Protein AF-A0A7S1A0N9-F1 (afdb_monomer_lite)

pLDDT: mean 80.11, std 15.95, range [33.66, 97.88]

Sequence (398 aa):
VRATTALQQLLDFYFEPFTFQHNRFLLDLLARKVGPPGEVGPWVSEELMDFSFTMEDLKGLGRIASALAKLRKSPTEFLNEAEVFSRRKHVCQGSDGRLRLRDPPEVRSFVAASGASPDKVAAVARHLAAAQEQRGAAPTGIVSLLSCAVAGPLADQTPHGVQRRARLKRLLIVYRTDIVCLQGLDPAGAGSGLAATLSEEGYGFACAQGGGPAANAIFWDRARWECAGVVEQGSSLAVDLRPFEDSALTVRVACLTPRLPDQNGSGLELLWASQPSGRPLIVSADLTSLGGAEGACILDELAFLPSAMEEVLGEELAAPVPVAGEEGSAEEPAKWASTRLNKVHRPDAVFFEGLAPVVALSGHTEGYMATMVAEEVVQQFPAFRMPIVTAFDWRLTC

Secondary structure (DSSP, 8-state):
-HHHHHHHHHHHHHTSHHHHHT-HHHHHHHHHHT-S-SSSSSBPHHHHTT-EE-TGGGTTSHHHHHHHHT-SS-HHHHHT-THHHHT-SSEEE-TTS-EEESSPPPB--EEEPTT--HHHHHHHHHHHT--GGGPPPPPTTEEEEEEEE-HHHHH--SHHHHHHHHHHHHHHHHS--SEEEEEEE-TTTTTHHHHHHHHHTTEEEEE---SSS-EEEEEEETTTEEEEEEEEETTEEEEEEEETT-TT--EEEEEE-PPPPPTT---THHHHTTSPTT--EEEEEE-TT--HHHHHHHHHHHTTSPBHHHHHHSSPPP--------TT--------SSSGGGG-SS-EEEEEES-EEEEEE----HHHHHHS-HHHHHHHS-SSPPPEEEEEESSS--

Organism: Noctiluca scintillans (NCBI:txid2966)

Structure (mmCIF, N/CA/C/O backbone):
data_AF-A0A7S1A0N9-F1
#
_entry.id   AF-A0A7S1A0N9-F1
#
loop_
_atom_site.group_PDB
_atom_site.id
_atom_site.type_symbol
_atom_site.label_atom_id
_atom_site.label_alt_id
_atom_site.label_comp_id
_atom_site.label_asym_id
_atom_site.label_entity_id
_atom_site.label_seq_id
_atom_site.pdbx_PDB_ins_code
_atom_site.Cartn_x
_atom_site.Cartn_y
_atom_site.Cartn_z
_atom_site.occupancy
_atom_site.B_iso_or_equiv
_atom_site.auth_seq_id
_atom_site.auth_comp_id
_atom_site.auth_asym_id
_atom_site.auth_atom_id
_atom_site.pdbx_PDB_model_num
ATOM 1 N N . VAL A 1 1 ? 23.990 8.681 -30.984 1.00 62.09 1 VAL A N 1
ATOM 2 C CA . VAL A 1 1 ? 24.761 8.506 -29.728 1.00 62.09 1 VAL A CA 1
ATOM 3 C C . VAL A 1 1 ? 24.022 9.062 -28.510 1.00 62.09 1 VAL A C 1
ATOM 5 O O . VAL A 1 1 ? 23.498 8.253 -27.769 1.00 62.09 1 VAL A O 1
ATOM 8 N N . ARG A 1 2 ? 23.853 10.385 -28.308 1.00 79.50 2 ARG A N 1
ATOM 9 C CA . ARG A 1 2 ? 23.193 10.906 -27.080 1.00 79.50 2 ARG A CA 1
ATOM 10 C C . ARG A 1 2 ? 21.751 10.414 -26.850 1.00 79.50 2 ARG A C 1
ATOM 12 O O . ARG A 1 2 ? 21.439 9.973 -25.753 1.00 79.50 2 ARG A O 1
ATOM 19 N N . ALA A 1 3 ? 20.887 10.453 -27.870 1.00 79.38 3 ALA A N 1
ATOM 20 C CA . ALA A 1 3 ? 19.501 9.973 -27.752 1.00 79.38 3 ALA A CA 1
ATOM 21 C C . ALA A 1 3 ? 19.423 8.452 -27.525 1.00 79.38 3 ALA A C 1
ATOM 23 O O . ALA A 1 3 ? 18.617 7.983 -26.731 1.00 79.38 3 ALA A O 1
ATOM 24 N N . THR A 1 4 ? 20.320 7.702 -28.172 1.00 79.56 4 THR A N 1
ATOM 25 C CA . THR A 1 4 ? 20.499 6.260 -27.979 1.00 79.56 4 THR A CA 1
ATOM 26 C C . THR A 1 4 ? 20.844 5.940 -26.528 1.00 79.56 4 THR A C 1
ATOM 28 O O . THR A 1 4 ? 20.119 5.189 -25.891 1.00 79.56 4 THR A O 1
ATOM 31 N N . THR A 1 5 ? 21.887 6.558 -25.969 1.00 83.69 5 THR A N 1
ATOM 32 C CA . THR A 1 5 ? 22.287 6.365 -24.566 1.00 83.69 5 THR A CA 1
ATOM 33 C C . THR A 1 5 ? 21.179 6.769 -23.589 1.00 83.69 5 THR A C 1
ATOM 35 O O . THR A 1 5 ? 20.974 6.095 -22.586 1.00 83.69 5 THR A O 1
ATOM 38 N N . ALA A 1 6 ? 20.420 7.825 -23.891 1.00 86.44 6 ALA A N 1
ATOM 39 C CA . ALA A 1 6 ? 19.285 8.226 -23.064 1.00 86.44 6 ALA A CA 1
ATOM 40 C C . ALA A 1 6 ? 18.157 7.179 -23.073 1.00 86.44 6 ALA A C 1
ATOM 42 O O . ALA A 1 6 ? 17.666 6.811 -22.011 1.00 86.44 6 ALA A O 1
ATOM 43 N N . LEU A 1 7 ? 17.765 6.663 -24.245 1.00 86.94 7 LEU A N 1
ATOM 44 C CA . LEU A 1 7 ? 16.750 5.606 -24.348 1.00 86.94 7 LEU A CA 1
ATOM 45 C C . LEU A 1 7 ? 17.181 4.341 -23.600 1.00 86.94 7 LEU A C 1
ATOM 47 O O . LEU A 1 7 ? 16.399 3.741 -22.876 1.00 86.94 7 LEU A O 1
ATOM 51 N N . GLN A 1 8 ? 18.447 3.979 -23.748 1.00 86.19 8 GLN A N 1
ATOM 52 C CA . GLN A 1 8 ? 19.076 2.864 -23.058 1.00 86.19 8 GLN A CA 1
ATOM 53 C C . GLN A 1 8 ? 18.975 2.985 -21.528 1.00 86.19 8 GLN A C 1
ATOM 55 O O . GLN A 1 8 ? 18.500 2.063 -20.873 1.00 86.19 8 GLN A O 1
ATOM 60 N N . GLN A 1 9 ? 19.349 4.140 -20.972 1.00 87.19 9 GLN A N 1
ATOM 61 C CA . GLN A 1 9 ? 19.215 4.419 -19.538 1.00 87.19 9 GLN A CA 1
ATOM 62 C C . GLN A 1 9 ? 17.756 4.400 -19.072 1.00 87.19 9 GLN A C 1
ATOM 64 O O . GLN A 1 9 ? 17.477 3.965 -17.960 1.00 87.19 9 GLN A O 1
ATOM 69 N N . LEU A 1 10 ? 16.823 4.866 -19.909 1.00 89.94 10 LEU A N 1
ATOM 70 C CA . LEU A 1 10 ? 15.396 4.819 -19.595 1.00 89.94 10 LEU A CA 1
ATOM 71 C C . LEU A 1 10 ? 14.878 3.383 -19.539 1.00 89.94 10 LEU A C 1
ATOM 73 O O . LEU A 1 10 ? 14.120 3.075 -18.632 1.00 89.94 10 LEU A O 1
ATOM 77 N N . LEU A 1 11 ? 15.285 2.513 -20.465 1.00 91.19 11 LEU A N 1
ATOM 78 C CA . LEU A 1 11 ? 14.907 1.100 -20.422 1.00 91.19 11 LEU A CA 1
ATOM 79 C C . LEU A 1 11 ? 15.453 0.422 -19.164 1.00 91.19 11 LEU A C 1
ATOM 81 O O . LEU A 1 11 ? 14.689 -0.217 -18.453 1.00 91.19 11 LEU A O 1
ATOM 85 N N . ASP A 1 12 ? 16.734 0.613 -18.841 1.00 89.06 12 ASP A N 1
ATOM 86 C CA . ASP A 1 12 ? 17.296 0.041 -17.611 1.00 89.06 12 ASP A CA 1
ATOM 87 C C . ASP A 1 12 ? 16.577 0.583 -16.357 1.00 89.06 12 ASP A C 1
ATOM 89 O O . ASP A 1 12 ? 16.327 -0.172 -15.429 1.00 89.06 12 ASP A O 1
ATOM 93 N N . PHE A 1 13 ? 16.177 1.859 -16.347 1.00 87.56 13 PHE A N 1
ATOM 94 C CA . PHE A 1 13 ? 15.414 2.453 -15.245 1.00 87.56 13 PHE A CA 1
ATOM 95 C C . PHE A 1 13 ? 13.985 1.906 -15.128 1.00 87.56 13 PHE A C 1
ATOM 97 O O . PHE A 1 13 ? 13.561 1.550 -14.035 1.00 87.56 13 PHE A O 1
ATOM 104 N N . TYR A 1 14 ? 13.223 1.868 -16.227 1.00 88.81 14 TYR A N 1
ATOM 105 C CA . TYR A 1 14 ? 11.812 1.462 -16.213 1.00 88.81 14 TYR A CA 1
ATOM 106 C C . TYR A 1 14 ? 11.624 -0.032 -15.946 1.00 88.81 14 TYR A C 1
ATOM 108 O O . TYR A 1 14 ? 10.609 -0.412 -15.372 1.00 88.81 14 TYR A O 1
ATOM 116 N N . PHE A 1 15 ? 12.590 -0.853 -16.357 1.00 90.44 15 PHE A N 1
ATOM 117 C CA . PHE A 1 15 ? 12.563 -2.304 -16.181 1.00 90.44 15 PHE A CA 1
ATOM 118 C C . PHE A 1 15 ? 13.419 -2.793 -15.005 1.00 90.44 15 PHE A C 1
ATOM 120 O O . PHE A 1 15 ? 13.525 -3.997 -14.796 1.00 90.44 15 PHE A O 1
ATOM 127 N N . GLU A 1 16 ? 14.001 -1.888 -14.209 1.00 85.94 16 GLU A N 1
ATOM 128 C CA . GLU A 1 16 ? 14.451 -2.232 -12.855 1.00 85.94 16 GLU A CA 1
ATOM 129 C C . GLU A 1 16 ? 13.241 -2.789 -12.073 1.00 85.94 16 GLU A C 1
ATOM 131 O O . GLU A 1 16 ? 12.186 -2.146 -12.114 1.00 85.94 16 GLU A O 1
ATOM 136 N N . PRO A 1 17 ? 13.355 -3.924 -11.349 1.00 82.75 17 PRO A N 1
ATOM 137 C CA . PRO A 1 17 ? 12.215 -4.596 -10.710 1.00 82.75 17 PRO A CA 1
ATOM 138 C C . PRO A 1 17 ? 11.314 -3.661 -9.900 1.00 82.75 17 PRO A C 1
ATOM 140 O O . PRO A 1 17 ? 10.102 -3.622 -10.109 1.00 82.75 17 PRO A O 1
ATOM 143 N N . PHE A 1 18 ? 11.918 -2.814 -9.059 1.00 77.25 18 PHE A N 1
ATOM 144 C CA . PHE A 1 18 ? 11.185 -1.832 -8.266 1.00 77.25 18 PHE A CA 1
ATOM 145 C C . PHE A 1 18 ? 10.393 -0.859 -9.148 1.00 77.25 18 PHE A C 1
ATOM 147 O O . PHE A 1 18 ? 9.217 -0.616 -8.898 1.00 77.25 18 PHE A O 1
ATOM 154 N N . THR A 1 19 ? 11.002 -0.290 -10.188 1.00 80.38 19 THR A N 1
ATOM 155 C CA . THR A 1 19 ? 10.297 0.657 -11.063 1.00 80.38 19 THR A CA 1
ATOM 156 C C . THR A 1 19 ? 9.202 -0.040 -11.859 1.00 80.38 19 THR A C 1
ATOM 158 O O . THR A 1 19 ? 8.120 0.523 -11.999 1.00 80.38 19 THR A O 1
ATOM 161 N N . PHE A 1 20 ? 9.457 -1.255 -12.346 1.00 85.69 20 PHE A N 1
ATOM 162 C CA . PHE A 1 20 ? 8.503 -2.035 -13.128 1.00 85.69 20 PHE A CA 1
ATOM 163 C C . PHE A 1 20 ? 7.217 -2.304 -12.334 1.00 85.69 20 PHE A C 1
ATOM 165 O O . PHE A 1 20 ? 6.129 -1.958 -12.792 1.00 85.69 20 PHE A O 1
ATOM 172 N N . GLN A 1 21 ? 7.357 -2.821 -11.109 1.00 80.69 21 GLN A N 1
ATOM 173 C CA . GLN A 1 21 ? 6.245 -3.148 -10.205 1.00 80.69 21 GLN A CA 1
ATOM 174 C C . GLN A 1 21 ? 5.412 -1.931 -9.782 1.00 80.69 21 GLN A C 1
ATOM 176 O O . GLN A 1 21 ? 4.261 -2.072 -9.389 1.00 80.69 21 GLN A O 1
ATOM 181 N N . HIS A 1 22 ? 5.990 -0.733 -9.845 1.00 76.69 22 HIS A N 1
ATOM 182 C CA . HIS A 1 22 ? 5.358 0.505 -9.388 1.00 76.69 22 HIS A CA 1
ATOM 183 C C . HIS A 1 22 ? 4.982 1.437 -10.550 1.00 76.69 22 HIS A C 1
ATOM 185 O O . HIS A 1 22 ? 4.557 2.575 -10.338 1.00 76.69 22 HIS A O 1
ATOM 191 N N . ASN A 1 23 ? 5.138 0.985 -11.798 1.00 83.00 23 ASN A N 1
ATOM 192 C CA . ASN A 1 23 ? 4.790 1.760 -12.978 1.00 83.00 23 ASN A CA 1
ATOM 193 C C . ASN A 1 23 ? 3.476 1.266 -13.578 1.00 83.00 23 ASN A C 1
ATOM 195 O O . ASN A 1 23 ? 3.440 0.266 -14.291 1.00 83.00 23 ASN A O 1
ATOM 199 N N . ARG A 1 24 ? 2.408 2.040 -13.376 1.00 82.19 24 ARG A N 1
ATOM 200 C CA . ARG A 1 24 ? 1.077 1.729 -13.906 1.00 82.19 24 ARG A CA 1
ATOM 201 C C . ARG A 1 24 ? 1.056 1.324 -15.369 1.00 82.19 24 ARG A C 1
ATOM 203 O O . ARG A 1 24 ? 0.393 0.365 -15.725 1.00 82.19 24 ARG A O 1
ATOM 210 N N . PHE A 1 25 ? 1.738 2.081 -16.222 1.00 86.88 25 PHE A N 1
ATOM 211 C CA . PHE A 1 25 ? 1.690 1.821 -17.652 1.00 86.88 25 PHE A CA 1
ATOM 212 C C . PHE A 1 25 ? 2.269 0.441 -17.983 1.00 86.88 25 PHE A C 1
ATOM 214 O O . PHE A 1 25 ? 1.739 -0.255 -18.847 1.00 86.88 25 PHE A O 1
ATOM 221 N N . LEU A 1 26 ? 3.336 0.043 -17.286 1.00 89.88 26 LEU A N 1
ATOM 222 C CA . LEU A 1 26 ? 3.935 -1.280 -17.427 1.00 89.88 26 LEU A CA 1
ATOM 223 C C . LEU A 1 26 ? 3.037 -2.374 -16.846 1.00 89.88 26 LEU A C 1
ATOM 225 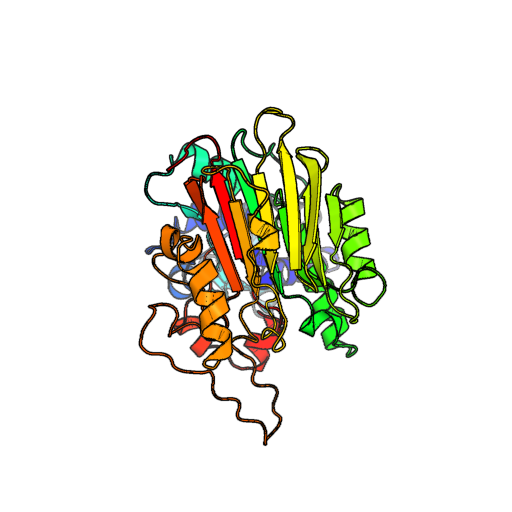O O . LEU A 1 26 ? 2.887 -3.401 -17.498 1.00 89.88 26 LEU A O 1
ATOM 229 N N . LEU A 1 27 ? 2.373 -2.135 -15.712 1.00 87.31 27 LEU A N 1
ATOM 230 C CA . LEU A 1 27 ? 1.382 -3.066 -15.155 1.00 87.31 27 LEU A CA 1
ATOM 231 C C . LEU A 1 27 ? 0.167 -3.243 -16.083 1.00 87.31 27 LEU A C 1
ATOM 233 O O . LEU A 1 27 ? -0.253 -4.363 -16.350 1.00 87.31 27 LEU A O 1
ATOM 237 N N . ASP A 1 28 ? -0.356 -2.158 -16.658 1.00 86.69 28 ASP A N 1
ATOM 238 C CA . ASP A 1 28 ? -1.455 -2.192 -17.633 1.00 86.69 28 ASP A CA 1
ATOM 239 C C . ASP A 1 28 ? -1.017 -2.864 -18.947 1.00 86.69 28 ASP A C 1
ATOM 241 O O . ASP A 1 28 ? -1.809 -3.500 -19.647 1.00 86.69 28 ASP A O 1
ATOM 245 N N . LEU A 1 29 ? 0.249 -2.700 -19.342 1.00 91.88 29 LEU A N 1
ATOM 246 C CA . LEU A 1 29 ? 0.821 -3.418 -20.477 1.00 91.88 29 LEU A CA 1
ATOM 247 C C . LEU A 1 29 ? 0.942 -4.913 -20.170 1.00 91.88 29 LEU A C 1
ATOM 249 O O . LEU A 1 29 ? 0.567 -5.720 -21.018 1.00 91.88 29 LEU A O 1
ATOM 253 N N . LEU A 1 30 ? 1.413 -5.266 -18.975 1.00 92.31 30 LEU A N 1
ATOM 254 C CA . LEU A 1 30 ? 1.527 -6.638 -18.505 1.00 92.31 30 LEU A CA 1
ATOM 255 C C . LEU A 1 30 ? 0.157 -7.322 -18.498 1.00 92.31 30 LEU A C 1
ATOM 257 O O . LEU A 1 30 ? -0.031 -8.306 -19.210 1.00 92.31 30 LEU A O 1
ATOM 261 N N . ALA A 1 31 ? -0.829 -6.731 -17.823 1.00 88.44 31 ALA A N 1
ATOM 262 C CA . ALA A 1 31 ? -2.187 -7.261 -17.737 1.00 88.44 31 ALA A CA 1
ATOM 263 C C . ALA A 1 31 ? -2.852 -7.429 -19.116 1.00 88.44 31 ALA A C 1
ATOM 265 O O . ALA A 1 31 ? -3.590 -8.383 -19.336 1.00 88.44 31 ALA A O 1
ATOM 266 N N . ARG A 1 32 ? -2.575 -6.541 -20.084 1.00 91.25 32 ARG A N 1
ATOM 267 C CA . ARG A 1 32 ? -3.100 -6.674 -21.458 1.00 91.25 32 ARG A CA 1
ATOM 268 C C . ARG A 1 32 ? -2.419 -7.764 -22.283 1.00 91.25 32 ARG A C 1
ATOM 270 O O . ARG A 1 32 ? -3.026 -8.238 -23.240 1.00 91.25 32 ARG A O 1
ATOM 277 N N . LYS A 1 33 ? -1.152 -8.079 -22.006 1.00 93.25 33 LYS A N 1
ATOM 278 C CA . LYS A 1 33 ? -0.357 -9.031 -22.803 1.00 93.25 33 LYS A CA 1
ATOM 279 C C . LYS A 1 33 ? -0.385 -10.438 -22.216 1.00 93.25 33 LYS A C 1
ATOM 281 O O . LYS A 1 33 ? -0.445 -11.385 -22.989 1.00 93.25 33 LYS A O 1
ATOM 286 N N . VAL A 1 34 ? -0.324 -10.548 -20.893 1.00 92.75 34 VAL A N 1
ATOM 287 C CA . VAL A 1 34 ? -0.274 -11.817 -20.152 1.00 92.75 34 VAL A CA 1
ATOM 288 C C . VAL A 1 34 ? -1.655 -12.189 -19.612 1.00 92.75 34 VAL A C 1
ATOM 290 O O . VAL A 1 34 ? -2.037 -13.351 -19.666 1.00 92.75 34 VAL A O 1
ATOM 293 N N . GLY A 1 35 ? -2.443 -11.199 -19.183 1.00 88.81 35 GLY A N 1
ATOM 294 C CA . GLY A 1 35 ? -3.693 -11.418 -18.453 1.00 88.81 35 GLY A CA 1
ATOM 295 C C . GLY A 1 35 ? -3.521 -11.212 -16.943 1.00 88.81 35 GLY A C 1
ATOM 296 O O . GLY A 1 35 ? -2.456 -10.767 -16.503 1.00 88.81 35 GLY A O 1
ATOM 297 N N . PRO A 1 36 ? -4.568 -11.471 -16.139 1.00 84.50 36 PRO A N 1
ATOM 298 C CA . PRO A 1 36 ? -4.431 -11.552 -14.685 1.00 84.50 36 PRO A CA 1
ATOM 299 C C . PRO A 1 36 ? -3.523 -12.733 -14.283 1.00 84.50 36 PRO A C 1
ATOM 301 O O . PRO A 1 36 ? -3.325 -13.627 -15.109 1.00 84.50 36 PRO A O 1
ATOM 304 N N . PRO A 1 37 ? -2.985 -12.751 -13.049 1.00 85.50 37 PRO A N 1
ATOM 305 C CA . PRO A 1 37 ? -2.253 -13.908 -12.527 1.00 85.50 37 PRO A CA 1
ATOM 306 C C . PRO A 1 37 ? -3.110 -15.182 -12.583 1.00 85.50 37 PRO A C 1
ATOM 308 O O . PRO A 1 37 ? -4.343 -15.101 -12.501 1.00 85.50 37 PRO A O 1
ATOM 311 N N . GLY A 1 38 ? -2.475 -16.348 -12.737 1.00 82.38 38 GLY A N 1
ATOM 312 C CA . GLY A 1 38 ? -3.180 -17.631 -12.824 1.00 82.38 38 GLY A CA 1
ATOM 313 C C . GLY A 1 38 ? -3.872 -18.038 -11.520 1.00 82.38 38 GLY A C 1
ATOM 314 O O . GLY A 1 38 ? -4.931 -18.667 -11.553 1.00 82.38 38 GLY A O 1
ATOM 315 N N . GLU A 1 39 ? -3.302 -17.633 -10.385 1.00 85.31 39 GLU A N 1
ATOM 316 C CA . GLU A 1 39 ? -3.819 -17.866 -9.035 1.00 85.31 39 GLU A CA 1
ATOM 317 C C . GLU A 1 39 ? -3.982 -16.544 -8.267 1.00 85.31 39 GLU A C 1
ATOM 319 O O . GLU A 1 39 ? -3.546 -15.479 -8.705 1.00 85.31 39 GLU A O 1
ATOM 324 N N . VAL A 1 40 ? -4.646 -16.591 -7.109 1.00 83.81 40 VAL A N 1
ATOM 325 C CA . VAL A 1 40 ? -4.760 -15.425 -6.225 1.00 83.81 40 VAL A CA 1
ATOM 326 C C . VAL A 1 40 ? -3.369 -15.059 -5.707 1.00 83.81 40 VAL A C 1
ATOM 328 O O . VAL A 1 40 ? -2.786 -15.811 -4.936 1.00 83.81 40 VAL A O 1
ATOM 331 N N . GLY A 1 41 ? -2.837 -13.904 -6.120 1.00 85.06 41 GLY A N 1
ATOM 332 C CA . GLY A 1 41 ? -1.504 -13.478 -5.699 1.00 85.06 41 GLY A CA 1
ATOM 333 C C . GLY A 1 41 ? -0.766 -12.612 -6.726 1.00 85.06 41 GLY A C 1
ATOM 334 O O . GLY A 1 41 ? -1.400 -11.961 -7.565 1.00 85.06 41 GLY A O 1
ATOM 335 N N . PRO A 1 42 ? 0.573 -12.529 -6.635 1.00 85.88 42 PRO A N 1
ATOM 336 C CA . PRO A 1 42 ? 1.386 -11.828 -7.624 1.00 85.88 42 PRO A CA 1
ATOM 337 C C . PRO A 1 42 ? 1.419 -12.585 -8.963 1.00 85.88 42 PRO A C 1
ATOM 339 O O . PRO A 1 42 ? 1.166 -13.784 -9.011 1.00 85.88 42 PRO A O 1
ATOM 342 N N . TRP A 1 43 ? 1.804 -11.899 -10.043 1.00 89.62 43 TRP A N 1
ATOM 343 C CA . TRP A 1 43 ? 2.319 -12.594 -11.225 1.00 89.62 43 TRP A CA 1
ATOM 344 C C . TRP A 1 43 ? 3.663 -13.219 -10.866 1.00 89.62 43 TRP A C 1
ATOM 346 O O . TRP A 1 43 ? 4.592 -12.491 -10.489 1.00 89.62 43 TRP A O 1
ATOM 356 N N . VAL A 1 44 ? 3.765 -14.539 -10.991 1.00 88.81 44 VAL A N 1
ATOM 357 C CA . VAL A 1 44 ? 5.013 -15.258 -10.708 1.00 88.81 44 VAL A CA 1
ATOM 358 C C . VAL A 1 44 ? 5.983 -15.155 -11.882 1.00 88.81 44 VAL A C 1
ATOM 360 O O . VAL A 1 44 ? 5.579 -14.963 -13.031 1.00 88.81 44 VAL A O 1
ATOM 363 N N . SER A 1 45 ? 7.282 -15.267 -11.608 1.00 85.75 45 SER A N 1
ATOM 364 C CA . SER A 1 45 ? 8.338 -15.084 -12.613 1.00 85.75 45 SER A CA 1
ATOM 365 C C . SER A 1 45 ? 8.143 -15.976 -13.846 1.00 85.75 45 SER A C 1
ATOM 367 O O . SER A 1 45 ? 8.384 -15.534 -14.969 1.00 85.75 45 SER A O 1
ATOM 369 N N . GLU A 1 46 ? 7.657 -17.204 -13.656 1.00 88.75 46 GLU A N 1
ATOM 370 C CA . GLU A 1 46 ? 7.362 -18.178 -14.710 1.00 88.75 46 GLU A CA 1
ATOM 371 C C . GLU A 1 46 ? 6.280 -17.682 -15.678 1.00 88.75 46 GLU A C 1
ATOM 373 O O . GLU A 1 46 ? 6.438 -17.825 -16.890 1.00 88.75 46 GLU A O 1
ATOM 378 N N . GLU A 1 47 ? 5.224 -17.038 -15.173 1.00 88.56 47 GLU A N 1
ATOM 379 C CA . GLU A 1 47 ? 4.155 -16.447 -15.996 1.00 88.56 47 GLU A CA 1
ATOM 380 C C . GLU A 1 47 ? 4.675 -15.283 -16.850 1.00 88.56 47 GLU A C 1
ATOM 382 O O . GLU A 1 47 ? 4.123 -14.962 -17.906 1.00 88.56 47 GLU A O 1
ATOM 387 N N . LEU A 1 48 ? 5.757 -14.646 -16.399 1.00 91.44 48 LEU A N 1
ATOM 388 C CA . LEU A 1 48 ? 6.360 -13.492 -17.052 1.00 91.44 48 LEU A CA 1
ATOM 389 C C . LEU A 1 48 ? 7.503 -13.853 -18.006 1.00 91.44 48 LEU A C 1
ATOM 391 O O . LEU A 1 48 ? 7.980 -12.972 -18.725 1.00 91.44 48 LEU A O 1
ATOM 395 N N . MET A 1 49 ? 7.922 -15.120 -18.076 1.00 89.88 49 MET A N 1
ATOM 396 C CA . MET A 1 49 ? 8.987 -15.570 -18.987 1.00 89.88 49 MET A CA 1
ATOM 397 C C . MET A 1 49 ? 8.648 -15.304 -20.458 1.00 89.88 49 MET A C 1
ATOM 399 O O . MET A 1 49 ? 9.511 -14.913 -21.249 1.00 89.88 49 MET A O 1
ATOM 403 N N . ASP A 1 50 ? 7.372 -15.447 -20.814 1.00 88.75 50 ASP A N 1
ATOM 404 C CA . ASP A 1 50 ? 6.879 -15.214 -22.173 1.00 88.75 50 ASP A CA 1
ATOM 405 C C . ASP A 1 50 ? 6.404 -13.769 -22.407 1.00 88.75 50 ASP A C 1
ATOM 407 O O . ASP A 1 50 ? 6.015 -13.403 -23.527 1.00 88.75 50 ASP A O 1
ATOM 411 N N . PHE A 1 51 ? 6.476 -12.905 -21.384 1.00 94.06 51 PHE A N 1
ATOM 412 C CA . PHE A 1 51 ? 6.111 -11.501 -21.520 1.00 94.06 51 PHE A CA 1
ATOM 413 C C . PHE A 1 51 ? 7.038 -10.804 -22.522 1.00 94.06 51 PHE A C 1
ATOM 415 O O . PHE A 1 51 ? 8.239 -10.616 -22.306 1.00 94.06 51 PHE A O 1
ATOM 422 N N . SER A 1 52 ? 6.449 -10.381 -23.643 1.00 94.81 52 SER A N 1
ATOM 423 C CA . SER A 1 52 ? 7.171 -9.710 -24.718 1.00 94.81 52 SER A CA 1
ATOM 424 C C . SER A 1 52 ? 6.433 -8.482 -25.242 1.00 94.81 52 SER A C 1
ATOM 426 O O . SER A 1 52 ? 5.212 -8.474 -25.437 1.00 94.81 52 SER A O 1
ATOM 428 N N . PHE A 1 53 ? 7.189 -7.435 -25.549 1.00 94.94 53 PHE A N 1
ATOM 429 C CA . PHE A 1 53 ? 6.667 -6.137 -25.971 1.00 94.94 53 PHE A CA 1
ATOM 430 C C . PHE A 1 53 ? 7.538 -5.513 -27.063 1.00 94.94 53 PHE A C 1
ATOM 432 O O . PHE A 1 53 ? 8.672 -5.911 -27.315 1.00 94.94 53 PHE A O 1
ATOM 439 N N . THR A 1 54 ? 6.988 -4.532 -27.760 1.00 92.62 54 THR A N 1
ATOM 440 C CA . THR A 1 54 ? 7.674 -3.766 -28.803 1.00 92.62 54 THR A CA 1
ATOM 441 C C . THR A 1 54 ? 8.008 -2.364 -28.302 1.00 92.62 54 THR A C 1
ATOM 443 O O . THR A 1 54 ? 7.465 -1.898 -27.304 1.00 92.62 54 THR A O 1
ATOM 446 N N . MET A 1 55 ? 8.867 -1.638 -29.020 1.00 89.62 55 MET A N 1
ATOM 447 C CA . MET A 1 55 ? 9.099 -0.214 -28.734 1.00 89.62 55 MET A CA 1
ATOM 448 C C . MET A 1 55 ? 7.828 0.635 -28.871 1.00 89.62 55 MET A C 1
ATOM 450 O O . MET A 1 55 ? 7.684 1.644 -28.183 1.00 89.62 55 MET A O 1
ATOM 454 N N . GLU A 1 56 ? 6.906 0.219 -29.740 1.00 90.38 56 GLU A N 1
ATOM 455 C CA . GLU A 1 56 ? 5.612 0.877 -29.920 1.00 90.38 56 GLU A CA 1
ATOM 456 C C . GLU A 1 56 ? 4.743 0.739 -28.670 1.00 90.38 56 GLU A C 1
ATOM 458 O O . GLU A 1 56 ? 4.157 1.720 -28.211 1.00 90.38 56 GLU A O 1
ATOM 463 N N . ASP A 1 57 ? 4.749 -0.453 -28.062 1.00 93.75 57 ASP A N 1
ATOM 464 C CA . ASP A 1 57 ? 4.052 -0.721 -26.805 1.00 93.75 57 ASP A CA 1
ATOM 465 C C . ASP A 1 57 ? 4.565 0.174 -25.659 1.00 93.75 57 ASP A C 1
ATOM 467 O O . ASP A 1 57 ? 3.853 0.345 -24.681 1.00 93.75 57 ASP A O 1
ATOM 471 N N . LEU A 1 58 ? 5.758 0.781 -25.763 1.00 92.31 58 LEU A N 1
ATOM 472 C CA . LEU A 1 58 ? 6.334 1.665 -24.737 1.00 92.31 58 LEU A CA 1
ATOM 473 C C . LEU A 1 58 ? 6.056 3.157 -24.955 1.00 92.31 58 LEU A C 1
ATOM 475 O O . LEU A 1 58 ? 6.499 3.985 -24.157 1.00 92.31 58 LEU A O 1
ATOM 479 N N . LYS A 1 59 ? 5.313 3.541 -25.999 1.00 89.06 59 LYS A N 1
ATOM 480 C CA . LYS A 1 59 ? 5.018 4.959 -26.272 1.00 89.06 59 LYS A CA 1
ATOM 481 C C . LYS A 1 59 ? 4.158 5.641 -25.209 1.00 89.06 59 LYS A C 1
ATOM 483 O O . LYS A 1 59 ? 4.163 6.867 -25.142 1.00 89.06 59 LYS A O 1
ATOM 488 N N . GLY A 1 60 ? 3.460 4.891 -24.356 1.00 86.56 60 GLY A N 1
ATOM 489 C CA . GLY A 1 60 ? 2.775 5.492 -23.208 1.00 86.56 60 GLY A CA 1
ATOM 490 C C . GLY A 1 60 ? 3.726 5.972 -22.109 1.00 86.56 60 GLY A C 1
ATOM 491 O O . GLY A 1 60 ? 3.330 6.768 -21.263 1.00 86.56 60 GLY A O 1
ATOM 492 N N . LEU A 1 61 ? 5.003 5.577 -22.148 1.00 88.19 61 LEU A N 1
ATOM 493 C CA . LEU A 1 61 ? 6.043 6.133 -21.288 1.00 88.19 61 LEU A CA 1
ATOM 494 C C . LEU A 1 61 ? 6.603 7.399 -21.943 1.00 88.19 61 LEU A C 1
ATOM 496 O O . LEU A 1 61 ? 7.496 7.336 -22.789 1.00 88.19 61 LEU A O 1
ATOM 500 N N . GLY A 1 62 ? 6.104 8.571 -21.537 1.00 87.31 62 GLY A N 1
ATOM 501 C CA . GLY A 1 62 ? 6.385 9.852 -22.204 1.00 87.31 62 GLY A CA 1
ATOM 502 C C . GLY A 1 62 ? 7.875 10.168 -22.413 1.00 87.31 62 GLY A C 1
ATOM 503 O O . GLY A 1 62 ? 8.259 10.715 -23.452 1.00 87.31 62 GLY A O 1
ATOM 504 N N . ARG A 1 63 ? 8.752 9.763 -21.480 1.00 88.88 63 ARG A N 1
ATOM 505 C CA . ARG A 1 63 ? 10.214 9.922 -21.619 1.00 88.88 63 ARG A CA 1
ATOM 506 C C . ARG A 1 63 ? 10.799 9.017 -22.703 1.00 88.88 63 ARG A C 1
ATOM 508 O O . ARG A 1 63 ? 11.662 9.468 -23.454 1.00 88.88 63 ARG A O 1
ATOM 515 N N . ILE A 1 64 ? 10.318 7.777 -22.806 1.00 89.00 64 ILE A N 1
ATOM 516 C CA . ILE A 1 64 ? 10.698 6.853 -23.882 1.00 89.00 64 ILE A CA 1
ATOM 517 C C . ILE A 1 64 ? 10.145 7.358 -25.211 1.00 89.00 64 ILE A C 1
ATOM 519 O O . ILE A 1 64 ? 10.917 7.484 -26.156 1.00 89.00 64 ILE A O 1
ATOM 523 N N . ALA A 1 65 ? 8.871 7.754 -25.280 1.00 88.94 65 ALA A N 1
ATOM 524 C CA . ALA A 1 65 ? 8.278 8.325 -26.490 1.00 88.94 65 ALA A CA 1
ATOM 525 C C . ALA A 1 65 ? 9.066 9.544 -26.999 1.00 88.94 65 ALA A C 1
ATOM 527 O O . ALA A 1 65 ? 9.408 9.628 -28.179 1.00 88.94 65 ALA A O 1
ATOM 528 N N . SER A 1 66 ? 9.445 10.446 -26.090 1.00 88.81 66 SER A N 1
ATOM 529 C CA . SER A 1 66 ? 10.274 11.616 -26.401 1.00 88.81 66 SER A CA 1
ATOM 530 C C . SER A 1 66 ? 11.679 11.243 -26.880 1.00 88.81 66 SER A C 1
ATOM 532 O O . SER A 1 66 ? 12.244 11.929 -27.733 1.00 88.81 66 SER A O 1
ATOM 534 N N . ALA A 1 67 ? 12.276 10.184 -26.325 1.00 87.88 67 ALA A N 1
ATOM 535 C CA . ALA A 1 67 ? 13.575 9.686 -26.765 1.00 87.88 67 ALA A CA 1
ATOM 536 C C . ALA A 1 67 ? 13.482 9.031 -28.152 1.00 87.88 67 ALA A C 1
ATOM 538 O O . ALA A 1 67 ? 14.321 9.317 -29.006 1.00 87.88 67 ALA A O 1
ATOM 539 N N . LEU A 1 68 ? 12.436 8.235 -28.397 1.00 86.62 68 LEU A N 1
ATOM 540 C CA . LEU A 1 68 ? 12.147 7.599 -29.683 1.00 86.62 68 LEU A CA 1
ATOM 541 C C . LEU A 1 68 ? 11.914 8.640 -30.784 1.00 86.62 68 LEU A C 1
ATOM 543 O O . LEU A 1 68 ? 12.513 8.528 -31.846 1.00 86.62 68 LEU A O 1
ATOM 547 N N . ALA A 1 69 ? 11.148 9.702 -30.521 1.00 88.06 69 ALA A N 1
ATOM 548 C CA . ALA A 1 69 ? 10.905 10.777 -31.491 1.00 88.06 69 ALA A CA 1
ATOM 549 C C . ALA A 1 69 ? 12.183 11.535 -31.906 1.00 88.06 69 ALA A C 1
ATOM 551 O O . ALA A 1 69 ? 12.252 12.110 -32.990 1.00 88.06 69 ALA A O 1
ATOM 552 N N . LYS A 1 70 ? 13.213 11.545 -31.049 1.00 88.81 70 LYS A N 1
ATOM 553 C CA . LYS A 1 70 ? 14.521 12.160 -31.339 1.00 88.81 70 LYS A CA 1
ATOM 554 C C . LYS A 1 70 ? 15.449 11.236 -32.130 1.00 88.81 70 LYS A C 1
ATOM 556 O O . LYS A 1 70 ? 16.481 11.698 -32.627 1.00 88.81 70 LYS A O 1
ATOM 561 N N . LEU A 1 71 ? 15.128 9.947 -32.235 1.00 83.19 71 LEU A N 1
ATOM 562 C CA . LEU A 1 71 ? 15.857 9.023 -33.092 1.00 83.19 71 LEU A CA 1
ATOM 563 C C . LEU A 1 71 ? 15.412 9.261 -34.540 1.00 83.19 71 LEU A C 1
ATOM 565 O O . LEU A 1 71 ? 14.252 9.100 -34.886 1.00 83.19 71 LEU A O 1
ATOM 569 N N . ARG A 1 72 ? 16.355 9.673 -35.395 1.00 69.06 72 ARG A N 1
ATOM 570 C CA . ARG A 1 72 ? 16.111 9.914 -36.830 1.00 69.06 72 ARG A CA 1
ATOM 571 C C . ARG A 1 72 ? 15.938 8.625 -37.651 1.00 69.06 72 ARG A C 1
ATOM 573 O O . ARG A 1 72 ? 15.561 8.711 -38.812 1.00 69.06 72 ARG A O 1
ATOM 580 N N . LYS A 1 73 ? 16.272 7.466 -37.073 1.00 70.06 73 LYS A N 1
ATOM 581 C CA . LYS A 1 73 ? 16.116 6.134 -37.679 1.00 70.06 73 LYS A CA 1
ATOM 582 C C . LYS A 1 73 ? 14.758 5.549 -37.300 1.00 70.06 73 LYS A C 1
ATOM 584 O O . LYS A 1 73 ? 14.233 5.882 -36.235 1.00 70.06 73 LYS A O 1
ATOM 589 N N . SER A 1 74 ? 14.227 4.641 -38.117 1.00 68.06 74 SER A N 1
ATOM 590 C CA . SER A 1 74 ? 13.037 3.884 -37.718 1.00 68.06 74 SER A CA 1
ATOM 591 C C . SER A 1 74 ? 13.338 3.030 -36.466 1.00 68.06 74 SER A C 1
ATOM 593 O O . SER A 1 74 ? 14.464 2.543 -36.314 1.00 68.06 74 SER A O 1
ATOM 595 N N . PRO A 1 75 ? 12.373 2.824 -35.546 1.00 65.75 75 PRO A N 1
ATOM 596 C CA . PRO A 1 75 ? 12.579 2.008 -34.342 1.00 65.75 75 PRO A CA 1
ATOM 597 C C . PRO A 1 75 ? 13.080 0.586 -34.644 1.00 65.75 75 PRO A C 1
ATOM 599 O O . PRO A 1 75 ? 13.855 0.020 -33.879 1.00 65.75 75 PRO A O 1
ATOM 602 N N . THR A 1 76 ? 12.684 0.030 -35.787 1.00 64.38 76 THR A N 1
ATOM 603 C CA . THR A 1 76 ? 13.118 -1.272 -36.312 1.00 64.38 76 THR A CA 1
ATOM 604 C C . THR A 1 76 ? 14.579 -1.290 -36.766 1.00 64.38 76 THR A C 1
ATOM 606 O O . THR A 1 76 ? 15.285 -2.253 -36.491 1.00 64.38 76 THR A O 1
ATOM 609 N N . GLU A 1 77 ? 15.084 -0.222 -37.390 1.00 65.56 77 GLU A N 1
ATOM 610 C CA . GLU A 1 77 ? 16.510 -0.121 -37.752 1.00 65.56 77 GLU A CA 1
ATOM 611 C C . GLU A 1 77 ? 17.413 -0.005 -36.520 1.00 65.56 77 GLU A C 1
ATOM 613 O O . GLU A 1 77 ? 18.561 -0.436 -36.553 1.00 65.56 77 GLU A O 1
ATOM 618 N N . PHE A 1 78 ? 16.897 0.564 -35.428 1.00 67.12 78 PHE A N 1
ATOM 619 C CA . PHE A 1 78 ? 17.597 0.626 -34.145 1.00 67.12 78 PHE A CA 1
ATOM 620 C C . PHE A 1 78 ? 17.703 -0.747 -33.470 1.00 67.12 78 PHE A C 1
ATOM 622 O O . PHE A 1 78 ? 18.738 -1.084 -32.903 1.00 67.12 78 PHE A O 1
ATOM 629 N N . LEU A 1 79 ? 16.637 -1.543 -33.555 1.00 63.78 79 LEU A N 1
ATOM 630 C CA . LEU A 1 79 ? 16.563 -2.895 -33.006 1.00 63.78 79 LEU A CA 1
ATOM 631 C C . LEU A 1 79 ? 17.487 -3.891 -33.731 1.00 63.78 79 LEU A C 1
ATOM 633 O O . LEU A 1 79 ? 17.852 -4.901 -33.148 1.00 63.78 79 LEU A O 1
ATOM 637 N N . ASN A 1 80 ? 17.907 -3.612 -34.967 1.00 63.75 80 ASN A N 1
ATOM 638 C CA . ASN A 1 80 ? 18.850 -4.470 -35.696 1.00 63.75 80 ASN A CA 1
ATOM 639 C C . ASN A 1 80 ? 20.318 -4.279 -35.267 1.00 63.75 80 ASN A C 1
ATOM 641 O O . ASN A 1 80 ? 21.178 -5.076 -35.642 1.00 63.75 80 ASN A O 1
ATOM 645 N N . GLU A 1 81 ? 20.629 -3.262 -34.457 1.00 65.94 81 GLU A N 1
ATOM 646 C CA . GLU A 1 81 ? 21.939 -3.120 -33.813 1.00 65.94 81 GLU A CA 1
ATOM 647 C C . GLU A 1 81 ? 21.982 -4.032 -32.567 1.00 65.94 81 GLU A C 1
ATOM 649 O O . GLU A 1 81 ? 21.902 -3.565 -31.431 1.00 65.94 81 GLU A O 1
ATOM 654 N N . ALA A 1 82 ? 22.087 -5.352 -32.778 1.00 56.97 82 ALA A N 1
ATOM 655 C CA . ALA A 1 82 ? 22.035 -6.394 -31.738 1.00 56.97 82 ALA A CA 1
ATOM 656 C C . ALA A 1 82 ? 22.975 -6.149 -30.530 1.00 56.97 82 ALA A C 1
ATOM 658 O O . ALA A 1 82 ? 22.694 -6.579 -29.408 1.00 56.97 82 ALA A O 1
ATOM 659 N N . GLU A 1 83 ? 24.066 -5.397 -30.717 1.00 63.91 83 GLU A N 1
ATOM 660 C CA . GLU A 1 83 ? 24.980 -4.985 -29.640 1.00 63.91 83 GLU A CA 1
ATOM 661 C C . GLU A 1 83 ? 24.348 -4.050 -28.592 1.00 63.91 83 GLU A C 1
ATOM 663 O O . GLU A 1 83 ? 24.796 -4.001 -27.444 1.00 63.91 83 GLU A O 1
ATOM 668 N N . VAL A 1 84 ? 23.299 -3.302 -28.948 1.00 67.06 84 VAL A N 1
ATOM 669 C CA . VAL A 1 84 ? 22.669 -2.308 -28.065 1.00 67.06 84 VAL A CA 1
ATOM 670 C C . VAL A 1 84 ? 21.839 -2.962 -26.954 1.00 67.06 84 VAL A C 1
ATOM 672 O O . VAL A 1 84 ? 21.768 -2.416 -25.841 1.00 67.06 84 VAL A O 1
ATOM 675 N N . PHE A 1 85 ? 21.237 -4.121 -27.241 1.00 67.38 85 PHE A N 1
ATOM 676 C CA . PHE A 1 85 ? 20.358 -4.858 -26.325 1.00 67.38 85 PHE A CA 1
ATOM 677 C C . PHE A 1 85 ? 21.037 -6.053 -25.651 1.00 67.38 85 PHE A C 1
ATOM 679 O O . PHE A 1 85 ? 20.625 -6.451 -24.559 1.00 67.38 85 PHE A O 1
ATOM 686 N N . SER A 1 86 ? 22.127 -6.576 -26.219 1.00 64.44 86 SER A N 1
ATOM 687 C CA . SER A 1 86 ? 22.894 -7.671 -25.611 1.00 64.44 86 SER A CA 1
ATOM 688 C C . SER A 1 86 ? 23.582 -7.283 -24.293 1.00 64.44 86 SER A C 1
ATOM 690 O O . SER A 1 86 ? 23.808 -8.160 -23.462 1.00 64.44 86 SER A O 1
ATOM 692 N N . ARG A 1 87 ? 23.825 -5.986 -24.043 1.00 72.31 87 ARG A N 1
ATOM 693 C CA . ARG A 1 87 ? 24.454 -5.456 -22.810 1.00 72.31 87 ARG A CA 1
ATOM 694 C C . ARG A 1 87 ? 23.487 -4.877 -21.765 1.00 72.31 87 ARG A C 1
ATOM 696 O O . ARG A 1 87 ? 23.931 -4.229 -20.819 1.00 72.31 87 ARG A O 1
ATOM 703 N N . ARG A 1 88 ? 22.176 -5.020 -21.955 1.00 79.81 88 ARG A N 1
ATOM 704 C CA . ARG A 1 88 ? 21.164 -4.477 -21.029 1.00 79.81 88 ARG A CA 1
ATOM 705 C C . ARG A 1 88 ? 21.054 -5.323 -19.771 1.00 79.81 88 ARG A C 1
ATOM 707 O O . ARG A 1 88 ? 21.234 -6.534 -19.843 1.00 79.81 88 ARG A O 1
ATOM 714 N N . LYS A 1 89 ? 20.716 -4.683 -18.650 1.00 84.69 89 LYS A N 1
ATOM 715 C CA . LYS A 1 89 ? 20.592 -5.377 -17.362 1.00 84.69 89 LYS A CA 1
ATOM 716 C C . LYS A 1 89 ? 19.292 -6.165 -17.253 1.00 84.69 89 LYS A C 1
ATOM 718 O O . LYS A 1 89 ? 19.329 -7.312 -16.847 1.00 84.69 89 LYS A O 1
ATOM 723 N N . HIS A 1 90 ? 18.172 -5.569 -17.664 1.00 89.75 90 HIS A N 1
ATOM 724 C CA . HIS A 1 90 ? 16.842 -6.118 -17.358 1.00 89.75 90 HIS A CA 1
ATOM 725 C C . HIS A 1 90 ? 16.047 -6.588 -18.580 1.00 89.75 90 HIS A C 1
ATOM 727 O O . HIS A 1 90 ? 15.124 -7.381 -18.447 1.00 89.75 90 HIS A O 1
ATOM 733 N N . VAL A 1 91 ? 16.404 -6.125 -19.781 1.00 91.62 91 VAL A N 1
ATOM 734 C CA . VAL A 1 91 ? 15.668 -6.423 -21.020 1.00 91.62 91 VAL A CA 1
ATOM 735 C C . VAL A 1 91 ? 16.611 -7.058 -22.037 1.00 91.62 91 VAL A C 1
ATOM 737 O O . VAL A 1 91 ? 17.778 -6.681 -22.129 1.00 91.62 91 VAL A O 1
ATOM 740 N N . CYS A 1 92 ? 16.140 -8.011 -22.823 1.00 91.06 92 CYS A N 1
ATOM 741 C CA . CYS A 1 92 ? 16.842 -8.546 -23.985 1.00 91.06 92 CYS A CA 1
ATOM 742 C C . CYS A 1 92 ? 15.934 -8.492 -25.214 1.00 91.06 92 CYS A C 1
ATOM 744 O O . CYS A 1 92 ? 14.738 -8.226 -25.115 1.00 91.06 92 CYS A O 1
ATOM 746 N N . GLN A 1 93 ? 16.520 -8.697 -26.387 1.00 88.94 93 GLN A N 1
ATOM 747 C CA . GLN A 1 93 ? 15.769 -8.807 -27.627 1.00 88.94 93 GLN A CA 1
ATOM 748 C C . GLN A 1 93 ? 15.679 -10.282 -28.019 1.00 88.94 93 GLN A C 1
ATOM 750 O O . GLN A 1 93 ? 16.700 -10.967 -28.081 1.00 88.94 93 GLN A O 1
ATOM 755 N N . GLY A 1 94 ? 14.461 -10.760 -28.259 1.00 88.00 94 GLY A N 1
ATOM 756 C CA . GLY A 1 94 ? 14.194 -12.091 -28.786 1.00 88.00 94 GLY A CA 1
ATOM 757 C C . GLY A 1 94 ? 14.531 -12.200 -30.273 1.00 88.00 94 GLY A C 1
ATOM 758 O O . GLY A 1 94 ? 14.699 -11.201 -30.976 1.00 88.00 94 GLY A O 1
ATOM 759 N N . SER A 1 95 ? 14.590 -13.433 -30.777 1.00 86.88 95 SER A N 1
ATOM 760 C CA . SER A 1 95 ? 14.790 -13.721 -32.207 1.00 86.88 95 SER A CA 1
ATOM 761 C C . SER A 1 95 ? 13.648 -13.209 -33.096 1.00 86.88 95 SER A C 1
ATOM 763 O O . SER A 1 95 ? 13.843 -12.987 -34.286 1.00 86.88 95 SER A O 1
ATOM 765 N N . ASP A 1 96 ? 12.475 -12.979 -32.507 1.00 88.19 96 ASP A N 1
ATOM 766 C CA . ASP A 1 96 ? 11.294 -12.359 -33.115 1.00 88.19 96 ASP A CA 1
ATOM 767 C C . ASP A 1 96 ? 11.380 -10.819 -33.192 1.00 88.19 96 ASP A C 1
ATOM 769 O O . ASP A 1 96 ? 10.437 -10.159 -33.633 1.00 88.19 96 ASP A O 1
ATOM 773 N N . GLY A 1 97 ? 12.492 -10.231 -32.739 1.00 85.88 97 GLY A N 1
ATOM 774 C CA . GLY A 1 97 ? 12.709 -8.789 -32.685 1.00 85.88 97 GLY A CA 1
ATOM 775 C C . GLY A 1 97 ? 11.956 -8.077 -31.557 1.00 85.88 97 GLY A C 1
ATOM 776 O O . GLY A 1 97 ? 12.073 -6.854 -31.439 1.00 85.88 97 GLY A O 1
ATOM 777 N N . ARG A 1 98 ? 11.204 -8.805 -30.721 1.00 91.69 98 ARG A N 1
ATOM 778 C CA . ARG A 1 98 ? 10.487 -8.260 -29.562 1.00 91.69 98 ARG A CA 1
ATOM 779 C C . ARG A 1 98 ? 11.426 -8.155 -28.366 1.00 91.69 98 ARG A C 1
ATOM 781 O O . ARG A 1 98 ? 12.410 -8.879 -28.255 1.00 91.69 98 ARG A O 1
ATOM 788 N N . LEU A 1 99 ? 11.117 -7.242 -27.459 1.00 92.06 99 LEU A N 1
ATOM 789 C CA . LEU A 1 99 ? 11.812 -7.100 -26.189 1.00 92.06 99 LEU A CA 1
ATOM 790 C C . LEU A 1 99 ? 11.187 -8.040 -25.156 1.00 92.06 99 LEU A C 1
ATOM 792 O O . LEU A 1 99 ? 9.966 -8.191 -25.130 1.00 92.06 99 LEU A O 1
ATOM 796 N N . ARG A 1 100 ? 12.024 -8.659 -24.325 1.00 94.06 100 ARG A N 1
ATOM 797 C CA . ARG A 1 100 ? 11.645 -9.568 -23.233 1.00 94.06 100 ARG A CA 1
ATOM 798 C C . ARG A 1 100 ? 12.421 -9.219 -21.973 1.00 94.06 100 ARG A C 1
ATOM 800 O O . ARG A 1 100 ? 13.486 -8.604 -22.060 1.00 94.06 100 ARG A O 1
ATOM 807 N N . LEU A 1 101 ? 11.900 -9.600 -20.814 1.00 92.50 101 LEU A N 1
ATOM 808 C CA . LEU A 1 101 ? 12.649 -9.508 -19.562 1.00 92.50 101 LEU A CA 1
ATOM 809 C C . LEU A 1 101 ? 13.757 -10.569 -19.561 1.00 92.50 101 LEU A C 1
ATOM 811 O O . LEU A 1 101 ? 13.562 -11.661 -20.087 1.00 92.50 101 LEU A O 1
ATOM 815 N N . ARG A 1 102 ? 14.933 -10.232 -19.026 1.00 90.44 102 ARG A N 1
ATOM 816 C CA . ARG A 1 102 ? 16.025 -11.208 -18.855 1.00 90.44 102 ARG A CA 1
ATOM 817 C C . ARG A 1 102 ? 15.741 -12.135 -17.689 1.00 90.44 102 ARG A C 1
ATOM 819 O O . ARG A 1 102 ? 15.731 -13.343 -17.869 1.00 90.44 102 ARG A O 1
ATOM 826 N N . ASP A 1 103 ? 15.455 -11.512 -16.556 1.00 86.94 103 ASP A N 1
ATOM 827 C CA . ASP A 1 103 ? 15.130 -12.156 -15.296 1.00 86.94 103 ASP A CA 1
ATOM 828 C C . ASP A 1 103 ? 13.802 -11.535 -14.844 1.00 86.94 103 ASP A C 1
ATOM 830 O O . ASP A 1 103 ? 13.802 -10.433 -14.279 1.00 86.94 103 ASP A O 1
ATOM 834 N N . PRO A 1 104 ? 12.654 -12.128 -15.225 1.00 87.81 104 PRO A N 1
ATOM 835 C CA . PRO A 1 104 ? 11.359 -11.591 -14.841 1.00 87.81 104 PRO A CA 1
ATOM 836 C C . PRO A 1 104 ? 11.233 -11.558 -13.311 1.00 87.81 104 PRO A C 1
ATOM 838 O O . PRO A 1 104 ? 11.513 -12.569 -12.669 1.00 87.81 104 PRO A O 1
ATOM 841 N N . PRO A 1 105 ? 10.854 -10.418 -12.709 1.00 84.19 105 PRO A N 1
ATOM 842 C CA . PRO A 1 105 ? 10.584 -10.361 -11.279 1.00 84.19 105 PRO A CA 1
ATOM 843 C C . PRO A 1 105 ? 9.183 -10.902 -10.983 1.00 84.19 105 PRO A C 1
ATOM 845 O O . PRO A 1 105 ? 8.314 -10.848 -11.850 1.00 84.19 105 PRO A O 1
ATOM 848 N N . GLU A 1 106 ? 8.906 -11.289 -9.739 1.00 84.94 106 GLU A N 1
ATOM 849 C CA . GLU A 1 106 ? 7.511 -11.360 -9.301 1.00 84.94 106 GLU A CA 1
ATOM 850 C C . GLU A 1 106 ? 6.892 -9.963 -9.306 1.00 84.94 106 GLU A C 1
ATOM 852 O O . GLU A 1 106 ? 7.526 -8.987 -8.893 1.00 84.94 106 GLU A O 1
ATOM 857 N N . VAL A 1 107 ? 5.642 -9.840 -9.746 1.00 86.00 107 VAL A N 1
ATOM 858 C CA . VAL A 1 107 ? 4.956 -8.546 -9.822 1.00 86.00 107 VAL A CA 1
ATOM 859 C C . VAL A 1 107 ? 3.705 -8.586 -8.967 1.00 86.00 107 VAL A C 1
ATOM 861 O O . VAL A 1 107 ? 2.802 -9.381 -9.202 1.00 86.00 107 VAL A O 1
ATOM 864 N N . ARG A 1 108 ? 3.637 -7.698 -7.974 1.00 85.50 108 ARG A N 1
ATOM 865 C CA . ARG A 1 108 ? 2.484 -7.595 -7.075 1.00 85.50 108 ARG A CA 1
ATOM 866 C C . ARG A 1 108 ? 1.228 -7.212 -7.848 1.00 85.50 108 ARG A C 1
ATOM 868 O O . ARG A 1 108 ? 1.282 -6.390 -8.767 1.00 85.50 108 ARG A O 1
ATOM 875 N N . SER A 1 109 ? 0.095 -7.752 -7.424 1.00 86.31 109 SER A N 1
ATOM 876 C CA . SER A 1 109 ? -1.207 -7.441 -8.001 1.00 86.31 109 SER A CA 1
ATOM 877 C C . SER A 1 109 ? -2.199 -7.051 -6.903 1.00 86.31 109 SER A C 1
ATOM 879 O O . SER A 1 109 ? -2.045 -7.418 -5.737 1.00 86.31 109 SER A O 1
ATOM 881 N N . PHE A 1 110 ? -3.210 -6.258 -7.258 1.00 90.00 110 PHE A N 1
ATOM 882 C CA . PHE A 1 110 ? -4.343 -6.042 -6.364 1.00 90.00 110 PHE A CA 1
ATOM 883 C C . PHE A 1 110 ? -5.293 -7.229 -6.487 1.00 90.00 110 PHE A C 1
ATOM 885 O O . PHE A 1 110 ? -5.882 -7.445 -7.547 1.00 90.00 110 PHE A O 1
ATOM 892 N N . VAL A 1 111 ? -5.457 -7.959 -5.390 1.00 91.25 111 VAL A N 1
ATOM 893 C CA . VAL A 1 111 ? -6.393 -9.074 -5.269 1.00 91.25 111 VAL A CA 1
ATOM 894 C C . VAL A 1 111 ? -7.738 -8.539 -4.797 1.00 91.25 111 VAL A C 1
ATOM 896 O O . VAL A 1 111 ? -7.799 -7.699 -3.900 1.00 91.25 111 VAL A O 1
ATOM 899 N N . ALA A 1 112 ? -8.814 -9.006 -5.426 1.00 93.62 112 ALA A N 1
ATOM 900 C CA . ALA A 1 112 ? -10.181 -8.648 -5.076 1.00 93.62 112 ALA A CA 1
ATOM 901 C C . ALA A 1 112 ? -10.681 -9.456 -3.876 1.00 93.62 112 ALA A C 1
ATOM 903 O O . ALA A 1 112 ? -10.525 -10.674 -3.846 1.00 93.62 112 ALA A O 1
ATOM 904 N N . ALA A 1 113 ? -11.350 -8.790 -2.938 1.00 94.44 113 ALA A N 1
ATOM 905 C CA . ALA A 1 113 ? -12.062 -9.463 -1.861 1.00 94.44 113 ALA A CA 1
ATOM 906 C C . ALA A 1 113 ? -13.241 -10.284 -2.404 1.00 94.44 113 ALA A C 1
ATOM 908 O O . ALA A 1 113 ? -13.899 -9.893 -3.379 1.00 94.44 113 ALA A O 1
ATOM 909 N N . SER A 1 114 ? -13.555 -11.395 -1.735 1.00 91.94 114 SER A N 1
ATOM 910 C CA . SER A 1 114 ? -14.737 -12.191 -2.066 1.00 91.94 114 SER A CA 1
ATOM 911 C C . SER A 1 114 ? -16.006 -11.342 -1.923 1.00 91.94 114 SER A C 1
ATOM 913 O O . SER A 1 114 ? -16.248 -10.727 -0.890 1.00 91.94 114 SER A O 1
ATOM 915 N N . GLY A 1 115 ? -16.812 -11.265 -2.984 1.00 90.00 115 GLY A N 1
ATOM 916 C CA . GLY A 1 115 ? -18.045 -10.467 -3.006 1.00 90.00 115 GLY A CA 1
ATOM 917 C C . GLY A 1 115 ? -17.880 -8.995 -3.407 1.00 90.00 115 GLY A C 1
ATOM 918 O O . GLY A 1 115 ? -18.886 -8.315 -3.627 1.00 90.00 115 GLY A O 1
ATOM 919 N N . ALA A 1 116 ? -16.654 -8.493 -3.591 1.00 93.56 116 ALA A N 1
ATOM 920 C CA . ALA A 1 116 ? -16.441 -7.152 -4.129 1.00 93.56 116 ALA A CA 1
ATOM 921 C C . ALA A 1 116 ? -16.851 -7.080 -5.612 1.00 93.56 116 ALA A C 1
ATOM 923 O O . ALA A 1 116 ? -16.455 -7.904 -6.437 1.00 93.56 116 ALA A O 1
ATOM 924 N N . SER A 1 117 ? -17.637 -6.065 -5.988 1.00 93.81 117 SER A N 1
ATOM 925 C CA . SER A 1 117 ? -18.065 -5.909 -7.385 1.00 93.81 117 SER A CA 1
ATOM 926 C C . SER A 1 117 ? -16.866 -5.599 -8.302 1.00 93.81 117 SER A C 1
ATOM 928 O O . SER A 1 117 ? -16.077 -4.713 -7.943 1.00 93.81 117 SER A O 1
ATOM 930 N N . PRO A 1 118 ? -16.773 -6.193 -9.509 1.00 91.69 118 PRO A N 1
ATOM 931 C CA . PRO A 1 118 ? -15.658 -5.966 -10.435 1.00 91.69 118 PRO A CA 1
ATOM 932 C C . PRO A 1 118 ? -15.405 -4.490 -10.768 1.00 91.69 118 PRO A C 1
ATOM 934 O O . PRO A 1 118 ? -14.257 -4.057 -10.835 1.00 91.69 118 PRO A O 1
ATOM 937 N N . ASP A 1 119 ? -16.466 -3.689 -10.906 1.00 90.69 119 ASP A N 1
ATOM 938 C CA . ASP A 1 119 ? -16.349 -2.259 -11.212 1.00 90.69 119 ASP A CA 1
ATOM 939 C C . ASP A 1 119 ? -15.688 -1.469 -10.076 1.00 90.69 119 ASP A C 1
ATOM 941 O O . ASP A 1 119 ? -14.842 -0.607 -10.330 1.00 90.69 119 ASP A O 1
ATOM 945 N N . LYS A 1 120 ? -16.030 -1.785 -8.817 1.00 91.50 120 LYS A N 1
ATOM 946 C CA . LYS A 1 120 ? -15.379 -1.188 -7.640 1.00 91.50 120 LYS A CA 1
ATOM 947 C C . LYS A 1 120 ? -13.920 -1.609 -7.560 1.00 91.50 120 LYS A C 1
ATOM 949 O O . LYS A 1 120 ? -13.068 -0.739 -7.434 1.00 91.50 120 LYS A O 1
ATOM 954 N N . VAL A 1 121 ? -13.624 -2.901 -7.706 1.00 91.38 121 VAL A N 1
ATOM 955 C CA . VAL A 1 121 ? -12.245 -3.421 -7.720 1.00 91.38 121 VAL A CA 1
ATOM 956 C C . VAL A 1 121 ? -11.416 -2.691 -8.776 1.00 91.38 121 VAL A C 1
ATOM 958 O O . VAL A 1 121 ? -10.365 -2.135 -8.465 1.00 91.38 121 VAL A O 1
ATOM 961 N N . ALA A 1 122 ? -11.923 -2.590 -10.006 1.00 87.56 122 ALA A N 1
ATOM 962 C CA . ALA A 1 122 ? -11.246 -1.886 -11.088 1.00 87.56 122 ALA A CA 1
ATOM 963 C C . ALA A 1 122 ? -11.106 -0.380 -10.814 1.00 87.56 122 ALA A C 1
ATOM 965 O O . ALA A 1 122 ? -10.105 0.227 -11.188 1.00 87.56 122 ALA A O 1
ATOM 966 N N . ALA A 1 123 ? -12.089 0.272 -10.190 1.00 88.38 123 ALA A N 1
ATOM 967 C CA . ALA A 1 123 ? -11.982 1.680 -9.809 1.00 88.38 123 ALA A CA 1
ATOM 968 C C . ALA A 1 123 ? -10.917 1.901 -8.722 1.00 88.38 123 ALA A C 1
ATOM 970 O O . ALA A 1 123 ? -10.105 2.816 -8.852 1.00 88.38 123 ALA A O 1
ATOM 971 N N . VAL A 1 124 ? -10.875 1.040 -7.703 1.00 90.31 124 VAL A N 1
ATOM 972 C CA . VAL A 1 124 ? -9.918 1.122 -6.594 1.00 90.31 124 VAL A CA 1
ATOM 973 C C . VAL A 1 124 ? -8.505 0.781 -7.050 1.00 90.31 124 VAL A C 1
ATOM 975 O O . VAL A 1 124 ? -7.596 1.570 -6.815 1.00 90.31 124 VAL A O 1
ATOM 978 N N . ALA A 1 125 ? -8.309 -0.317 -7.780 1.00 87.12 125 ALA A N 1
ATOM 979 C CA . ALA A 1 125 ? -7.001 -0.674 -8.328 1.00 87.12 125 ALA A CA 1
ATOM 980 C C . ALA A 1 125 ? -6.463 0.441 -9.238 1.00 87.12 125 ALA A C 1
ATOM 982 O O . ALA A 1 125 ? -5.303 0.834 -9.135 1.00 87.12 125 ALA A O 1
ATOM 983 N N . ARG A 1 126 ? -7.327 1.044 -10.071 1.00 81.19 126 ARG A N 1
ATOM 984 C CA . ARG A 1 126 ? -6.952 2.221 -10.868 1.00 81.19 126 ARG A CA 1
ATOM 985 C C . ARG A 1 126 ? -6.648 3.443 -10.010 1.00 81.19 126 ARG A C 1
ATOM 987 O O . ARG A 1 126 ? -5.851 4.260 -10.450 1.00 81.19 126 ARG A O 1
ATOM 994 N N . HIS A 1 127 ? -7.278 3.627 -8.860 1.00 85.25 127 HIS A N 1
ATOM 995 C CA . HIS A 1 127 ? -6.958 4.738 -7.971 1.00 85.25 127 HIS A CA 1
ATOM 996 C C . HIS A 1 127 ? -5.587 4.535 -7.309 1.00 85.25 127 HIS A C 1
ATOM 998 O O . HIS A 1 127 ? -4.724 5.404 -7.414 1.00 85.25 127 HIS A O 1
ATOM 1004 N N . LEU A 1 128 ? -5.359 3.353 -6.733 1.00 85.94 128 LEU A N 1
ATOM 1005 C CA . LEU A 1 128 ? -4.157 3.018 -5.967 1.00 85.94 128 LEU A CA 1
ATOM 1006 C C . LEU A 1 128 ? -2.906 2.835 -6.828 1.00 85.94 128 LEU A C 1
ATOM 1008 O O . LEU A 1 128 ? -1.810 3.172 -6.389 1.00 85.94 128 LEU A O 1
ATOM 1012 N N . ALA A 1 129 ? -3.058 2.333 -8.055 1.00 75.12 129 ALA A N 1
ATOM 1013 C CA . ALA A 1 129 ? -1.946 2.141 -8.981 1.00 75.12 129 ALA A CA 1
ATOM 1014 C C . ALA A 1 129 ? -1.617 3.399 -9.808 1.00 75.12 129 ALA A C 1
ATOM 1016 O O . ALA A 1 129 ? -0.694 3.368 -10.616 1.00 75.12 129 ALA A O 1
ATOM 1017 N N . ALA A 1 130 ? -2.374 4.501 -9.704 1.00 59.88 130 ALA A N 1
ATOM 1018 C CA . ALA A 1 130 ? -2.167 5.678 -10.553 1.00 59.88 130 ALA A CA 1
ATOM 1019 C C . ALA A 1 130 ? -0.896 6.466 -10.205 1.00 59.88 130 ALA A C 1
ATOM 1021 O O . ALA A 1 130 ? -0.822 7.119 -9.167 1.00 59.88 130 ALA A O 1
ATOM 1022 N N . ALA A 1 131 ? 0.034 6.558 -11.161 1.00 56.97 131 ALA A N 1
ATOM 1023 C CA . ALA A 1 131 ? 1.017 7.636 -11.164 1.00 56.97 131 ALA A CA 1
ATOM 1024 C C . ALA A 1 131 ? 0.308 9.007 -11.208 1.00 56.97 131 ALA A C 1
ATOM 1026 O O . ALA A 1 131 ? -0.771 9.147 -11.791 1.00 56.97 131 ALA A O 1
ATOM 1027 N N . GLN A 1 132 ? 0.943 10.026 -10.623 1.00 54.69 132 GLN A N 1
ATOM 1028 C CA . GLN A 1 132 ? 0.398 11.373 -10.391 1.00 54.69 132 GLN A CA 1
ATOM 1029 C C . GLN A 1 132 ? -0.301 12.020 -11.605 1.00 54.69 132 GLN A C 1
ATOM 1031 O O . GLN A 1 132 ? -1.253 12.776 -11.427 1.00 54.69 132 GLN A O 1
ATOM 1036 N N . GLU A 1 133 ? 0.113 11.688 -12.829 1.00 46.88 133 GLU A N 1
ATOM 1037 C CA . GLU A 1 133 ? -0.387 12.273 -14.082 1.00 46.88 133 GLU A CA 1
ATOM 1038 C C . GLU A 1 133 ? -1.687 11.639 -14.624 1.00 46.88 133 GLU A C 1
ATOM 1040 O O . GLU A 1 133 ? -2.357 12.246 -15.454 1.00 46.88 133 GLU A O 1
ATOM 1045 N N . GLN A 1 134 ? -2.080 10.444 -14.162 1.00 55.78 134 GLN A N 1
ATOM 1046 C CA . GLN A 1 134 ? -3.292 9.727 -14.616 1.00 55.78 134 GLN A CA 1
ATOM 1047 C C . GLN A 1 134 ? -4.335 9.573 -13.499 1.00 55.78 134 GLN A C 1
ATOM 1049 O O . GLN A 1 134 ? -5.147 8.644 -13.502 1.00 55.78 134 GLN A O 1
ATOM 1054 N N . ARG A 1 135 ? -4.284 10.469 -12.509 1.00 61.91 135 ARG A N 1
ATOM 1055 C CA . ARG A 1 135 ? -5.117 10.415 -11.307 1.00 61.91 135 ARG A CA 1
ATOM 1056 C C . ARG A 1 135 ? -6.607 10.478 -11.666 1.00 61.91 135 ARG A C 1
ATOM 1058 O O . ARG A 1 135 ? -7.096 11.485 -12.170 1.00 61.91 135 ARG A O 1
ATOM 1065 N N . GLY A 1 136 ? -7.327 9.404 -11.347 1.00 62.78 136 GLY A N 1
ATOM 1066 C CA . GLY A 1 136 ? -8.775 9.442 -11.145 1.00 62.78 136 GLY A CA 1
ATOM 1067 C C . GLY A 1 136 ? -9.104 9.877 -9.714 1.00 62.78 136 GLY A C 1
ATOM 1068 O O . GLY A 1 136 ? -8.266 9.746 -8.817 1.00 62.78 136 GLY A O 1
ATOM 1069 N N . ALA A 1 137 ? -10.319 10.383 -9.495 1.00 73.50 137 ALA A N 1
ATOM 1070 C CA . ALA A 1 137 ? -10.832 10.601 -8.145 1.00 73.50 137 ALA A CA 1
ATOM 1071 C C . ALA A 1 137 ? -10.894 9.267 -7.385 1.00 73.50 137 ALA A C 1
ATOM 1073 O O . ALA A 1 137 ? -11.174 8.224 -7.984 1.00 73.50 137 ALA A O 1
ATOM 1074 N N . ALA A 1 138 ? -10.624 9.303 -6.081 1.00 82.12 138 ALA A N 1
ATOM 1075 C CA . ALA A 1 138 ? -10.828 8.139 -5.236 1.00 82.12 138 ALA A CA 1
ATOM 1076 C C . ALA A 1 138 ? -12.310 7.724 -5.281 1.00 82.12 138 ALA A C 1
ATOM 1078 O O . ALA A 1 138 ? -13.176 8.608 -5.268 1.00 82.12 138 ALA A O 1
ATOM 1079 N N . PRO A 1 139 ? -12.632 6.422 -5.375 1.00 90.50 139 PRO A N 1
ATOM 1080 C CA . PRO A 1 139 ? -14.019 5.995 -5.459 1.00 90.50 139 PRO A CA 1
ATOM 1081 C C . PRO A 1 139 ? -14.801 6.397 -4.205 1.00 90.50 139 PRO A C 1
ATOM 1083 O O . PRO A 1 139 ? -14.343 6.227 -3.076 1.00 90.50 139 PRO A O 1
ATOM 1086 N N . THR A 1 140 ? -15.999 6.933 -4.415 1.00 91.62 140 THR A N 1
ATOM 1087 C CA . THR A 1 140 ? -16.907 7.339 -3.342 1.00 91.62 140 THR A CA 1
ATOM 1088 C C . THR A 1 140 ? -17.315 6.122 -2.506 1.00 91.62 140 THR A C 1
ATOM 1090 O O . THR A 1 140 ? -17.655 5.078 -3.066 1.00 91.62 140 THR A O 1
ATOM 1093 N N . GLY A 1 141 ? -17.319 6.246 -1.181 1.00 94.25 141 GLY A N 1
ATOM 1094 C CA . GLY A 1 141 ? -17.583 5.147 -0.251 1.00 94.25 141 GLY A CA 1
ATOM 1095 C C . GLY A 1 141 ? -16.379 4.257 0.059 1.00 94.25 141 GLY A C 1
ATOM 1096 O O . GLY A 1 141 ? -16.534 3.307 0.820 1.00 94.25 141 GLY A O 1
ATOM 1097 N N . ILE A 1 142 ? -15.210 4.528 -0.536 1.00 95.69 142 ILE A N 1
ATOM 1098 C CA . ILE A 1 142 ? -13.998 3.725 -0.345 1.00 95.69 142 ILE A CA 1
ATOM 1099 C C . ILE A 1 142 ? -12.946 4.478 0.463 1.00 95.69 142 ILE A C 1
ATOM 1101 O O . ILE A 1 142 ? -12.590 5.614 0.116 1.00 95.69 142 ILE A O 1
ATOM 1105 N N . VAL A 1 143 ? -12.415 3.805 1.489 1.00 96.31 143 VAL A N 1
ATOM 1106 C CA . VAL A 1 143 ? -11.223 4.203 2.250 1.00 96.31 143 VAL A CA 1
ATOM 1107 C C . VAL A 1 143 ? -10.088 3.255 1.911 1.00 96.31 143 VAL A C 1
ATOM 1109 O O . VAL A 1 143 ? -10.249 2.039 1.936 1.00 96.31 143 VAL A O 1
ATOM 1112 N N . SER A 1 144 ? -8.931 3.809 1.591 1.00 96.12 144 SER A N 1
ATOM 1113 C CA . SER A 1 144 ? -7.712 3.053 1.340 1.00 96.12 144 SER A CA 1
ATOM 1114 C C . SER A 1 144 ? -6.645 3.353 2.380 1.00 96.12 144 SER A C 1
ATOM 1116 O O . SER A 1 144 ? -6.492 4.492 2.820 1.00 96.12 144 SER A O 1
ATOM 1118 N N . LEU A 1 145 ? -5.892 2.332 2.767 1.00 96.31 145 LEU A N 1
ATOM 1119 C CA . LEU A 1 145 ? -4.882 2.426 3.808 1.00 96.31 145 LEU A CA 1
ATOM 1120 C C . LEU A 1 145 ? -3.557 1.838 3.333 1.00 96.31 145 LEU A C 1
ATOM 1122 O O . LEU A 1 145 ? -3.524 0.783 2.702 1.00 96.31 145 LEU A O 1
ATOM 1126 N N . LEU A 1 146 ? -2.470 2.529 3.670 1.00 94.50 146 LEU A N 1
ATOM 1127 C CA . LEU A 1 146 ? -1.111 2.010 3.617 1.00 94.50 146 LEU A CA 1
ATOM 1128 C C . LEU A 1 146 ? -0.587 1.851 5.047 1.00 94.50 146 LEU A C 1
ATOM 1130 O O . LEU A 1 146 ? -0.594 2.817 5.805 1.00 94.50 146 LEU A O 1
ATOM 1134 N N . SER A 1 147 ? -0.105 0.665 5.406 1.00 93.00 147 SER A N 1
ATOM 1135 C CA . SER A 1 147 ? 0.621 0.398 6.655 1.00 93.00 147 SER A CA 1
ATOM 1136 C C . SER A 1 147 ? 2.086 0.104 6.356 1.00 93.00 147 SER A C 1
ATOM 1138 O O . SER A 1 147 ? 2.370 -0.654 5.427 1.00 93.00 147 SER A O 1
ATOM 1140 N N . CYS A 1 148 ? 3.014 0.706 7.104 1.00 89.81 148 CYS A N 1
ATOM 1141 C CA . CYS A 1 148 ? 4.440 0.443 6.942 1.00 89.81 148 CYS A CA 1
ATOM 1142 C C . CYS A 1 148 ? 5.239 0.778 8.209 1.00 89.81 148 CYS A C 1
ATOM 1144 O O . CYS A 1 148 ? 5.305 1.940 8.625 1.00 89.81 148 CYS A O 1
ATOM 1146 N N . ALA A 1 149 ? 5.980 -0.200 8.731 1.00 87.06 149 ALA A N 1
ATOM 1147 C CA . ALA A 1 149 ? 6.993 0.050 9.751 1.00 87.06 149 ALA A CA 1
ATOM 1148 C C . ALA A 1 149 ? 8.229 0.741 9.148 1.00 87.06 149 ALA A C 1
ATOM 1150 O O . ALA A 1 149 ? 8.838 0.254 8.189 1.00 87.06 149 ALA A O 1
ATOM 1151 N N . VAL A 1 150 ? 8.623 1.888 9.712 1.00 87.75 150 VAL A N 1
ATOM 1152 C CA . VAL A 1 150 ? 9.679 2.756 9.148 1.00 87.75 150 VAL A CA 1
ATOM 1153 C C . VAL A 1 150 ? 10.884 2.965 10.066 1.00 87.75 150 VAL A C 1
ATOM 1155 O O . VAL A 1 150 ? 11.895 3.501 9.610 1.00 87.75 150 VAL A O 1
ATOM 1158 N N . ALA A 1 151 ? 10.830 2.507 11.320 1.00 84.50 151 ALA A N 1
ATOM 1159 C CA . ALA A 1 151 ? 11.876 2.753 12.319 1.00 84.50 151 ALA A CA 1
ATOM 1160 C C . ALA A 1 151 ? 13.283 2.328 11.862 1.00 84.50 151 ALA A C 1
ATOM 1162 O O . ALA A 1 151 ? 14.203 3.147 11.817 1.00 84.50 151 ALA A O 1
ATOM 1163 N N . GLY A 1 152 ? 13.456 1.056 11.484 1.00 79.12 152 GLY A N 1
ATOM 1164 C CA . GLY A 1 152 ? 14.766 0.504 11.109 1.00 79.12 152 GLY A CA 1
ATOM 1165 C C . GLY A 1 152 ? 15.441 1.274 9.965 1.00 79.12 152 GLY A C 1
ATOM 1166 O O . GLY A 1 152 ? 16.579 1.724 10.101 1.00 79.12 152 GLY A O 1
ATOM 1167 N N . PRO A 1 153 ? 14.747 1.497 8.843 1.00 76.56 153 PRO A N 1
ATOM 1168 C CA . PRO A 1 153 ? 15.314 2.256 7.740 1.00 76.56 153 PRO A CA 1
ATOM 1169 C C . PRO A 1 153 ? 15.588 3.740 8.007 1.00 76.56 153 PRO A C 1
ATOM 1171 O O . PRO A 1 153 ? 16.482 4.320 7.385 1.00 76.56 153 PRO A O 1
ATOM 1174 N N . LEU A 1 154 ? 14.817 4.379 8.891 1.00 84.19 154 LEU A N 1
ATOM 1175 C CA . LEU A 1 154 ? 15.077 5.760 9.299 1.00 84.19 154 LEU A CA 1
ATOM 1176 C C . LEU A 1 154 ? 16.307 5.852 10.212 1.00 84.19 154 LEU A C 1
ATOM 1178 O O . LEU A 1 154 ? 17.040 6.839 10.129 1.00 84.19 154 LEU A O 1
ATOM 1182 N N . ALA A 1 155 ? 16.572 4.816 11.011 1.00 83.94 155 ALA A N 1
ATOM 1183 C CA . ALA A 1 155 ? 17.732 4.740 11.895 1.00 83.94 155 ALA A CA 1
ATOM 1184 C C . ALA A 1 155 ? 19.068 4.514 11.153 1.00 83.94 155 ALA A C 1
ATOM 1186 O O . ALA A 1 155 ? 20.118 4.914 11.653 1.00 83.94 155 ALA A O 1
ATOM 1187 N N . ASP A 1 156 ? 19.057 3.919 9.955 1.00 80.88 156 ASP A N 1
ATOM 1188 C CA . ASP A 1 156 ? 20.284 3.611 9.211 1.00 80.88 156 ASP A CA 1
ATOM 1189 C C . ASP A 1 156 ? 20.939 4.854 8.579 1.00 80.88 156 ASP A C 1
ATOM 1191 O O . ASP A 1 156 ? 20.474 5.383 7.570 1.00 80.88 156 ASP A O 1
ATOM 1195 N N . GLN A 1 157 ? 22.072 5.301 9.120 1.00 84.31 157 GLN A N 1
ATOM 1196 C CA . GLN A 1 157 ? 22.814 6.464 8.610 1.00 84.31 157 GLN A CA 1
ATOM 1197 C C . GLN A 1 157 ? 23.849 6.138 7.519 1.00 84.31 157 GLN A C 1
ATOM 1199 O O . GLN A 1 157 ? 24.533 7.040 7.033 1.00 84.31 157 GLN A O 1
ATOM 1204 N N . THR A 1 158 ? 23.979 4.878 7.102 1.00 85.06 158 THR A N 1
ATOM 1205 C CA . THR A 1 158 ? 24.922 4.487 6.044 1.00 85.06 158 THR A CA 1
ATOM 1206 C C . THR A 1 158 ? 24.497 5.034 4.667 1.00 85.06 158 THR A C 1
ATOM 1208 O O . THR A 1 158 ? 23.341 5.427 4.470 1.00 85.06 158 THR A O 1
ATOM 1211 N N . PRO A 1 159 ? 25.386 5.034 3.652 1.00 81.06 159 PRO A N 1
ATOM 1212 C CA . PRO A 1 159 ? 25.003 5.363 2.275 1.00 81.06 159 PRO A CA 1
ATOM 1213 C C . PRO A 1 159 ? 23.858 4.490 1.742 1.00 81.06 159 PRO A C 1
ATOM 1215 O O . PRO A 1 159 ? 22.994 4.978 1.009 1.00 81.06 159 PRO A O 1
ATOM 1218 N N . HIS A 1 160 ? 23.815 3.219 2.154 1.00 75.00 160 HIS A N 1
ATOM 1219 C CA . HIS A 1 160 ? 22.688 2.333 1.875 1.00 75.00 160 HIS A CA 1
ATOM 1220 C C . HIS A 1 160 ? 21.409 2.862 2.531 1.00 75.00 160 HIS A C 1
ATOM 1222 O O . HIS A 1 160 ? 20.388 2.970 1.858 1.00 75.00 160 HIS A O 1
ATOM 1228 N N . GLY A 1 161 ? 21.470 3.304 3.786 1.00 77.31 161 GLY A N 1
ATOM 1229 C CA . GLY A 1 161 ? 20.376 3.962 4.508 1.00 77.31 161 GLY A CA 1
ATOM 1230 C C . GLY A 1 161 ? 19.802 5.192 3.812 1.00 77.31 161 GLY A C 1
ATOM 1231 O O . GLY A 1 161 ? 18.585 5.363 3.736 1.00 77.31 161 GLY A O 1
ATOM 1232 N N . VAL A 1 162 ? 20.653 6.017 3.201 1.00 80.69 162 VAL A N 1
ATOM 1233 C CA . VAL A 1 162 ? 20.205 7.170 2.399 1.00 80.69 162 VAL A CA 1
ATOM 1234 C C . VAL A 1 162 ? 19.394 6.718 1.180 1.00 80.69 162 VAL A C 1
ATOM 1236 O O . VAL A 1 162 ? 18.305 7.241 0.927 1.00 80.69 162 VAL A O 1
ATOM 1239 N N . GLN A 1 163 ? 19.894 5.730 0.430 1.00 77.50 163 GLN A N 1
ATOM 1240 C CA . GLN A 1 163 ? 19.177 5.167 -0.722 1.00 77.50 163 GLN A CA 1
ATOM 1241 C C . GLN A 1 163 ? 17.862 4.519 -0.293 1.00 77.50 163 GLN A C 1
ATOM 1243 O O . GLN A 1 163 ? 16.833 4.701 -0.947 1.00 77.50 163 GLN A O 1
ATOM 1248 N N . ARG A 1 164 ? 17.894 3.816 0.841 1.00 76.62 164 ARG A N 1
ATOM 1249 C CA . ARG A 1 164 ? 16.736 3.219 1.483 1.00 76.62 164 ARG A CA 1
ATOM 1250 C C . ARG A 1 164 ? 15.668 4.281 1.743 1.00 76.62 164 ARG A C 1
ATOM 1252 O O . ARG A 1 164 ? 14.570 4.173 1.201 1.00 76.62 164 ARG A O 1
ATOM 1259 N N . ARG A 1 165 ? 15.976 5.342 2.494 1.00 81.44 165 ARG A N 1
ATOM 1260 C CA . ARG A 1 165 ? 15.015 6.424 2.789 1.00 81.44 165 ARG A CA 1
ATOM 1261 C C . ARG A 1 165 ? 14.441 7.065 1.527 1.00 81.44 165 ARG A C 1
ATOM 1263 O O . ARG A 1 165 ? 13.246 7.350 1.470 1.00 81.44 165 ARG A O 1
ATOM 1270 N N . ALA A 1 166 ? 15.266 7.259 0.497 1.00 81.00 166 ALA A N 1
ATOM 1271 C CA . ALA A 1 166 ? 14.798 7.785 -0.782 1.00 81.00 166 ALA A CA 1
ATOM 1272 C C . ALA A 1 166 ? 13.794 6.841 -1.470 1.00 81.00 166 ALA A C 1
ATOM 1274 O O . ALA A 1 166 ? 12.819 7.314 -2.053 1.00 81.00 166 ALA A O 1
ATOM 1275 N N . ARG A 1 167 ? 14.005 5.520 -1.390 1.00 78.19 167 ARG A N 1
ATOM 1276 C CA . ARG A 1 167 ? 13.065 4.511 -1.901 1.00 78.19 167 ARG A CA 1
ATOM 1277 C C . ARG A 1 167 ? 11.777 4.455 -1.082 1.00 78.19 167 ARG A C 1
ATOM 1279 O O . ARG A 1 167 ? 10.718 4.452 -1.694 1.00 78.19 167 ARG A O 1
ATOM 1286 N N . LEU A 1 168 ? 11.844 4.521 0.250 1.00 81.75 168 LEU A N 1
ATOM 1287 C CA . LEU A 1 168 ? 10.652 4.615 1.106 1.00 81.75 168 LEU A CA 1
ATOM 1288 C C . LEU A 1 168 ? 9.805 5.832 0.758 1.00 81.75 168 LEU A C 1
ATOM 1290 O O . LEU A 1 168 ? 8.607 5.710 0.532 1.00 81.75 168 LEU A O 1
ATOM 1294 N N . LYS A 1 169 ? 10.444 7.002 0.650 1.00 84.81 169 LYS A N 1
ATOM 1295 C CA . LYS A 1 169 ? 9.766 8.233 0.242 1.00 84.81 169 LYS A CA 1
ATOM 1296 C C . LYS A 1 169 ? 9.055 8.044 -1.097 1.00 84.81 169 LYS A C 1
ATOM 1298 O O . LYS A 1 169 ? 7.906 8.442 -1.215 1.00 84.81 169 LYS A O 1
ATOM 1303 N N . ARG A 1 170 ? 9.707 7.412 -2.083 1.00 80.38 170 ARG A N 1
ATOM 1304 C CA . ARG A 1 170 ? 9.084 7.086 -3.379 1.00 80.38 170 ARG A CA 1
ATOM 1305 C C . ARG A 1 170 ? 7.919 6.112 -3.233 1.00 80.38 170 ARG A C 1
ATOM 1307 O O . ARG A 1 170 ? 6.893 6.315 -3.856 1.00 80.38 170 ARG A O 1
ATOM 1314 N N . LEU A 1 171 ? 8.063 5.077 -2.420 1.00 79.50 171 LEU A N 1
ATOM 1315 C CA . LEU A 1 171 ? 7.028 4.071 -2.217 1.00 79.50 171 LEU A CA 1
ATOM 1316 C C . LEU A 1 171 ? 5.758 4.675 -1.594 1.00 79.50 171 LEU A C 1
ATOM 1318 O O . LEU A 1 171 ? 4.659 4.397 -2.064 1.00 79.50 171 LEU A O 1
ATOM 1322 N N . LEU A 1 172 ? 5.917 5.577 -0.624 1.00 84.12 172 LEU A N 1
ATOM 1323 C CA . LEU A 1 172 ? 4.804 6.265 0.036 1.00 84.12 172 LEU A CA 1
ATOM 1324 C C . LEU A 1 172 ? 4.090 7.288 -0.858 1.00 84.12 172 LEU A C 1
ATOM 1326 O O . LEU A 1 172 ? 2.930 7.592 -0.618 1.00 84.12 172 LEU A O 1
ATOM 1330 N N . ILE A 1 173 ? 4.758 7.814 -1.890 1.00 82.81 173 ILE A N 1
ATOM 1331 C CA . ILE A 1 173 ? 4.120 8.693 -2.890 1.00 82.81 173 ILE A CA 1
ATOM 1332 C C . ILE A 1 173 ? 3.592 7.923 -4.106 1.00 82.81 173 ILE A C 1
ATOM 1334 O O . ILE A 1 173 ? 2.802 8.470 -4.875 1.00 82.81 173 ILE A O 1
ATOM 1338 N N . VAL A 1 174 ? 4.053 6.685 -4.316 1.00 81.31 174 VAL A N 1
ATOM 1339 C CA . VAL A 1 174 ? 3.592 5.827 -5.414 1.00 81.31 174 VAL A CA 1
ATOM 1340 C C . VAL A 1 174 ? 2.171 5.364 -5.140 1.00 81.31 174 VAL A C 1
ATOM 1342 O O . VAL A 1 174 ? 1.304 5.544 -5.992 1.00 81.31 174 VAL A O 1
ATOM 1345 N N . TYR A 1 175 ? 1.933 4.795 -3.958 1.00 81.38 175 TYR A N 1
ATOM 1346 C CA . TYR A 1 175 ? 0.592 4.417 -3.538 1.00 81.38 175 TYR A CA 1
ATOM 1347 C C . TYR A 1 175 ? -0.071 5.631 -2.909 1.00 81.38 175 TYR A C 1
ATOM 1349 O O . TYR A 1 175 ? 0.288 6.051 -1.812 1.00 81.38 175 TYR A O 1
ATOM 1357 N N . ARG A 1 176 ? -1.041 6.214 -3.610 1.00 83.69 176 ARG A N 1
ATOM 1358 C CA . ARG A 1 176 ? -1.842 7.298 -3.050 1.00 83.69 176 ARG A CA 1
ATOM 1359 C C . ARG A 1 176 ? -3.046 6.711 -2.326 1.00 83.69 176 ARG A C 1
ATOM 1361 O O . ARG A 1 176 ? -4.101 6.551 -2.930 1.00 83.69 176 ARG A O 1
ATOM 1368 N N . THR A 1 177 ? -2.852 6.353 -1.066 1.00 92.44 177 THR A N 1
ATOM 1369 C CA . THR A 1 177 ? -3.933 5.909 -0.186 1.00 92.44 177 THR A CA 1
ATOM 1370 C C . THR A 1 177 ? -4.591 7.092 0.509 1.00 92.44 177 THR A C 1
ATOM 1372 O O . THR A 1 177 ? -4.028 8.175 0.614 1.00 92.44 177 THR A O 1
ATOM 1375 N N . ASP A 1 178 ? -5.797 6.894 1.017 1.00 95.19 178 ASP A N 1
ATOM 1376 C CA . ASP A 1 178 ? -6.465 7.906 1.831 1.00 95.19 178 ASP A CA 1
ATOM 1377 C C . ASP A 1 178 ? -5.766 8.116 3.158 1.00 95.19 178 ASP A C 1
ATOM 1379 O O . ASP A 1 178 ? -5.752 9.225 3.688 1.00 95.19 178 ASP A O 1
ATOM 1383 N N . ILE A 1 179 ? -5.222 7.026 3.690 1.00 97.31 179 ILE A N 1
ATOM 1384 C CA . ILE A 1 179 ? -4.648 6.951 5.017 1.00 97.31 179 ILE A CA 1
ATOM 1385 C C . ILE A 1 179 ? -3.290 6.270 4.918 1.00 97.31 179 ILE A C 1
ATOM 1387 O O . ILE A 1 179 ? -3.128 5.268 4.217 1.00 97.31 179 ILE A O 1
ATOM 1391 N N . VAL A 1 180 ? -2.302 6.816 5.619 1.00 96.50 180 VAL A N 1
ATOM 1392 C CA . VAL A 1 180 ? -0.967 6.228 5.73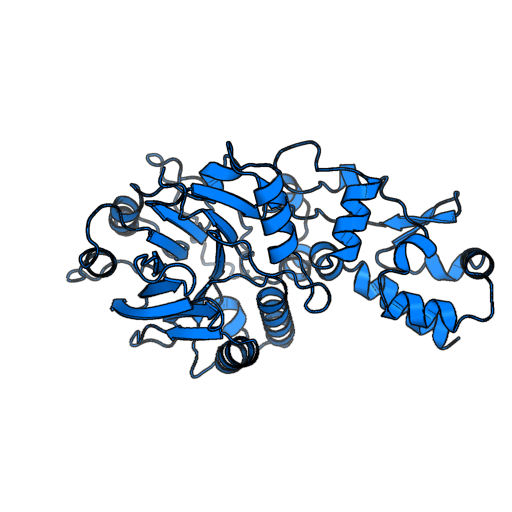8 1.00 96.50 180 VAL A CA 1
ATOM 1393 C C . VAL A 1 180 ? -0.628 6.098 7.217 1.00 96.50 180 VAL A C 1
ATOM 1395 O O . VAL A 1 180 ? -0.492 7.092 7.926 1.00 96.50 180 VAL A O 1
ATOM 1398 N N . CYS A 1 181 ? -0.476 4.865 7.677 1.00 96.44 181 CYS A N 1
ATOM 1399 C CA . CYS A 1 181 ? -0.055 4.510 9.022 1.00 96.44 181 CYS A CA 1
ATOM 1400 C C . CYS A 1 181 ? 1.430 4.151 8.999 1.00 96.44 181 CYS A C 1
ATOM 1402 O O . CYS A 1 181 ? 1.823 3.185 8.346 1.00 96.44 181 CYS A O 1
ATOM 1404 N N . LEU A 1 182 ? 2.247 4.935 9.704 1.00 94.25 182 LEU A N 1
ATOM 1405 C CA . LEU A 1 182 ? 3.688 4.715 9.811 1.00 94.25 182 LEU A CA 1
ATOM 1406 C C . LEU A 1 182 ? 4.057 4.359 11.250 1.00 94.25 182 LEU A C 1
ATOM 1408 O O . LEU A 1 182 ? 3.923 5.194 12.150 1.00 94.25 182 LEU A O 1
ATOM 1412 N N . GLN A 1 183 ? 4.550 3.139 11.457 1.00 91.94 183 GLN A N 1
ATOM 1413 C CA . GLN A 1 183 ? 5.008 2.665 12.760 1.00 91.94 183 GLN A CA 1
ATOM 1414 C C . GLN A 1 183 ? 6.477 3.040 12.996 1.00 91.94 183 GLN A C 1
ATOM 1416 O O . GLN A 1 183 ? 7.362 2.737 12.185 1.00 91.94 183 GLN A O 1
ATOM 1421 N N . GLY A 1 184 ? 6.738 3.712 14.120 1.00 89.06 184 GLY A N 1
ATOM 1422 C CA . GLY A 1 184 ? 8.081 4.136 14.528 1.00 89.06 184 GLY A CA 1
ATOM 1423 C C . GLY A 1 184 ? 8.671 5.300 13.717 1.00 89.06 184 GLY A C 1
ATOM 1424 O O . GLY A 1 184 ? 9.873 5.329 13.448 1.00 89.06 184 GLY A O 1
ATOM 1425 N N . LEU A 1 185 ? 7.832 6.256 13.322 1.00 89.88 185 LEU A N 1
ATOM 1426 C CA . LEU A 1 185 ? 8.236 7.537 12.753 1.00 89.88 185 LEU A CA 1
ATOM 1427 C C . LEU A 1 185 ? 8.658 8.526 13.855 1.00 89.88 185 LEU A C 1
ATOM 1429 O O . LEU A 1 185 ? 7.969 8.702 14.855 1.00 89.88 185 LEU A O 1
ATOM 1433 N N . ASP A 1 186 ? 9.758 9.238 13.620 1.00 87.62 186 ASP A N 1
ATOM 1434 C CA . ASP A 1 186 ? 10.139 10.432 14.380 1.00 87.62 186 ASP A CA 1
ATOM 1435 C C . ASP A 1 186 ? 9.924 11.685 13.514 1.00 87.62 186 ASP A C 1
ATOM 1437 O O . ASP A 1 186 ? 10.794 12.013 12.698 1.00 87.62 186 ASP A O 1
ATOM 1441 N N . PRO A 1 187 ? 8.787 12.392 13.621 1.00 80.88 187 PRO A N 1
ATOM 1442 C CA . PRO A 1 187 ? 8.513 13.542 12.763 1.00 80.88 187 PRO A CA 1
ATOM 1443 C C . PRO A 1 187 ? 9.420 14.747 13.061 1.00 80.88 187 PRO A C 1
ATOM 1445 O O . PRO A 1 187 ? 9.544 15.623 12.207 1.00 80.88 187 PRO A O 1
ATOM 1448 N N . ALA A 1 188 ? 10.059 14.805 14.235 1.00 83.44 188 ALA A N 1
ATOM 1449 C CA . ALA A 1 188 ? 10.957 15.895 14.615 1.00 83.44 188 ALA A CA 1
ATOM 1450 C C . ALA A 1 188 ? 12.429 15.596 14.278 1.00 83.44 188 ALA A C 1
ATOM 1452 O O . ALA A 1 188 ? 13.207 16.524 14.055 1.00 83.44 188 ALA A O 1
ATOM 1453 N N . GLY A 1 189 ? 12.811 14.320 14.204 1.00 85.81 189 GLY A N 1
ATOM 1454 C CA . GLY A 1 189 ? 14.157 13.875 13.851 1.00 85.81 189 GLY A CA 1
ATOM 1455 C C . GLY A 1 189 ? 14.223 13.196 12.485 1.00 85.81 189 GLY A C 1
ATOM 1456 O O . GLY A 1 189 ? 14.046 13.832 11.439 1.00 85.81 189 GLY A O 1
ATOM 1457 N N . ALA A 1 190 ? 14.539 11.897 12.482 1.00 82.31 190 ALA A N 1
ATOM 1458 C CA . ALA A 1 190 ? 14.893 11.146 11.271 1.00 82.31 190 ALA A CA 1
ATOM 1459 C C . ALA A 1 190 ? 13.757 11.056 10.231 1.00 82.31 190 ALA A C 1
ATOM 1461 O O . ALA A 1 190 ? 14.019 10.886 9.038 1.00 82.31 190 ALA A O 1
ATOM 1462 N N . GLY A 1 191 ? 12.503 11.194 10.665 1.00 84.44 191 GLY A N 1
ATOM 1463 C CA . GLY A 1 191 ? 11.299 11.167 9.836 1.00 84.44 191 GLY A CA 1
ATOM 1464 C C . GLY A 1 191 ? 10.801 12.536 9.363 1.00 84.44 191 GLY A C 1
ATOM 1465 O O . GLY A 1 191 ? 9.856 12.581 8.575 1.00 84.44 191 GLY A O 1
ATOM 1466 N N . SER A 1 192 ? 11.428 13.645 9.769 1.00 87.94 192 SER A N 1
ATOM 1467 C CA . SER A 1 192 ? 10.993 15.013 9.421 1.00 87.94 192 SER A CA 1
ATOM 1468 C C . SER A 1 192 ? 10.837 15.237 7.914 1.00 87.94 192 SER A C 1
ATOM 1470 O O . SER A 1 192 ? 9.809 15.731 7.450 1.00 87.94 192 SER A O 1
ATOM 1472 N N . GLY A 1 193 ? 11.813 14.788 7.121 1.00 90.06 193 GLY A N 1
ATOM 1473 C CA . GLY A 1 193 ? 11.752 14.883 5.662 1.00 90.06 193 GLY A CA 1
ATOM 1474 C C . GLY A 1 193 ? 10.600 14.079 5.052 1.00 90.06 193 GLY A C 1
ATOM 1475 O O . GLY A 1 193 ? 10.060 14.472 4.017 1.00 90.06 193 GLY A O 1
ATOM 1476 N N . LEU A 1 194 ? 10.195 12.974 5.685 1.00 90.62 194 LEU A N 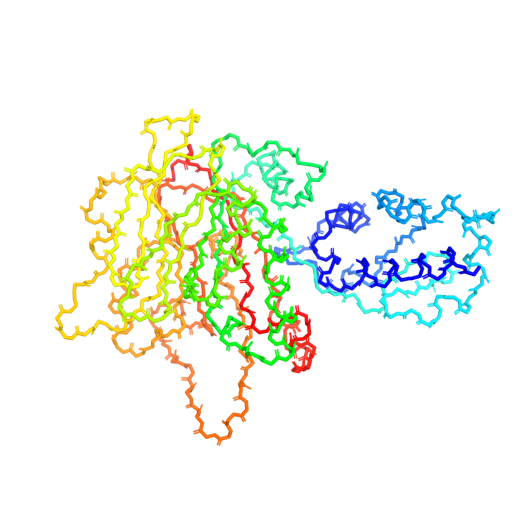1
ATOM 1477 C CA . LEU A 1 194 ? 9.079 12.158 5.216 1.00 90.62 194 LEU A CA 1
ATOM 1478 C C . LEU A 1 194 ? 7.731 12.801 5.558 1.00 90.62 194 LEU A C 1
ATOM 1480 O O . LEU A 1 194 ? 6.885 12.924 4.674 1.00 90.62 194 LEU A O 1
ATOM 1484 N N . ALA A 1 195 ? 7.569 13.283 6.793 1.00 92.62 195 ALA A N 1
ATOM 1485 C CA . ALA A 1 195 ? 6.366 13.997 7.217 1.00 92.62 195 ALA A CA 1
ATOM 1486 C C . ALA A 1 195 ? 6.135 15.272 6.386 1.00 92.62 195 ALA A C 1
ATOM 1488 O O . ALA A 1 195 ? 5.014 15.525 5.938 1.00 92.62 195 ALA A O 1
ATOM 1489 N N . ALA A 1 196 ? 7.203 16.028 6.105 1.00 93.56 196 ALA A N 1
ATOM 1490 C CA . ALA A 1 196 ? 7.154 17.192 5.223 1.00 93.56 196 ALA A CA 1
ATOM 1491 C C . ALA A 1 196 ? 6.707 16.812 3.804 1.00 93.56 196 ALA A C 1
ATOM 1493 O O . ALA A 1 196 ? 5.799 17.434 3.264 1.00 93.56 196 ALA A O 1
ATOM 1494 N N . THR A 1 197 ? 7.268 15.736 3.241 1.00 92.56 197 THR A N 1
ATOM 1495 C CA . THR A 1 197 ? 6.891 15.250 1.901 1.00 92.56 197 THR A CA 1
ATOM 1496 C C . THR A 1 197 ? 5.406 14.908 1.816 1.00 92.56 197 THR A C 1
ATOM 1498 O O . THR A 1 197 ? 4.729 15.336 0.889 1.00 92.56 197 THR A O 1
ATOM 1501 N N . LEU A 1 198 ? 4.884 14.130 2.768 1.00 93.44 198 LEU A N 1
ATOM 1502 C CA . LEU A 1 198 ? 3.468 13.753 2.759 1.00 93.44 198 LEU A CA 1
ATOM 1503 C C . LEU A 1 198 ? 2.570 14.982 2.960 1.00 93.44 198 LEU A C 1
ATOM 1505 O O . LEU A 1 198 ? 1.540 15.112 2.305 1.00 93.44 198 LEU A O 1
ATOM 1509 N N . SER A 1 199 ? 2.992 15.933 3.793 1.00 95.12 199 SER A N 1
ATOM 1510 C CA . SER A 1 199 ? 2.263 17.192 3.986 1.00 95.12 199 SER A CA 1
ATOM 1511 C C . SER A 1 199 ? 2.196 18.036 2.705 1.00 95.12 199 SER A C 1
ATOM 1513 O O . SER A 1 199 ? 1.135 18.583 2.384 1.00 95.12 199 SER A O 1
ATOM 1515 N N . GLU A 1 200 ? 3.305 18.115 1.961 1.00 93.88 200 GLU A N 1
ATOM 1516 C CA . GLU A 1 200 ? 3.397 18.761 0.641 1.00 93.88 200 GLU A CA 1
ATOM 1517 C C . GLU A 1 200 ? 2.496 18.074 -0.395 1.00 93.88 200 GLU A C 1
ATOM 1519 O O . GLU A 1 200 ? 1.860 18.753 -1.200 1.00 93.88 200 GLU A O 1
ATOM 1524 N N . GLU A 1 201 ? 2.358 16.747 -0.324 1.00 91.00 201 GLU A N 1
ATOM 1525 C CA . GLU A 1 201 ? 1.431 15.963 -1.156 1.00 91.00 201 GLU A CA 1
ATOM 1526 C C . GLU A 1 201 ? -0.046 16.092 -0.734 1.00 91.00 201 GLU A C 1
ATOM 1528 O O . GLU A 1 201 ? -0.923 15.472 -1.337 1.00 91.00 201 GLU A O 1
ATOM 1533 N N . GLY A 1 202 ? -0.347 16.928 0.264 1.00 94.38 202 GLY A N 1
ATOM 1534 C 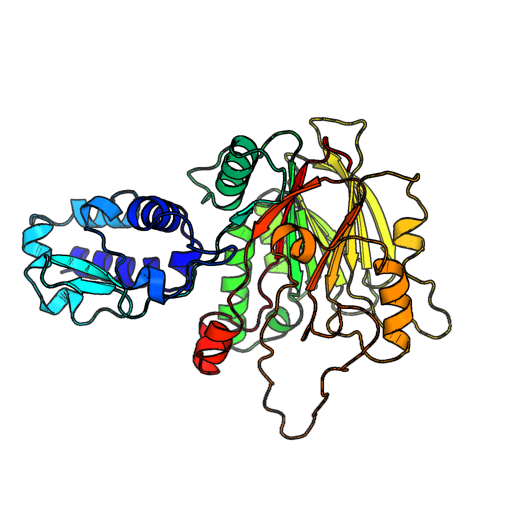CA . GLY A 1 202 ? -1.712 17.261 0.669 1.00 94.38 202 GLY A CA 1
ATOM 1535 C C . GLY A 1 202 ? -2.205 16.532 1.916 1.00 94.38 202 GLY A C 1
ATOM 1536 O O . GLY A 1 202 ? -3.319 16.810 2.362 1.00 94.38 202 GLY A O 1
ATOM 1537 N N . TYR A 1 203 ? -1.390 15.684 2.543 1.00 96.50 203 TYR A N 1
ATOM 1538 C CA . TYR A 1 203 ? -1.805 14.970 3.746 1.00 96.50 203 TYR A CA 1
ATOM 1539 C C . TYR A 1 203 ? -1.793 15.875 4.987 1.00 96.50 203 TYR A C 1
ATOM 1541 O O . TYR A 1 203 ? -0.979 16.789 5.124 1.00 96.50 203 TYR A O 1
ATOM 1549 N N . GLY A 1 204 ? -2.738 15.635 5.887 1.00 97.25 204 GLY A N 1
ATOM 1550 C CA . GLY A 1 204 ? -2.691 16.058 7.283 1.00 97.25 204 GLY A CA 1
ATOM 1551 C C . GLY A 1 204 ? -2.135 14.903 8.098 1.00 97.25 204 GLY A C 1
ATOM 1552 O O . GLY A 1 204 ? -2.130 13.775 7.607 1.00 97.25 204 GLY A O 1
ATOM 1553 N N . PHE A 1 205 ? -1.635 15.156 9.304 1.00 97.19 205 PHE A N 1
ATOM 1554 C CA . PHE A 1 205 ? -1.144 14.066 10.139 1.00 97.19 205 PHE A CA 1
ATOM 1555 C C . PHE A 1 205 ? -1.245 14.355 11.631 1.00 97.19 205 PHE A C 1
ATOM 1557 O O . PHE A 1 205 ? -1.287 15.509 12.061 1.00 97.19 205 PHE A O 1
ATOM 1564 N N . ALA A 1 206 ? -1.250 13.272 12.399 1.00 96.19 206 ALA A N 1
ATOM 1565 C CA . ALA A 1 206 ? -1.052 13.244 13.837 1.00 96.19 206 ALA A CA 1
ATOM 1566 C C . ALA A 1 206 ? 0.050 12.226 14.153 1.00 96.19 206 ALA A C 1
ATOM 1568 O O . ALA A 1 206 ? 0.273 11.278 13.395 1.00 96.19 206 ALA A O 1
ATOM 1569 N N . CYS A 1 207 ? 0.756 12.433 15.259 1.00 94.25 207 CYS A N 1
ATOM 1570 C CA . CYS A 1 207 ? 1.804 11.537 15.730 1.00 94.25 207 CYS A CA 1
ATOM 1571 C C . CYS A 1 207 ? 1.670 11.391 17.239 1.00 94.25 207 CYS A C 1
ATOM 1573 O O . CYS A 1 207 ? 1.522 12.402 17.920 1.00 94.25 207 CYS A O 1
ATOM 1575 N N . ALA A 1 208 ? 1.757 10.161 17.743 1.00 90.56 208 ALA A N 1
ATOM 1576 C CA . ALA A 1 208 ? 1.771 9.927 19.178 1.00 90.56 208 ALA A CA 1
ATOM 1577 C C . ALA A 1 208 ? 2.992 10.603 19.817 1.00 90.56 208 ALA A C 1
ATOM 1579 O O . ALA A 1 208 ? 4.109 10.521 19.300 1.00 90.56 208 ALA A O 1
ATOM 1580 N N . GLN A 1 209 ? 2.798 11.244 20.963 1.00 74.69 209 GLN A N 1
ATOM 1581 C CA . GLN A 1 209 ? 3.875 11.797 21.776 1.00 74.69 209 GLN A CA 1
ATOM 1582 C C . GLN A 1 209 ? 4.354 10.738 22.774 1.00 74.69 209 GLN A C 1
ATOM 1584 O O . GLN A 1 209 ? 4.213 10.868 23.988 1.00 74.69 209 GLN A O 1
ATOM 1589 N N . GLY A 1 210 ? 4.920 9.643 22.265 1.00 63.75 210 GLY A N 1
ATOM 1590 C CA . GLY A 1 210 ? 5.612 8.689 23.124 1.00 63.75 210 GLY A CA 1
ATOM 1591 C C . GLY A 1 210 ? 6.879 9.340 23.681 1.00 63.75 210 GLY A C 1
ATOM 1592 O O . GLY A 1 210 ? 7.625 9.951 22.925 1.00 63.75 210 GLY A O 1
ATOM 1593 N N . GLY A 1 211 ? 7.179 9.193 24.975 1.00 60.56 211 GLY A N 1
ATOM 1594 C CA . GLY A 1 211 ? 8.398 9.735 25.611 1.00 60.56 211 GLY A CA 1
ATOM 1595 C C . GLY A 1 211 ? 9.737 9.172 25.089 1.00 60.56 211 GLY A C 1
ATOM 1596 O O . GLY A 1 211 ? 10.759 9.316 25.754 1.00 60.56 211 GLY A O 1
ATOM 1597 N N . GLY A 1 212 ? 9.742 8.505 23.932 1.00 66.69 212 GLY A N 1
ATOM 1598 C CA . GLY A 1 212 ? 10.915 7.971 23.251 1.00 66.69 212 GLY A CA 1
ATOM 1599 C C . GLY A 1 212 ? 11.030 8.477 21.804 1.00 66.69 212 GLY A C 1
ATOM 1600 O O . GLY A 1 212 ? 10.114 9.105 21.287 1.00 66.69 212 GLY A O 1
ATOM 1601 N N . PRO A 1 213 ? 12.148 8.178 21.123 1.00 62.75 213 PRO A N 1
ATOM 1602 C CA . PRO A 1 213 ? 12.482 8.753 19.818 1.00 62.75 213 PRO A CA 1
ATOM 1603 C C . PRO A 1 213 ? 11.698 8.170 18.632 1.00 62.75 213 PRO A C 1
ATOM 1605 O O . PRO A 1 213 ? 11.917 8.607 17.516 1.00 62.75 213 PRO A O 1
ATOM 1608 N N . ALA A 1 214 ? 10.826 7.177 18.823 1.00 70.31 214 ALA A N 1
ATOM 1609 C CA . ALA A 1 214 ? 10.049 6.568 17.743 1.00 70.31 214 ALA A CA 1
ATOM 1610 C C . ALA A 1 214 ? 8.592 6.407 18.180 1.00 70.31 214 ALA A C 1
ATOM 1612 O O . ALA A 1 214 ? 8.315 5.744 19.186 1.00 70.31 214 ALA A O 1
ATOM 1613 N N . ALA A 1 215 ? 7.678 7.001 17.417 1.00 83.88 215 ALA A N 1
ATOM 1614 C CA . ALA A 1 215 ? 6.248 6.984 17.682 1.00 83.88 215 ALA A CA 1
ATOM 1615 C C . ALA A 1 215 ? 5.456 6.611 16.427 1.00 83.88 215 ALA A C 1
ATOM 1617 O O . ALA A 1 215 ? 5.992 6.556 15.323 1.00 83.88 215 ALA A O 1
ATOM 1618 N N . ASN A 1 216 ? 4.172 6.319 16.586 1.00 92.62 216 ASN A N 1
ATOM 1619 C CA . ASN A 1 216 ? 3.317 6.034 15.446 1.00 92.62 216 ASN A CA 1
ATOM 1620 C C . ASN A 1 216 ? 2.704 7.314 14.903 1.00 92.62 216 ASN A C 1
ATOM 1622 O O . ASN A 1 216 ? 2.271 8.181 15.664 1.00 92.62 216 ASN A O 1
ATOM 1626 N N . ALA A 1 217 ? 2.633 7.400 13.581 1.00 95.25 217 ALA A N 1
ATOM 1627 C CA . ALA A 1 217 ? 2.000 8.505 12.887 1.00 95.25 217 ALA A CA 1
ATOM 1628 C C . ALA A 1 217 ? 0.893 8.002 11.964 1.00 95.25 217 ALA A C 1
ATOM 1630 O O . ALA A 1 217 ? 1.011 6.942 11.344 1.00 95.25 217 ALA A O 1
ATOM 1631 N N . ILE A 1 218 ? -0.176 8.788 11.873 1.00 97.50 218 ILE A N 1
ATOM 1632 C CA . ILE A 1 218 ? -1.271 8.574 10.930 1.00 97.50 218 ILE A CA 1
ATOM 1633 C C . ILE A 1 218 ? -1.401 9.831 10.085 1.00 97.50 218 ILE A C 1
ATOM 1635 O O . ILE A 1 218 ? -1.604 10.924 10.616 1.00 97.50 218 ILE A O 1
ATOM 1639 N N . PHE A 1 219 ? -1.287 9.660 8.774 1.00 97.75 219 PHE A N 1
ATOM 1640 C CA . PHE A 1 219 ? -1.517 10.688 7.771 1.00 97.75 219 PHE A CA 1
ATOM 1641 C C . PHE A 1 219 ? -2.849 10.420 7.070 1.00 97.75 219 PHE A C 1
ATOM 1643 O O . PHE A 1 219 ? -3.201 9.262 6.861 1.00 97.75 219 PHE A O 1
ATOM 1650 N N . TRP A 1 220 ? -3.561 11.470 6.665 1.00 97.88 220 TRP A N 1
ATOM 1651 C CA . TRP A 1 220 ? -4.814 11.373 5.907 1.00 97.88 220 TRP A CA 1
ATOM 1652 C C . TRP A 1 220 ? -4.886 12.412 4.782 1.00 97.88 220 TRP A C 1
ATOM 1654 O O . TRP A 1 220 ? -4.384 13.528 4.939 1.00 97.88 220 TRP A O 1
ATOM 1664 N N . ASP A 1 221 ? -5.516 12.083 3.651 1.00 95.69 221 ASP A N 1
ATOM 1665 C CA . ASP A 1 221 ? -5.712 13.030 2.542 1.00 95.69 221 ASP A CA 1
ATOM 1666 C C . ASP A 1 221 ? -6.710 14.136 2.951 1.00 95.69 221 ASP A C 1
ATOM 1668 O O . ASP A 1 221 ? -7.918 13.901 3.077 1.00 95.69 221 ASP A O 1
ATOM 1672 N N . ARG A 1 222 ? -6.215 15.373 3.127 1.00 96.75 222 ARG A N 1
ATOM 1673 C CA . ARG A 1 222 ? -7.029 16.538 3.542 1.00 96.75 222 ARG A CA 1
ATOM 1674 C C . ARG A 1 222 ? -8.058 16.966 2.511 1.00 96.75 222 ARG A C 1
ATOM 1676 O O . ARG A 1 222 ? -8.903 17.790 2.836 1.00 96.75 222 ARG A O 1
ATOM 1683 N N . ALA A 1 223 ? -7.980 16.479 1.275 1.00 94.62 223 ALA A N 1
ATOM 1684 C CA . ALA A 1 223 ? -8.998 16.750 0.268 1.00 94.62 223 ALA A CA 1
ATOM 1685 C C . ALA A 1 223 ? -10.236 15.858 0.436 1.00 94.62 223 ALA A C 1
ATOM 1687 O O . ALA A 1 223 ? -11.277 16.158 -0.146 1.00 94.62 223 ALA A O 1
ATOM 1688 N N . ARG A 1 224 ? -10.134 14.768 1.209 1.00 94.94 224 ARG A N 1
ATOM 1689 C CA . ARG A 1 224 ? -11.225 13.804 1.412 1.00 94.94 224 ARG A CA 1
ATOM 1690 C C . ARG A 1 224 ? -11.685 13.697 2.858 1.00 94.94 224 ARG A C 1
ATOM 1692 O O . ARG A 1 224 ? -12.857 13.393 3.071 1.00 94.94 224 ARG A O 1
ATOM 1699 N N . TRP A 1 225 ? -10.793 13.949 3.813 1.00 97.12 225 TRP A N 1
ATOM 1700 C CA . TRP A 1 225 ? -11.029 13.650 5.220 1.00 97.12 225 TRP A CA 1
ATOM 1701 C C . TRP A 1 225 ? -10.796 14.850 6.128 1.00 97.12 225 TRP A C 1
ATOM 1703 O O . TRP A 1 225 ? -9.794 15.563 6.026 1.00 97.12 225 TRP A O 1
ATOM 1713 N N . GLU A 1 226 ? -11.708 15.005 7.080 1.00 97.69 226 GLU A N 1
ATOM 1714 C CA . GLU A 1 226 ? -11.577 15.867 8.245 1.00 97.69 226 GLU A CA 1
ATOM 1715 C C . GLU A 1 226 ? -11.166 15.027 9.460 1.00 97.69 226 GLU A C 1
ATOM 1717 O O . GLU A 1 226 ? -11.744 13.971 9.717 1.00 97.69 226 GLU A O 1
ATOM 1722 N N . CYS A 1 227 ? -10.192 15.506 10.236 1.00 97.69 227 CYS A N 1
ATOM 1723 C CA . CYS A 1 227 ? -9.851 14.895 11.518 1.00 97.69 227 CYS A CA 1
ATOM 1724 C C . CYS A 1 227 ? -10.775 15.439 12.611 1.00 97.69 227 CYS A C 1
ATOM 1726 O O . CYS A 1 227 ? -10.768 16.633 12.911 1.00 97.69 227 CYS A O 1
ATOM 1728 N N . ALA A 1 228 ? -11.575 14.551 13.190 1.00 96.12 228 ALA A N 1
ATOM 1729 C CA . ALA A 1 228 ? -12.561 14.854 14.218 1.00 96.12 228 ALA A CA 1
ATOM 1730 C C . ALA A 1 228 ? -12.032 14.678 15.645 1.00 96.12 228 ALA A C 1
ATOM 1732 O O . ALA A 1 228 ? -12.595 15.250 16.579 1.00 96.12 228 ALA A O 1
ATOM 1733 N N . GLY A 1 229 ? -10.989 13.871 15.821 1.00 95.00 229 GLY A N 1
ATOM 1734 C CA . GLY A 1 229 ? -10.449 13.540 17.130 1.00 95.00 229 GLY A CA 1
ATOM 1735 C C . GLY A 1 229 ? -9.142 12.773 17.024 1.00 95.00 229 GLY A C 1
ATOM 1736 O O . GLY A 1 229 ? -8.885 12.086 16.036 1.00 95.00 229 GLY A O 1
ATOM 1737 N N . VAL A 1 230 ? -8.322 12.907 18.060 1.00 95.19 230 VAL A N 1
ATOM 1738 C CA . VAL A 1 230 ? -7.049 12.203 18.207 1.00 95.19 230 VAL A CA 1
ATOM 1739 C C . VAL A 1 230 ? -6.989 11.645 19.622 1.00 95.19 230 VAL A C 1
ATOM 1741 O O . VAL A 1 230 ? -7.281 12.359 20.582 1.00 95.19 230 VAL A O 1
ATOM 1744 N N . VAL A 1 231 ? -6.632 10.371 19.742 1.00 93.00 231 VAL A N 1
ATOM 1745 C CA . VAL A 1 231 ? -6.432 9.670 21.011 1.00 93.00 231 VAL A CA 1
ATOM 1746 C C . VAL A 1 231 ? -5.037 9.065 20.993 1.00 93.00 231 VAL A C 1
ATOM 1748 O O . VAL A 1 231 ? -4.675 8.346 20.065 1.00 93.00 231 VAL A O 1
ATOM 1751 N N . GLU A 1 232 ? -4.249 9.358 22.018 1.00 90.94 232 GLU A N 1
ATOM 1752 C CA . GLU A 1 232 ? -2.877 8.873 22.146 1.00 90.94 232 GLU A CA 1
ATOM 1753 C C . GLU A 1 232 ? -2.759 7.947 23.354 1.00 90.94 232 GLU A C 1
ATOM 1755 O O . GLU A 1 232 ? -3.305 8.231 24.422 1.00 90.94 232 GLU A O 1
ATOM 1760 N N . GLN A 1 233 ? -2.016 6.852 23.194 1.00 86.62 233 GLN A N 1
ATOM 1761 C CA . GLN A 1 233 ? -1.682 5.943 24.285 1.00 86.62 233 GLN A CA 1
ATOM 1762 C C . GLN A 1 233 ? -0.252 5.423 24.110 1.00 86.62 233 GLN A C 1
ATOM 1764 O O . GLN A 1 233 ? 0.014 4.481 23.361 1.00 86.62 233 GLN A O 1
ATOM 1769 N N . GLY A 1 234 ? 0.697 6.052 24.805 1.00 85.44 234 GLY A N 1
ATOM 1770 C CA . GLY A 1 234 ? 2.114 5.719 24.671 1.00 85.44 234 GLY A CA 1
ATOM 1771 C C . GLY A 1 234 ? 2.628 6.008 23.259 1.00 85.44 234 GLY A C 1
ATOM 1772 O O . GLY A 1 234 ? 2.567 7.141 22.798 1.00 85.44 234 GLY A O 1
ATOM 1773 N N . SER A 1 235 ? 3.157 4.990 22.574 1.00 87.12 235 SER A N 1
ATOM 1774 C CA . SER A 1 235 ? 3.549 5.092 21.159 1.00 87.12 235 SER A CA 1
ATOM 1775 C C . SER A 1 235 ? 2.396 4.853 20.183 1.00 87.12 235 SER A C 1
ATOM 1777 O O . SER A 1 235 ? 2.588 5.075 18.990 1.00 87.12 235 SER A O 1
ATOM 1779 N N . SER A 1 236 ? 1.236 4.398 20.663 1.00 89.75 236 SER A N 1
ATOM 1780 C CA . SER A 1 236 ? 0.056 4.118 19.847 1.00 89.75 236 SER A CA 1
ATOM 1781 C C . SER A 1 236 ? -0.800 5.366 19.655 1.00 89.75 236 SER A C 1
ATOM 1783 O O . SER A 1 236 ? -0.885 6.234 20.528 1.00 89.75 236 SER A O 1
ATOM 1785 N N . LEU A 1 237 ? -1.456 5.435 18.501 1.00 93.19 237 LEU A N 1
ATOM 1786 C CA . LEU A 1 237 ? -2.262 6.570 18.070 1.00 93.19 237 LEU A CA 1
ATOM 1787 C C . LEU A 1 237 ? -3.570 6.062 17.475 1.00 93.19 237 LEU A C 1
ATOM 1789 O O . LEU A 1 237 ? -3.542 5.132 16.673 1.00 93.19 237 LEU A O 1
ATOM 1793 N N . ALA A 1 238 ? -4.686 6.707 17.792 1.00 95.50 238 ALA A N 1
ATOM 1794 C CA . ALA A 1 238 ? -5.930 6.578 17.050 1.00 95.50 238 ALA A CA 1
ATOM 1795 C C . ALA A 1 238 ? -6.420 7.953 16.590 1.00 95.50 238 ALA A C 1
ATOM 1797 O O . ALA A 1 238 ? -6.339 8.937 17.326 1.00 95.50 238 ALA A O 1
ATOM 1798 N N . VAL A 1 239 ? -6.937 8.021 15.369 1.00 96.81 239 VAL A N 1
ATOM 1799 C CA . VAL A 1 239 ? -7.570 9.216 14.805 1.00 96.81 239 VAL A CA 1
ATOM 1800 C C . VAL A 1 239 ? -8.982 8.882 14.354 1.00 96.81 239 VAL A C 1
ATOM 1802 O O . VAL A 1 239 ? -9.228 7.828 13.771 1.00 96.81 239 VAL A O 1
ATOM 1805 N N . ASP A 1 240 ? -9.908 9.792 14.618 1.00 96.94 240 ASP A N 1
ATOM 1806 C CA . ASP A 1 240 ? -11.273 9.729 14.110 1.00 96.94 240 ASP A CA 1
ATOM 1807 C C . ASP A 1 240 ? -11.357 10.589 12.848 1.00 96.94 240 ASP A C 1
ATOM 1809 O O . ASP A 1 240 ? -11.166 11.806 12.907 1.00 96.94 240 ASP A O 1
ATOM 1813 N N . LEU A 1 241 ? -11.639 9.969 11.704 1.00 97.56 241 LEU A N 1
ATOM 1814 C CA . LEU A 1 241 ? -11.702 10.634 10.405 1.00 97.56 241 LEU A CA 1
ATOM 1815 C C . LEU A 1 241 ? -13.138 10.658 9.882 1.00 97.56 241 LEU A C 1
ATOM 1817 O O . LEU A 1 241 ? -13.834 9.641 9.884 1.00 97.56 241 LEU A O 1
ATOM 1821 N N . ARG A 1 242 ? -13.578 11.822 9.400 1.00 97.06 242 ARG A N 1
ATOM 1822 C CA . ARG A 1 242 ? -14.881 12.003 8.748 1.00 97.06 242 ARG A CA 1
ATOM 1823 C C . ARG A 1 242 ? -14.684 12.313 7.271 1.00 97.06 242 ARG A C 1
ATOM 1825 O O . ARG A 1 242 ? -13.964 13.265 6.958 1.00 97.06 242 ARG A O 1
ATOM 1832 N N . PRO A 1 243 ? -15.288 11.547 6.354 1.00 96.25 243 PRO A N 1
ATOM 1833 C CA . PRO A 1 243 ? -15.192 11.863 4.943 1.00 96.25 243 PRO A CA 1
ATOM 1834 C C . PRO A 1 243 ? -16.084 13.068 4.616 1.00 96.25 243 PRO A C 1
ATOM 1836 O O . PRO A 1 243 ? -17.215 13.162 5.088 1.00 96.25 243 PRO A O 1
ATOM 1839 N N . PHE A 1 244 ? -15.632 13.976 3.750 1.00 95.88 244 PHE A N 1
ATOM 1840 C CA . PHE A 1 244 ? -16.462 15.123 3.341 1.00 95.88 244 PHE A CA 1
ATOM 1841 C C . PHE A 1 244 ? -17.720 14.720 2.562 1.00 95.88 244 PHE A C 1
ATOM 1843 O O . PHE A 1 244 ? -18.684 15.478 2.508 1.00 95.88 244 PHE A O 1
ATOM 1850 N N . GLU A 1 245 ? -17.709 13.537 1.949 1.00 94.31 245 GLU A N 1
ATOM 1851 C CA . GLU A 1 245 ? -18.869 12.978 1.251 1.00 94.31 245 GLU A CA 1
ATOM 1852 C C . GLU A 1 245 ? -19.968 12.465 2.197 1.00 94.31 245 GLU A C 1
ATOM 1854 O O . GLU A 1 245 ? -21.106 12.325 1.753 1.00 94.31 245 GLU A O 1
ATOM 1859 N N . ASP A 1 246 ? -19.653 12.209 3.472 1.00 94.19 246 ASP A N 1
ATOM 1860 C CA . ASP A 1 246 ? -20.615 11.784 4.493 1.00 94.19 246 ASP A CA 1
ATOM 1861 C C . ASP A 1 246 ? -20.150 12.221 5.893 1.00 94.19 246 ASP A C 1
ATOM 1863 O O . ASP A 1 246 ? -19.415 11.515 6.585 1.00 94.19 246 ASP A O 1
ATOM 1867 N N . SER A 1 247 ? -20.595 13.403 6.324 1.00 92.12 247 SER A N 1
ATOM 1868 C CA . SER A 1 247 ? -20.200 13.989 7.611 1.00 92.12 247 SER A CA 1
ATOM 1869 C C . SER A 1 247 ? -20.815 13.299 8.833 1.00 92.12 247 SER A C 1
ATOM 1871 O O . SER A 1 247 ? -20.391 13.576 9.959 1.00 92.12 247 SER A O 1
ATOM 1873 N N . ALA A 1 248 ? -21.805 12.419 8.640 1.00 92.19 248 ALA A N 1
ATOM 1874 C CA . ALA A 1 248 ? -22.386 11.625 9.718 1.00 92.19 248 ALA A CA 1
ATOM 1875 C C . ALA A 1 248 ? -21.529 10.392 10.043 1.00 92.19 248 ALA A C 1
ATOM 1877 O O . ALA A 1 248 ? -21.577 9.885 11.168 1.00 92.19 248 ALA A O 1
ATOM 1878 N N . LEU A 1 249 ? -20.724 9.931 9.083 1.00 94.00 249 LEU A N 1
ATOM 1879 C CA . LEU A 1 249 ? -19.803 8.824 9.268 1.00 94.00 249 LEU A CA 1
ATOM 1880 C C . LEU A 1 249 ? -18.543 9.267 10.017 1.00 94.00 249 LEU A C 1
ATOM 1882 O O . LEU A 1 249 ? -18.003 10.353 9.813 1.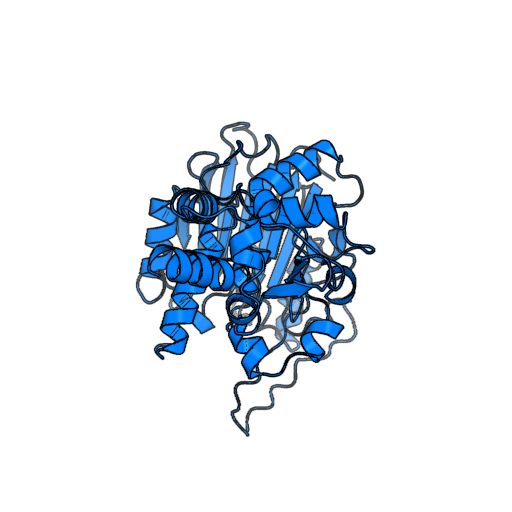00 94.00 249 LEU A O 1
ATOM 1886 N N . THR A 1 250 ? -18.029 8.396 10.879 1.00 95.19 250 THR A N 1
ATOM 1887 C CA . THR A 1 250 ? -16.690 8.534 11.458 1.00 95.19 250 THR A CA 1
ATOM 1888 C C . THR A 1 250 ? -16.004 7.180 11.405 1.00 95.19 250 THR A C 1
ATOM 1890 O O . THR A 1 250 ? -16.517 6.216 11.972 1.00 95.19 250 THR A O 1
ATOM 1893 N N . VAL A 1 251 ? -14.860 7.124 10.730 1.00 95.94 251 VAL A N 1
ATOM 1894 C CA . VAL A 1 251 ? -13.985 5.951 10.674 1.00 95.94 251 VAL A CA 1
ATOM 1895 C C . VAL A 1 251 ? -12.848 6.182 11.6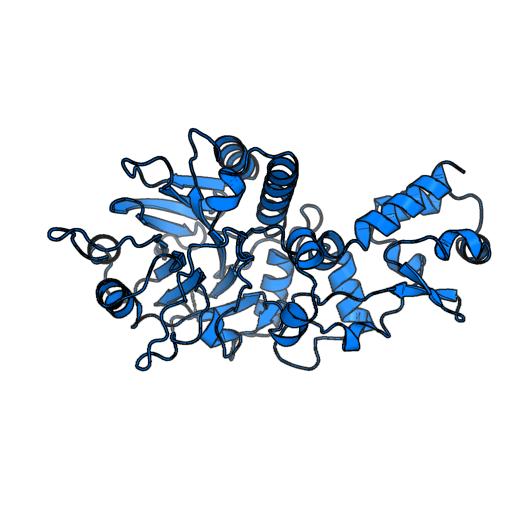55 1.00 95.94 251 VAL A C 1
ATOM 1897 O O . VAL A 1 251 ? -12.141 7.186 11.550 1.00 95.94 251 VAL A O 1
ATOM 1900 N N . ARG A 1 252 ? -12.660 5.272 12.610 1.00 96.38 252 ARG A N 1
ATOM 1901 C CA . ARG A 1 252 ? -11.478 5.307 13.472 1.00 96.38 252 ARG A CA 1
ATOM 1902 C C . ARG A 1 252 ? -10.353 4.538 12.820 1.00 96.38 252 ARG A C 1
ATOM 1904 O O . ARG A 1 252 ? -10.544 3.412 12.376 1.00 96.38 252 ARG A O 1
ATOM 1911 N N . VAL A 1 253 ? -9.171 5.134 12.805 1.00 97.38 253 VAL A N 1
ATOM 1912 C CA . VAL A 1 253 ? -7.949 4.442 12.411 1.00 97.38 253 VAL A CA 1
ATOM 1913 C C . VAL A 1 253 ? -6.969 4.458 13.559 1.00 97.38 253 VAL A C 1
ATOM 1915 O O . VAL A 1 253 ? -6.637 5.524 14.068 1.00 97.38 253 VAL A O 1
ATOM 1918 N N . ALA A 1 254 ? -6.496 3.280 13.944 1.00 96.00 254 ALA A N 1
ATOM 1919 C CA . ALA A 1 254 ? -5.457 3.098 14.940 1.00 96.00 254 ALA A CA 1
ATOM 1920 C C . ALA A 1 254 ? -4.149 2.646 14.283 1.00 96.00 254 ALA A C 1
ATOM 1922 O O . ALA A 1 254 ? -4.147 1.832 13.363 1.00 96.00 254 ALA A O 1
ATOM 1923 N N . CYS A 1 255 ? -3.030 3.174 14.768 1.00 94.88 255 CYS A N 1
ATOM 1924 C CA . CYS A 1 255 ? -1.679 2.807 14.371 1.00 94.88 255 CYS A CA 1
ATOM 1925 C C . CYS A 1 255 ? -0.915 2.377 15.623 1.00 94.88 255 CYS A C 1
ATOM 1927 O O . CYS A 1 255 ? -0.663 3.185 16.527 1.00 94.88 255 CYS A O 1
ATOM 1929 N N . LEU A 1 256 ? -0.583 1.091 15.690 1.00 90.50 256 LEU A N 1
ATOM 1930 C CA . LEU A 1 256 ? -0.093 0.413 16.881 1.00 90.50 256 LEU A CA 1
ATOM 1931 C C . LEU A 1 256 ? 1.326 -0.109 16.666 1.00 90.50 256 LEU A C 1
ATOM 1933 O O . LEU A 1 256 ? 1.654 -0.675 15.630 1.00 90.50 256 LEU A O 1
ATOM 1937 N N . THR A 1 257 ? 2.146 0.069 17.694 1.00 84.56 257 THR A N 1
ATOM 1938 C CA . THR A 1 257 ? 3.431 -0.616 17.866 1.00 84.56 257 THR A CA 1
ATOM 1939 C C . THR A 1 257 ? 3.407 -1.083 19.307 1.00 84.56 257 THR A C 1
ATOM 1941 O O . THR A 1 257 ? 3.949 -0.398 20.184 1.00 84.56 257 THR A O 1
ATOM 1944 N N . PRO A 1 258 ? 2.605 -2.122 19.592 1.00 73.62 258 PRO A N 1
ATOM 1945 C CA . PRO A 1 258 ? 2.382 -2.559 20.949 1.00 73.62 258 PRO A CA 1
ATOM 1946 C C . PRO A 1 258 ? 3.713 -2.939 21.594 1.00 73.62 258 PRO A C 1
ATOM 1948 O O . PRO A 1 258 ? 4.509 -3.712 21.058 1.00 73.62 258 PRO A O 1
ATOM 1951 N N . ARG A 1 259 ? 3.956 -2.347 22.759 1.00 73.31 259 ARG A N 1
ATOM 1952 C CA . ARG A 1 259 ? 5.034 -2.747 23.658 1.00 73.31 259 ARG A CA 1
ATOM 1953 C C . ARG A 1 259 ? 4.439 -3.657 24.716 1.00 73.31 259 ARG A C 1
ATOM 1955 O O . ARG A 1 259 ? 3.257 -3.523 25.026 1.00 73.31 259 ARG A O 1
ATOM 1962 N N . LEU A 1 260 ? 5.258 -4.548 25.271 1.00 64.81 260 LEU A N 1
ATOM 1963 C CA . LEU A 1 260 ? 4.842 -5.329 26.430 1.00 64.81 260 LEU A CA 1
ATOM 1964 C C . LEU A 1 260 ? 4.353 -4.357 27.515 1.00 64.81 260 LEU A C 1
ATOM 1966 O O . LEU A 1 260 ? 5.072 -3.395 27.807 1.00 64.81 260 LEU A O 1
ATOM 1970 N N . PRO A 1 261 ? 3.136 -4.539 28.054 1.00 61.72 261 PRO A N 1
ATOM 1971 C CA . PRO A 1 261 ? 2.636 -3.653 29.082 1.00 61.72 261 PRO A CA 1
ATOM 1972 C C . PRO A 1 261 ? 3.561 -3.752 30.294 1.00 61.72 261 PRO A C 1
ATOM 1974 O O . PRO A 1 261 ? 3.821 -4.841 30.806 1.00 61.72 261 PRO A O 1
ATOM 1977 N N . ASP A 1 262 ? 4.055 -2.609 30.772 1.00 60.94 262 ASP A N 1
ATOM 1978 C CA . ASP A 1 262 ? 4.638 -2.544 32.110 1.00 60.94 262 ASP A CA 1
ATOM 1979 C C . ASP A 1 262 ? 3.569 -3.009 33.118 1.00 60.94 262 ASP A C 1
ATOM 1981 O O . ASP A 1 262 ? 2.377 -2.905 32.836 1.00 60.94 262 ASP A O 1
ATOM 1985 N N . GLN A 1 263 ? 3.949 -3.484 34.312 1.00 55.25 263 GLN A N 1
ATOM 1986 C CA . GLN A 1 263 ? 3.019 -4.087 35.297 1.00 55.25 263 GLN A CA 1
ATOM 1987 C C . GLN A 1 263 ? 1.785 -3.226 35.676 1.00 55.25 263 GLN A C 1
ATOM 1989 O O . GLN A 1 263 ? 0.870 -3.730 36.320 1.00 55.25 263 GLN A O 1
ATOM 1994 N N . ASN A 1 264 ? 1.748 -1.950 35.271 1.00 58.22 264 ASN A N 1
ATOM 1995 C CA . ASN A 1 264 ? 0.662 -0.992 35.495 1.00 58.22 264 ASN A CA 1
ATOM 1996 C C . ASN A 1 264 ? 0.020 -0.445 34.197 1.00 58.22 264 ASN A C 1
ATOM 1998 O O . ASN A 1 264 ? -0.732 0.530 34.256 1.00 58.22 264 ASN A O 1
ATOM 2002 N N . GLY A 1 265 ? 0.352 -0.987 33.023 1.00 60.69 265 GLY A N 1
ATOM 2003 C CA . GLY A 1 265 ? -0.163 -0.514 31.739 1.00 60.69 265 GLY A CA 1
ATOM 2004 C C . GLY A 1 265 ? -1.645 -0.845 31.565 1.00 60.69 265 GLY A C 1
ATOM 2005 O O . GLY A 1 265 ? -2.049 -1.992 31.731 1.00 60.69 265 GLY A O 1
ATOM 2006 N N . SER A 1 266 ? -2.457 0.154 31.208 1.00 64.81 266 SER A N 1
ATOM 2007 C CA . SER A 1 266 ? -3.772 -0.101 30.610 1.00 64.81 266 SER A CA 1
ATOM 2008 C C . SER A 1 266 ? -3.564 -0.742 29.235 1.00 64.81 266 SER A C 1
ATOM 2010 O O . SER A 1 266 ? -2.677 -0.304 28.498 1.00 64.81 266 SER A O 1
ATOM 2012 N N . GLY A 1 267 ? -4.353 -1.773 28.908 1.00 72.31 267 GLY A N 1
ATOM 2013 C CA . GLY A 1 267 ? -4.377 -2.403 27.580 1.00 72.31 267 GLY A CA 1
ATOM 2014 C C . GLY A 1 267 ? -4.782 -1.425 26.470 1.00 72.31 267 GLY A C 1
ATOM 2015 O O . GLY A 1 267 ? -4.923 -0.224 26.711 1.00 72.31 267 GLY A O 1
ATOM 2016 N N . LEU A 1 268 ? -5.006 -1.906 25.248 1.00 79.62 268 LEU A N 1
ATOM 2017 C CA . LEU A 1 268 ? -5.406 -1.051 24.115 1.00 79.62 268 LEU A CA 1
ATOM 2018 C C . LEU A 1 268 ? -6.824 -0.470 24.268 1.00 79.62 268 LEU A C 1
ATOM 2020 O O . LEU A 1 268 ? -7.226 0.378 23.472 1.00 79.62 268 LEU A O 1
ATOM 2024 N N . GLU A 1 269 ? -7.553 -0.863 25.315 1.00 79.06 269 GLU A N 1
ATOM 2025 C CA . GLU A 1 269 ? -8.891 -0.387 25.668 1.00 79.06 269 GLU A CA 1
ATOM 2026 C C . GLU A 1 269 ? -9.090 1.123 25.504 1.00 79.06 269 GLU A C 1
ATOM 2028 O O . GLU A 1 269 ? -10.127 1.525 24.995 1.00 79.06 269 GLU A O 1
ATOM 2033 N N . LEU A 1 270 ? -8.134 1.987 25.868 1.00 81.50 270 LEU A N 1
ATOM 2034 C CA . LEU A 1 270 ? -8.314 3.444 25.734 1.00 81.50 270 LEU A CA 1
ATOM 2035 C C . LEU A 1 270 ? -8.447 3.906 24.273 1.00 81.50 270 LEU A C 1
ATOM 2037 O O . LEU A 1 270 ? -9.139 4.893 24.002 1.00 81.50 270 LEU A O 1
ATOM 2041 N N . LEU A 1 271 ? -7.838 3.185 23.329 1.00 82.19 271 LEU A N 1
ATOM 2042 C CA . LEU A 1 271 ? -7.968 3.452 21.894 1.00 82.19 271 LEU A CA 1
ATOM 2043 C C . LEU A 1 271 ? -9.363 3.072 21.375 1.00 82.19 271 LEU A C 1
ATOM 2045 O O . LEU A 1 271 ? -9.836 3.656 20.394 1.00 82.19 271 LEU A O 1
ATOM 2049 N N . TRP A 1 272 ? -10.056 2.162 22.065 1.00 81.12 272 TRP A N 1
ATOM 2050 C CA . TRP A 1 272 ? -11.376 1.645 21.689 1.00 81.12 272 TRP A CA 1
ATOM 2051 C C . TRP A 1 272 ? -12.525 2.260 22.501 1.00 81.12 272 TRP A C 1
ATOM 2053 O O . TRP A 1 272 ? -13.598 2.505 21.959 1.00 81.12 272 TRP A O 1
ATOM 2063 N N . ALA A 1 273 ? -12.305 2.583 23.779 1.00 70.69 273 ALA A N 1
ATOM 2064 C CA . ALA A 1 273 ? -13.328 2.849 24.799 1.00 70.69 273 ALA A CA 1
ATOM 2065 C C . ALA A 1 273 ? -14.244 4.045 24.503 1.00 70.69 273 ALA A C 1
ATOM 2067 O O . ALA A 1 273 ? -15.320 4.176 25.082 1.00 70.69 273 ALA A O 1
ATOM 2068 N N . SER A 1 274 ? -13.826 4.935 23.605 1.00 66.75 274 SER A N 1
ATOM 2069 C CA . SER A 1 274 ? -14.620 6.086 23.168 1.00 66.75 274 SER A CA 1
ATOM 2070 C C . SER A 1 274 ? -15.490 5.817 21.931 1.00 66.75 274 SER A C 1
ATOM 2072 O O . SER A 1 274 ? -16.173 6.735 21.471 1.00 66.75 274 SER A O 1
ATOM 2074 N N . GLN A 1 275 ? -15.494 4.598 21.380 1.00 69.06 275 GLN A N 1
ATOM 2075 C CA . GLN A 1 275 ? -16.332 4.243 20.236 1.00 69.06 275 GLN A CA 1
ATOM 2076 C C . GLN A 1 275 ? -17.675 3.632 20.664 1.00 69.06 275 GLN A C 1
ATOM 2078 O O . GLN A 1 275 ? -17.710 2.635 21.381 1.00 69.06 275 GLN A O 1
ATOM 2083 N N . PRO A 1 276 ? -18.805 4.182 20.185 1.00 71.25 276 PRO A N 1
ATOM 2084 C CA . PRO A 1 276 ? -20.065 3.454 20.141 1.00 71.25 276 PRO A CA 1
ATOM 2085 C C . PRO A 1 276 ? -19.897 2.151 19.358 1.00 71.25 276 PRO A C 1
ATOM 2087 O O . PRO A 1 276 ? -19.249 2.144 18.312 1.00 71.25 276 PRO A O 1
ATOM 2090 N N . SER A 1 277 ? -20.528 1.080 19.835 1.00 74.62 277 SER A N 1
ATOM 2091 C CA . SER A 1 277 ? -20.546 -0.223 19.166 1.00 74.62 277 SER A CA 1
ATOM 2092 C C . SER A 1 277 ? -20.967 -0.104 17.695 1.00 74.62 277 SER A C 1
ATOM 2094 O O . SER A 1 277 ? -21.961 0.568 17.401 1.00 74.62 277 SER A O 1
ATOM 2096 N N . GLY A 1 278 ? -20.250 -0.785 16.795 1.00 80.19 278 GLY A N 1
ATOM 2097 C CA . GLY A 1 278 ? -20.579 -0.868 15.367 1.00 80.19 278 GLY A CA 1
ATOM 2098 C C . GLY A 1 278 ? -20.071 0.291 14.505 1.00 80.19 278 GLY A C 1
ATOM 2099 O O . GLY A 1 278 ? -20.532 0.454 13.376 1.00 80.19 278 GLY A O 1
ATOM 2100 N N . ARG A 1 279 ? -19.154 1.123 15.011 1.00 87.81 279 ARG A N 1
ATOM 2101 C CA . ARG A 1 279 ? -18.476 2.120 14.175 1.00 87.81 279 ARG A CA 1
ATOM 2102 C C . ARG A 1 279 ? -17.337 1.487 13.369 1.00 87.81 279 ARG A C 1
ATOM 2104 O O . ARG A 1 279 ? -16.660 0.607 13.888 1.00 87.81 279 ARG A O 1
ATOM 2111 N N . PRO A 1 280 ? -17.090 1.966 12.137 1.00 94.69 280 PRO A N 1
ATOM 2112 C CA . PRO A 1 280 ? -15.957 1.512 11.350 1.00 94.69 280 PRO A CA 1
ATOM 2113 C C . PRO A 1 280 ? -14.620 1.744 12.053 1.00 94.69 280 PRO A C 1
ATOM 2115 O O . PRO A 1 280 ? -14.308 2.873 12.458 1.00 94.69 280 PRO A O 1
ATOM 2118 N N . LEU A 1 281 ? -13.814 0.691 12.118 1.00 94.94 281 LEU A N 1
ATOM 2119 C CA . LEU A 1 281 ? -12.484 0.690 12.704 1.00 94.94 281 LEU A CA 1
ATOM 2120 C C . LEU A 1 281 ? -11.488 0.065 11.725 1.00 94.94 281 LEU A C 1
ATOM 2122 O O . LEU A 1 281 ? -11.771 -0.961 11.114 1.00 94.94 281 LEU A O 1
ATOM 2126 N N . ILE A 1 282 ? -10.307 0.667 11.604 1.00 96.19 282 ILE A N 1
ATOM 2127 C CA . ILE A 1 282 ? -9.145 0.064 10.946 1.00 96.19 282 ILE A CA 1
ATOM 2128 C C . ILE A 1 282 ? -7.973 0.105 11.920 1.00 96.19 282 ILE A C 1
ATOM 2130 O O . ILE A 1 282 ? -7.654 1.161 12.468 1.00 96.19 282 ILE A O 1
ATOM 2134 N N . VAL A 1 283 ? -7.307 -1.025 12.128 1.00 94.69 283 VAL A N 1
ATOM 2135 C CA . VAL A 1 283 ? -6.153 -1.136 13.022 1.00 94.69 283 VAL A CA 1
ATOM 2136 C C . VAL A 1 283 ? -4.944 -1.568 12.222 1.00 94.69 283 VAL A C 1
ATOM 2138 O O . VAL A 1 283 ? -4.892 -2.667 11.692 1.00 94.69 283 VAL A O 1
ATOM 2141 N N . SER A 1 284 ? -3.954 -0.693 12.160 1.00 94.31 284 SER A N 1
ATOM 2142 C CA . SER A 1 284 ? -2.670 -0.937 11.529 1.00 94.31 284 SER A CA 1
ATOM 2143 C C . SER A 1 284 ? -1.627 -1.203 12.609 1.00 94.31 284 SER A C 1
ATOM 2145 O O . SER A 1 284 ? -1.349 -0.318 13.418 1.00 94.31 284 SER A O 1
ATOM 2147 N N . ALA A 1 285 ? -1.051 -2.400 12.661 1.00 89.56 285 ALA A N 1
ATOM 2148 C CA . ALA A 1 285 ? -0.175 -2.801 13.758 1.00 89.56 285 ALA A CA 1
ATOM 2149 C C . ALA A 1 285 ? 1.165 -3.357 13.267 1.00 89.56 285 ALA A C 1
ATOM 2151 O O . ALA A 1 285 ? 1.185 -4.205 12.384 1.00 89.56 285 ALA A O 1
ATOM 2152 N N . ASP A 1 286 ? 2.262 -2.904 13.879 1.00 85.69 286 ASP A N 1
ATOM 2153 C CA . ASP A 1 286 ? 3.564 -3.579 13.847 1.00 85.69 286 ASP A CA 1
ATOM 2154 C C . ASP A 1 286 ? 3.656 -4.516 15.057 1.00 85.69 286 ASP A C 1
ATOM 2156 O O . ASP A 1 286 ? 3.910 -4.068 16.177 1.00 85.69 286 ASP A O 1
ATOM 2160 N N . LEU A 1 287 ? 3.467 -5.818 14.842 1.00 80.00 287 LEU A N 1
ATOM 2161 C CA . LEU A 1 287 ? 3.500 -6.824 15.908 1.00 80.00 287 LEU A CA 1
ATOM 2162 C C . LEU A 1 287 ? 4.875 -7.496 16.050 1.00 80.00 287 LEU A C 1
ATOM 2164 O O . LEU A 1 287 ? 5.003 -8.521 16.712 1.00 80.00 287 LEU A O 1
ATOM 2168 N N . THR A 1 288 ? 5.926 -6.942 15.443 1.00 75.31 288 THR A N 1
ATOM 2169 C CA . THR A 1 288 ? 7.255 -7.577 15.404 1.00 75.31 288 THR A CA 1
ATOM 2170 C C . THR A 1 288 ? 7.886 -7.771 16.767 1.00 75.31 288 THR A C 1
ATOM 2172 O O . THR A 1 288 ? 8.603 -8.746 16.973 1.00 75.31 288 THR A O 1
ATOM 2175 N N . SER A 1 289 ? 7.667 -6.830 17.682 1.00 71.25 289 SER A N 1
ATOM 2176 C CA . SER A 1 289 ? 8.198 -6.915 19.042 1.00 71.25 289 SER A CA 1
ATOM 2177 C C . SER A 1 289 ? 7.372 -7.819 19.954 1.00 71.25 289 SER A C 1
ATOM 2179 O O . SER A 1 289 ? 7.733 -7.972 21.119 1.00 71.25 289 SER A O 1
ATOM 2181 N N . LEU A 1 290 ? 6.260 -8.384 19.472 1.00 68.94 290 LEU A N 1
ATOM 2182 C CA . LEU A 1 290 ? 5.421 -9.256 20.279 1.00 68.94 290 LEU A CA 1
ATOM 2183 C C . LEU A 1 290 ? 5.898 -10.704 20.196 1.00 68.94 290 LEU A C 1
ATOM 2185 O O . LEU A 1 290 ? 5.981 -11.310 19.131 1.00 68.94 290 LEU A O 1
ATOM 2189 N N . GLY A 1 291 ? 6.162 -11.264 21.368 1.00 63.91 291 GLY A N 1
ATOM 2190 C CA . GLY A 1 291 ? 6.447 -12.670 21.599 1.00 63.91 291 GLY A CA 1
ATOM 2191 C C . GLY A 1 291 ? 6.286 -12.971 23.087 1.00 63.91 291 GLY A C 1
ATOM 2192 O O . GLY A 1 291 ? 6.202 -12.054 23.904 1.00 63.91 291 GLY A O 1
ATOM 2193 N N . GLY A 1 292 ? 6.228 -14.251 23.448 1.00 59.41 292 GLY A N 1
ATOM 2194 C CA . GLY A 1 292 ? 6.064 -14.640 24.851 1.00 59.41 292 GLY A CA 1
ATOM 2195 C C . GLY A 1 292 ? 4.634 -14.462 25.382 1.00 59.41 292 GLY A C 1
ATOM 2196 O O . GLY A 1 292 ? 3.712 -14.102 24.649 1.00 59.41 292 GLY A O 1
ATOM 2197 N N . ALA A 1 293 ? 4.440 -14.772 26.665 1.00 56.38 293 ALA A N 1
ATOM 2198 C CA . ALA A 1 293 ? 3.127 -14.749 27.315 1.00 56.38 293 ALA A CA 1
ATOM 2199 C C . ALA A 1 293 ? 2.550 -13.334 27.433 1.00 56.38 293 ALA A C 1
ATOM 2201 O O . ALA A 1 293 ? 1.337 -13.149 27.406 1.00 56.38 293 ALA A O 1
ATOM 2202 N N . GLU A 1 294 ? 3.415 -12.331 27.502 1.00 55.44 294 GLU A N 1
ATOM 2203 C CA . GLU A 1 294 ? 3.058 -10.924 27.608 1.00 55.44 294 GLU A CA 1
ATOM 2204 C C . GLU A 1 294 ? 2.521 -10.368 26.279 1.00 55.44 294 GLU A C 1
ATOM 2206 O O . GLU A 1 294 ? 1.655 -9.497 26.285 1.00 55.44 294 GLU A O 1
ATOM 2211 N N . GLY A 1 295 ? 2.950 -10.911 25.134 1.00 62.25 295 GLY A N 1
ATOM 2212 C CA . GLY A 1 295 ? 2.357 -10.588 23.833 1.00 62.25 295 GLY A CA 1
ATOM 2213 C C . GLY A 1 295 ? 0.931 -11.127 23.669 1.00 62.25 295 GLY A C 1
ATOM 2214 O O . GLY A 1 295 ? 0.140 -10.532 22.940 1.00 62.25 295 GLY A O 1
ATOM 2215 N N . ALA A 1 296 ? 0.575 -12.207 24.376 1.00 65.44 296 ALA A N 1
ATOM 2216 C CA . ALA A 1 296 ? -0.726 -12.862 24.242 1.00 65.44 296 ALA A CA 1
ATOM 2217 C C . ALA A 1 296 ? -1.895 -11.954 24.654 1.00 65.44 296 ALA A C 1
ATOM 2219 O O . ALA A 1 296 ? -2.909 -11.947 23.972 1.00 65.44 296 ALA A O 1
ATOM 2220 N N . CYS A 1 297 ? -1.738 -11.127 25.694 1.00 68.06 297 CYS A N 1
ATOM 2221 C CA . CYS A 1 297 ? -2.816 -10.234 26.137 1.00 68.06 297 CYS A CA 1
ATOM 2222 C C . CYS A 1 297 ? -3.187 -9.173 25.087 1.00 68.06 297 CYS A C 1
ATOM 2224 O O . CYS A 1 297 ? -4.362 -8.897 24.871 1.00 68.06 297 CYS A O 1
ATOM 2226 N N . ILE A 1 298 ? -2.194 -8.633 24.375 1.00 71.50 298 ILE A N 1
ATOM 2227 C CA . ILE A 1 298 ? -2.415 -7.680 23.280 1.00 71.50 298 ILE A CA 1
ATOM 2228 C C . ILE A 1 298 ? -3.046 -8.388 22.081 1.00 71.50 298 ILE A C 1
ATOM 2230 O O . ILE A 1 298 ? -3.912 -7.829 21.410 1.00 71.50 298 ILE A O 1
ATOM 2234 N N . LEU A 1 299 ? -2.610 -9.619 21.803 1.00 72.25 299 LEU A N 1
ATOM 2235 C CA . LEU A 1 299 ? -3.200 -10.427 20.742 1.00 72.25 299 LEU A CA 1
ATOM 2236 C C . LEU A 1 299 ? -4.654 -10.775 21.048 1.00 72.25 299 LEU A C 1
ATOM 2238 O O . LEU A 1 299 ? -5.451 -10.745 20.123 1.00 72.25 299 LEU A O 1
ATOM 2242 N N . ASP A 1 300 ? -5.016 -11.033 22.305 1.00 75.44 300 ASP A N 1
ATOM 2243 C CA . ASP A 1 300 ? -6.403 -11.288 22.699 1.00 75.44 300 ASP A CA 1
ATOM 2244 C C . ASP A 1 300 ? -7.296 -10.072 22.410 1.00 75.44 300 ASP A C 1
ATOM 2246 O O . ASP A 1 300 ? -8.391 -10.238 21.882 1.00 75.44 300 ASP A O 1
ATOM 2250 N N . GLU A 1 301 ? -6.822 -8.847 22.665 1.00 78.56 301 GLU A N 1
ATOM 2251 C CA . GLU A 1 301 ? -7.566 -7.622 22.329 1.00 78.56 301 GLU A CA 1
ATOM 2252 C C . GLU A 1 301 ? -7.771 -7.441 20.813 1.00 78.56 301 GLU A C 1
ATOM 2254 O O . GLU A 1 301 ? -8.781 -6.881 20.389 1.00 78.56 301 GLU A O 1
ATOM 2259 N N . LEU A 1 302 ? -6.835 -7.925 19.989 1.00 83.81 302 LEU A N 1
ATOM 2260 C CA . LEU A 1 302 ? -6.916 -7.863 18.524 1.00 83.81 302 LEU A CA 1
ATOM 2261 C C . LEU A 1 302 ? -7.597 -9.092 17.902 1.00 83.81 302 LEU A C 1
ATOM 2263 O O . LEU A 1 302 ? -8.046 -9.017 16.762 1.00 83.81 302 LEU A O 1
ATOM 2267 N N . ALA A 1 303 ? -7.699 -10.208 18.627 1.00 81.31 303 ALA A N 1
ATOM 2268 C CA . ALA A 1 303 ? -8.115 -11.512 18.102 1.00 81.31 303 ALA A CA 1
ATOM 2269 C C . ALA A 1 303 ? -9.553 -11.537 17.573 1.00 81.31 303 ALA A C 1
ATOM 2271 O O . ALA A 1 303 ? -9.914 -12.428 16.805 1.00 81.31 303 ALA A O 1
ATOM 2272 N N . PHE A 1 304 ? -10.380 -10.584 17.996 1.00 83.44 304 PHE A N 1
ATOM 2273 C CA . PHE A 1 304 ? -11.763 -10.456 17.545 1.00 83.44 304 PHE A CA 1
ATOM 2274 C C . PHE A 1 304 ? -11.891 -9.701 16.219 1.00 83.44 304 PHE A C 1
ATOM 2276 O O . PHE A 1 304 ? -12.961 -9.730 15.611 1.00 83.44 304 PHE A O 1
ATOM 2283 N N . LEU A 1 305 ? -10.830 -9.020 15.778 1.00 89.38 305 LEU A N 1
ATOM 2284 C CA . LEU A 1 305 ? -10.842 -8.244 14.549 1.00 89.38 305 LEU A CA 1
ATOM 2285 C C . LEU A 1 305 ? -10.384 -9.116 13.368 1.00 89.38 305 LEU A C 1
ATOM 2287 O O . LEU A 1 305 ? -9.304 -9.708 13.434 1.00 89.38 305 LEU A O 1
ATOM 2291 N N . PRO A 1 306 ? -11.151 -9.187 12.265 1.00 91.31 306 PRO A N 1
ATOM 2292 C CA . PRO A 1 306 ? -10.700 -9.849 11.046 1.00 91.31 306 PRO A CA 1
ATOM 2293 C C . PRO A 1 306 ? -9.470 -9.156 10.449 1.00 91.31 306 PRO A C 1
ATOM 2295 O O . PRO A 1 306 ? -9.352 -7.926 10.461 1.00 91.31 306 PRO A O 1
ATOM 2298 N N . SER A 1 307 ? -8.567 -9.956 9.881 1.00 91.38 307 SER A N 1
ATOM 2299 C CA . SER A 1 307 ? -7.422 -9.466 9.114 1.00 91.38 307 SER A CA 1
ATOM 2300 C C . SER A 1 307 ? -7.803 -9.215 7.662 1.00 91.38 307 SER A C 1
ATOM 2302 O O . SER A 1 307 ? -8.338 -10.086 6.980 1.00 91.38 307 SER A O 1
ATOM 2304 N N . ALA A 1 308 ? -7.468 -8.033 7.148 1.00 91.62 308 ALA A N 1
ATOM 2305 C CA . ALA A 1 308 ? -7.697 -7.691 5.751 1.00 91.62 308 ALA A CA 1
ATOM 2306 C C . ALA A 1 308 ? -6.884 -8.566 4.786 1.00 91.62 308 ALA A C 1
ATOM 2308 O O . ALA A 1 308 ? -7.318 -8.781 3.656 1.00 91.62 308 ALA A O 1
ATOM 2309 N N . MET A 1 309 ? -5.715 -9.058 5.206 1.00 89.25 309 MET A N 1
ATOM 2310 C CA . MET A 1 309 ? -4.889 -9.917 4.358 1.00 89.25 309 MET A CA 1
ATOM 2311 C C . MET A 1 309 ? -5.449 -11.335 4.320 1.00 89.25 309 MET A C 1
ATOM 2313 O O . MET A 1 309 ? -5.662 -11.851 3.227 1.00 89.25 309 MET A O 1
ATOM 2317 N N . GLU A 1 310 ? -5.794 -11.914 5.475 1.00 88.31 310 GLU A N 1
ATOM 2318 C CA . GLU A 1 310 ? -6.409 -13.247 5.533 1.00 88.31 310 GLU A CA 1
ATOM 2319 C C . GLU A 1 310 ? -7.752 -13.284 4.782 1.00 88.31 310 GLU A C 1
ATOM 2321 O O . GLU A 1 310 ? -7.983 -14.193 3.989 1.00 88.31 310 GLU A O 1
ATOM 2326 N N . GLU A 1 311 ? -8.600 -12.263 4.937 1.00 90.62 311 GLU A N 1
ATOM 2327 C CA . GLU A 1 311 ? -9.908 -12.186 4.262 1.00 90.62 311 GLU A CA 1
ATOM 2328 C C . GLU A 1 311 ? -9.808 -12.054 2.732 1.00 90.62 311 GLU A C 1
ATOM 2330 O O . GLU A 1 311 ? -10.670 -12.549 2.002 1.00 90.62 311 GLU A O 1
ATOM 2335 N N . VAL A 1 312 ? -8.777 -11.372 2.218 1.00 90.00 312 VAL A N 1
ATOM 2336 C CA . VAL A 1 312 ? -8.659 -11.082 0.776 1.00 90.00 312 VAL A CA 1
ATOM 2337 C C . VAL A 1 312 ? -7.723 -12.046 0.055 1.00 90.00 312 VAL A C 1
ATOM 2339 O O . VAL A 1 312 ? -8.016 -12.451 -1.068 1.00 90.00 312 VAL A O 1
ATOM 2342 N N . LEU A 1 313 ? -6.595 -12.399 0.668 1.00 87.75 313 LEU A N 1
ATOM 2343 C CA . LEU A 1 313 ? -5.592 -13.289 0.081 1.00 87.75 313 LEU A CA 1
ATOM 2344 C C . LEU A 1 313 ? -5.769 -14.749 0.510 1.00 87.75 313 LEU A C 1
ATOM 2346 O O . LEU A 1 313 ? -5.217 -15.633 -0.135 1.00 87.75 313 LEU A O 1
ATOM 2350 N N . GLY A 1 314 ? -6.522 -15.013 1.583 1.00 86.38 314 GLY A N 1
ATOM 2351 C CA . GLY A 1 314 ? -6.613 -16.335 2.209 1.00 86.38 314 GLY A CA 1
ATOM 2352 C C . GLY A 1 314 ? -5.467 -16.641 3.179 1.00 86.38 314 GLY A C 1
ATOM 2353 O O . GLY A 1 314 ? -5.470 -17.699 3.809 1.00 86.38 314 GLY A O 1
ATOM 2354 N N . GLU A 1 315 ? -4.496 -15.735 3.311 1.00 82.25 315 GLU A N 1
ATOM 2355 C CA . GLU A 1 315 ? -3.348 -15.863 4.203 1.00 82.25 315 GLU A CA 1
ATOM 2356 C C . GLU A 1 315 ? -2.772 -14.499 4.607 1.00 82.25 315 GLU A C 1
ATOM 2358 O O . GLU A 1 315 ? -3.004 -13.476 3.960 1.00 82.25 315 GLU A O 1
ATOM 2363 N N . GLU A 1 316 ? -1.999 -14.493 5.693 1.00 79.19 316 GLU A N 1
ATOM 2364 C CA . GLU A 1 316 ? -1.239 -13.323 6.128 1.00 79.19 316 GLU A CA 1
ATOM 2365 C C . GLU A 1 316 ? 0.007 -13.098 5.271 1.00 79.19 316 GLU A C 1
ATOM 2367 O O . GLU A 1 316 ? 0.618 -14.040 4.764 1.00 79.19 316 GLU A O 1
ATOM 2372 N N . LEU A 1 317 ? 0.447 -11.842 5.169 1.00 67.88 317 LEU A N 1
ATOM 2373 C CA . LEU A 1 317 ? 1.691 -11.527 4.472 1.00 67.88 317 LEU A CA 1
ATOM 2374 C C . LEU A 1 317 ? 2.903 -12.056 5.245 1.00 67.88 317 LEU A C 1
ATOM 2376 O O . LEU A 1 317 ? 3.189 -11.625 6.362 1.00 67.88 317 LEU A O 1
ATOM 2380 N N . ALA A 1 318 ? 3.681 -12.925 4.603 1.00 58.75 318 ALA A N 1
ATOM 2381 C CA . ALA A 1 318 ? 5.020 -13.265 5.056 1.00 58.75 318 ALA A CA 1
ATOM 2382 C C . ALA A 1 318 ? 6.033 -12.241 4.511 1.00 58.75 318 ALA A C 1
ATOM 2384 O O . ALA A 1 318 ? 6.100 -11.998 3.306 1.00 58.75 318 ALA A O 1
ATOM 2385 N N . ALA A 1 319 ? 6.853 -11.652 5.384 1.00 52.12 319 ALA A N 1
ATOM 2386 C CA . ALA A 1 319 ? 8.006 -10.846 4.983 1.00 52.12 319 ALA A CA 1
ATOM 2387 C C . ALA A 1 319 ? 9.303 -11.533 5.445 1.00 52.12 319 ALA A C 1
ATOM 2389 O O . ALA A 1 319 ? 9.374 -11.966 6.599 1.00 52.12 319 ALA A O 1
ATOM 2390 N N . PRO A 1 320 ? 10.348 -11.632 4.600 1.00 47.12 320 PRO A N 1
ATOM 2391 C CA . PRO A 1 320 ? 11.629 -12.171 5.040 1.00 47.12 320 PRO A CA 1
ATOM 2392 C C . PRO A 1 320 ? 12.274 -11.256 6.087 1.00 47.12 320 PRO A C 1
ATOM 2394 O O . PRO A 1 320 ? 12.212 -10.025 6.007 1.00 47.12 320 PRO A O 1
ATOM 2397 N N . VAL A 1 321 ? 12.981 -11.861 7.038 1.00 52.00 321 VAL A N 1
ATOM 2398 C CA . VAL A 1 321 ? 13.871 -11.136 7.944 1.00 52.00 321 VAL A CA 1
ATOM 2399 C C . VAL A 1 321 ? 15.280 -11.211 7.368 1.00 52.00 321 VAL A C 1
ATOM 2401 O O . VAL A 1 321 ? 15.846 -12.303 7.320 1.00 52.00 321 VAL A O 1
ATOM 2404 N N . PRO A 1 322 ? 15.906 -10.091 6.969 1.00 46.28 322 PRO A N 1
ATOM 2405 C CA . PRO A 1 322 ? 17.350 -10.083 6.880 1.00 46.28 322 PRO A CA 1
ATOM 2406 C C . PRO A 1 322 ? 17.862 -10.235 8.312 1.00 46.28 322 PRO A C 1
ATOM 2408 O O . PRO A 1 322 ? 17.735 -9.315 9.123 1.00 46.28 322 PRO A O 1
ATOM 2411 N N . VAL A 1 323 ? 18.380 -11.420 8.640 1.00 46.59 323 VAL A N 1
ATOM 2412 C CA . VAL A 1 323 ? 19.152 -11.628 9.865 1.00 46.59 323 VAL A CA 1
ATOM 2413 C C . VAL A 1 323 ? 20.344 -10.691 9.741 1.00 46.59 323 VAL A C 1
ATOM 2415 O O . VAL A 1 323 ? 21.245 -10.919 8.934 1.00 46.59 323 VAL A O 1
ATOM 2418 N N . ALA A 1 324 ? 20.310 -9.569 10.461 1.00 45.31 324 ALA A N 1
ATOM 2419 C CA . ALA A 1 324 ? 21.505 -8.764 10.623 1.00 45.31 324 ALA A CA 1
ATOM 2420 C C . ALA A 1 324 ? 22.532 -9.695 11.270 1.00 45.31 324 ALA A C 1
ATOM 2422 O O . ALA A 1 324 ? 22.254 -10.257 12.324 1.00 45.31 324 ALA A O 1
ATOM 2423 N N . GLY A 1 325 ? 23.645 -9.934 10.575 1.00 41.72 325 GLY A N 1
ATOM 2424 C CA . GLY A 1 325 ? 24.687 -10.881 10.957 1.00 41.72 325 GLY A CA 1
ATOM 2425 C C . GLY A 1 325 ? 25.442 -10.479 12.221 1.00 41.72 325 GLY A C 1
ATOM 2426 O O . GLY A 1 325 ? 26.648 -10.262 12.173 1.00 41.72 325 GLY A O 1
ATOM 2427 N N . GLU A 1 326 ? 24.750 -10.388 13.350 1.00 40.59 326 GLU A N 1
ATOM 2428 C CA . GLU A 1 326 ? 25.362 -10.567 14.654 1.00 40.59 326 GLU A CA 1
ATOM 2429 C C . GLU A 1 326 ? 25.362 -12.068 14.939 1.00 40.59 326 GLU A C 1
ATOM 2431 O O . GLU A 1 326 ? 24.357 -12.657 15.338 1.00 40.59 326 GLU A O 1
ATOM 2436 N N . GLU A 1 327 ? 26.506 -12.706 14.691 1.00 39.78 327 GLU A N 1
ATOM 2437 C CA . GLU A 1 327 ? 26.825 -14.013 15.262 1.00 39.78 327 GLU A CA 1
ATOM 2438 C C . GLU A 1 327 ? 26.714 -13.906 16.797 1.00 39.78 327 GLU A C 1
ATOM 2440 O O . GLU A 1 327 ? 27.674 -13.550 17.475 1.00 39.78 327 GLU A O 1
ATOM 2445 N N . GLY A 1 328 ? 25.525 -14.140 17.362 1.00 38.34 328 GLY A N 1
ATOM 2446 C CA . GLY A 1 328 ? 25.345 -14.146 18.817 1.00 38.34 328 GLY A CA 1
ATOM 2447 C C . GLY A 1 328 ? 23.944 -13.881 19.367 1.00 38.34 328 GLY A C 1
ATOM 2448 O O . GLY A 1 328 ? 23.691 -14.288 20.498 1.00 38.34 328 GLY A O 1
ATOM 2449 N N . SER A 1 329 ? 23.019 -13.268 18.623 1.00 38.44 329 SER A N 1
ATOM 2450 C CA . SER A 1 329 ? 21.649 -13.009 19.106 1.00 38.44 329 SER A CA 1
ATOM 2451 C C . SER A 1 329 ? 20.615 -13.809 18.309 1.00 38.44 329 SER A C 1
ATOM 2453 O O . SER A 1 329 ? 19.867 -13.300 17.480 1.00 38.44 329 SER A O 1
ATOM 2455 N N . ALA A 1 330 ? 20.571 -15.115 18.575 1.00 34.94 330 ALA A N 1
ATOM 2456 C CA . ALA A 1 330 ? 19.475 -15.970 18.134 1.00 34.94 330 ALA A CA 1
ATOM 2457 C C . ALA A 1 330 ? 18.217 -15.677 18.970 1.00 34.94 330 ALA A C 1
ATOM 2459 O O . ALA A 1 330 ? 17.855 -16.450 19.855 1.00 34.94 330 ALA A O 1
ATOM 2460 N N . GLU A 1 331 ? 17.544 -14.558 18.710 1.00 38.22 331 GLU A N 1
ATOM 2461 C CA . GLU A 1 331 ? 16.118 -14.475 19.025 1.00 38.22 331 GLU A CA 1
ATOM 2462 C C . GLU A 1 331 ? 15.375 -15.287 17.961 1.00 38.22 331 GLU A C 1
ATOM 2464 O O . GLU A 1 331 ? 15.000 -14.787 16.899 1.00 38.22 331 GLU A O 1
ATOM 2469 N N . GLU A 1 332 ? 15.235 -16.591 18.216 1.00 34.31 332 GLU A N 1
ATOM 2470 C CA . GLU A 1 332 ? 14.318 -17.417 17.439 1.00 34.31 332 GLU A CA 1
ATOM 2471 C C . GLU A 1 332 ? 12.894 -16.853 17.593 1.00 34.31 332 GLU A C 1
ATOM 2473 O O . GLU A 1 332 ? 12.445 -16.603 18.716 1.00 34.31 332 GLU A O 1
ATOM 2478 N N . PRO A 1 333 ? 12.156 -16.656 16.488 1.00 40.12 333 PRO A N 1
ATOM 2479 C CA . PRO A 1 333 ? 10.783 -16.188 16.550 1.00 40.12 333 PRO A CA 1
ATOM 2480 C C . PRO A 1 333 ? 9.929 -17.189 17.328 1.00 40.12 333 PRO A C 1
ATOM 2482 O O . PRO A 1 333 ? 10.009 -18.404 17.127 1.00 40.12 333 PRO A O 1
ATOM 2485 N N . ALA A 1 334 ? 9.110 -16.665 18.237 1.00 35.72 334 ALA A N 1
ATOM 2486 C CA . ALA A 1 334 ? 8.297 -17.480 19.116 1.00 35.72 334 ALA A CA 1
ATOM 2487 C C . ALA A 1 334 ? 7.265 -18.280 18.299 1.00 35.72 334 ALA A C 1
ATOM 2489 O O . ALA A 1 334 ? 6.327 -17.722 17.736 1.00 35.72 334 ALA A O 1
ATOM 2490 N N . LYS A 1 335 ? 7.424 -19.606 18.254 1.00 34.12 335 LYS A N 1
ATOM 2491 C CA . LYS A 1 335 ? 6.436 -20.536 17.688 1.00 34.12 335 LYS A CA 1
ATOM 2492 C C . LYS A 1 335 ? 5.333 -20.767 18.715 1.00 34.12 335 LYS A C 1
ATOM 2494 O O . LYS A 1 335 ? 5.566 -21.429 19.723 1.00 34.12 335 LYS A O 1
ATOM 2499 N N . TRP A 1 336 ? 4.147 -20.225 18.473 1.00 37.25 336 TRP A N 1
ATOM 2500 C CA . TRP A 1 336 ? 2.967 -20.496 19.299 1.00 37.25 336 TRP A CA 1
ATOM 2501 C C . TRP A 1 336 ? 2.094 -21.548 18.598 1.00 37.25 336 TRP A C 1
ATOM 2503 O O . TRP A 1 336 ? 2.332 -21.862 17.435 1.00 37.25 336 TRP A O 1
ATOM 2513 N N . ALA A 1 337 ? 1.161 -22.197 19.301 1.00 33.66 337 ALA A N 1
ATOM 2514 C CA . ALA A 1 337 ? 0.373 -23.319 18.756 1.00 33.66 337 ALA A CA 1
ATOM 2515 C C . ALA A 1 337 ? -1.152 -23.084 18.759 1.00 33.66 337 ALA A C 1
ATOM 2517 O O . ALA A 1 337 ? -1.887 -23.882 18.181 1.00 33.66 337 ALA A O 1
ATOM 2518 N N . SER A 1 338 ? -1.645 -21.988 19.352 1.00 35.84 338 SER A N 1
ATOM 2519 C CA . SER A 1 338 ? -3.074 -21.816 19.666 1.00 35.84 338 SER A CA 1
ATOM 2520 C C . SER A 1 338 ? -3.867 -20.831 18.793 1.00 35.84 338 SER A C 1
ATOM 2522 O O . SER A 1 338 ? -5.076 -21.004 18.685 1.00 35.84 338 SER A O 1
ATOM 2524 N N . THR A 1 339 ? -3.249 -19.859 18.119 1.00 37.19 339 THR A N 1
ATOM 2525 C CA . THR A 1 339 ? -3.940 -18.929 17.201 1.00 37.19 339 THR A CA 1
ATOM 2526 C C . THR A 1 339 ? -3.347 -19.083 15.800 1.00 37.19 339 THR A C 1
ATOM 2528 O O . THR A 1 339 ? -2.138 -19.172 15.658 1.00 37.19 339 THR A O 1
ATOM 2531 N N . ARG A 1 340 ? -4.120 -19.166 14.710 1.00 39.69 340 ARG A N 1
ATOM 2532 C CA . ARG A 1 340 ? -3.541 -19.368 13.352 1.00 39.69 340 ARG A CA 1
ATOM 2533 C C . ARG A 1 340 ? -2.518 -18.289 12.916 1.00 39.69 340 ARG A C 1
ATOM 2535 O O . ARG A 1 340 ? -1.796 -18.508 11.952 1.00 39.69 340 ARG A O 1
ATOM 2542 N N . LEU A 1 341 ? -2.364 -17.227 13.710 1.00 37.31 341 LEU A N 1
ATOM 2543 C CA . LEU A 1 341 ? -1.281 -16.232 13.739 1.00 37.31 341 LEU A CA 1
ATOM 2544 C C . LEU A 1 341 ? 0.138 -16.810 13.966 1.00 37.31 341 LEU A C 1
ATOM 2546 O O . LEU A 1 341 ? 1.136 -16.129 13.750 1.00 37.31 341 LEU A O 1
ATOM 2550 N N . ASN A 1 342 ? 0.256 -18.081 14.358 1.00 33.72 342 ASN A N 1
ATOM 2551 C CA . ASN A 1 342 ? 1.506 -18.779 14.704 1.00 33.72 342 ASN A CA 1
ATOM 2552 C C . ASN A 1 342 ? 2.550 -18.944 13.587 1.00 33.72 342 ASN A C 1
ATOM 2554 O O . ASN A 1 342 ? 3.609 -19.528 13.823 1.00 33.72 342 ASN A O 1
ATOM 2558 N N . LYS A 1 343 ? 2.249 -18.508 12.364 1.00 38.66 343 LYS A N 1
ATOM 2559 C CA . LYS A 1 343 ? 3.168 -18.616 11.224 1.00 38.66 343 LYS A CA 1
ATOM 2560 C C . LYS A 1 343 ? 3.797 -17.293 10.817 1.00 38.66 343 LYS A C 1
ATOM 2562 O O . LYS A 1 343 ? 4.632 -17.292 9.915 1.00 38.66 343 LYS A O 1
ATOM 2567 N N . VAL A 1 344 ? 3.430 -16.177 11.444 1.00 37.62 344 VAL A N 1
ATOM 2568 C CA . VAL A 1 344 ? 3.884 -14.889 10.933 1.00 37.62 344 VAL A CA 1
ATOM 2569 C C . VAL A 1 344 ? 5.241 -14.536 11.526 1.00 37.62 344 VAL A C 1
ATOM 2571 O O . VAL A 1 344 ? 5.372 -14.160 12.688 1.00 37.62 344 VAL A O 1
ATOM 2574 N N . HIS A 1 345 ? 6.271 -14.632 10.689 1.00 43.00 345 HIS A N 1
ATOM 2575 C CA . HIS A 1 345 ? 7.652 -14.230 10.962 1.00 43.00 345 HIS A CA 1
ATOM 2576 C C . HIS A 1 345 ? 7.830 -12.693 11.068 1.00 43.00 345 HIS A C 1
ATOM 2578 O O . HIS A 1 345 ? 8.861 -12.181 10.638 1.00 43.00 345 HIS A O 1
ATOM 2584 N N . ARG A 1 346 ? 6.856 -11.996 11.697 1.00 55.03 346 ARG A N 1
ATOM 2585 C CA . ARG A 1 346 ? 6.616 -10.540 11.882 1.00 55.03 346 ARG A CA 1
ATOM 2586 C C . ARG A 1 346 ? 5.332 -10.062 11.180 1.00 55.03 346 ARG A C 1
ATOM 2588 O O . ARG A 1 346 ? 5.413 -9.643 10.026 1.00 55.03 346 ARG A O 1
ATOM 2595 N N . PRO A 1 347 ? 4.162 -10.098 11.848 1.00 61.28 347 PRO A N 1
ATOM 2596 C CA . PRO A 1 347 ? 2.938 -9.554 11.279 1.00 61.28 347 PRO A CA 1
ATOM 2597 C C . PRO A 1 347 ? 2.947 -8.035 11.431 1.00 61.28 347 PRO A C 1
ATOM 2599 O O . PRO A 1 347 ? 2.587 -7.500 12.479 1.00 61.28 347 PRO A O 1
ATOM 2602 N N . ASP A 1 348 ? 3.336 -7.324 10.375 1.00 75.12 348 ASP A N 1
ATOM 2603 C CA . ASP A 1 348 ? 2.586 -6.103 10.106 1.00 75.12 348 ASP A CA 1
ATOM 2604 C C . ASP A 1 348 ? 1.175 -6.577 9.734 1.00 75.12 348 ASP A C 1
ATOM 2606 O O . ASP A 1 348 ? 1.027 -7.500 8.933 1.00 75.12 348 ASP A O 1
ATOM 2610 N N . ALA A 1 349 ? 0.145 -6.008 10.344 1.00 85.44 349 ALA A N 1
ATOM 2611 C CA . ALA A 1 349 ? -1.227 -6.438 10.110 1.00 85.44 349 ALA A CA 1
ATOM 2612 C C . ALA A 1 349 ? -2.151 -5.235 9.953 1.00 85.44 349 ALA A C 1
ATOM 2614 O O . ALA A 1 349 ? -1.941 -4.177 10.557 1.00 85.44 349 ALA A O 1
ATOM 2615 N N . VAL A 1 350 ? -3.175 -5.408 9.119 1.00 91.56 350 VAL A N 1
ATOM 2616 C CA . VAL A 1 350 ? -4.279 -4.460 8.988 1.00 91.56 350 VAL A CA 1
ATOM 2617 C C . VAL A 1 350 ? -5.560 -5.197 9.343 1.00 91.56 350 VAL A C 1
ATOM 2619 O O . VAL A 1 350 ? -6.053 -5.997 8.553 1.00 91.56 350 VAL A O 1
ATOM 2622 N N . PHE A 1 351 ? -6.088 -4.913 10.526 1.00 93.44 351 PHE A N 1
ATOM 2623 C CA . PHE A 1 351 ? -7.372 -5.419 10.988 1.00 93.44 351 PHE A CA 1
ATOM 2624 C C . PHE A 1 351 ? -8.477 -4.399 10.742 1.00 93.44 351 PHE A C 1
ATOM 2626 O O . PHE A 1 351 ? -8.203 -3.204 10.578 1.00 93.44 351 PHE A O 1
ATOM 2633 N N . PHE A 1 352 ? -9.726 -4.847 10.734 1.00 94.62 352 PHE A N 1
ATOM 2634 C CA . PHE A 1 352 ? -10.865 -3.963 10.511 1.00 94.62 352 PHE A CA 1
ATOM 2635 C C . PHE A 1 352 ? -12.125 -4.420 11.251 1.00 94.62 352 PHE A C 1
ATOM 2637 O O . PHE A 1 352 ? -12.254 -5.579 11.612 1.00 94.62 352 PHE A O 1
ATOM 2644 N N . GLU A 1 353 ? -13.074 -3.510 11.450 1.00 93.88 353 GLU A N 1
ATOM 2645 C CA . GLU A 1 353 ? -14.432 -3.792 11.933 1.00 93.88 353 GLU A CA 1
ATOM 2646 C C . GLU A 1 353 ? -15.406 -2.814 11.264 1.00 93.88 353 GLU A C 1
ATOM 2648 O O . GLU A 1 353 ? -15.038 -1.677 10.963 1.00 93.88 353 GLU A O 1
ATOM 2653 N N . GLY A 1 354 ? -16.648 -3.239 11.008 1.00 93.44 354 GLY A N 1
ATOM 2654 C CA . GLY A 1 354 ? -17.688 -2.361 10.451 1.00 93.44 354 GLY A CA 1
ATOM 2655 C C . GLY A 1 354 ? -17.399 -1.861 9.028 1.00 93.44 354 GLY A C 1
ATOM 2656 O O . GLY A 1 354 ? -17.904 -0.813 8.628 1.00 93.44 354 GLY A O 1
ATOM 2657 N N . LEU A 1 355 ? -16.570 -2.587 8.275 1.00 94.94 355 LEU A N 1
ATOM 2658 C CA . LEU A 1 355 ? -16.114 -2.268 6.921 1.00 94.94 355 LEU A CA 1
ATOM 2659 C C . LEU A 1 355 ? -16.108 -3.542 6.067 1.00 94.94 355 LEU A C 1
ATOM 2661 O O . LEU A 1 355 ? -15.838 -4.619 6.593 1.00 94.94 355 LEU A O 1
ATOM 2665 N N . ALA A 1 356 ? -16.323 -3.422 4.756 1.00 95.81 356 ALA A N 1
ATOM 2666 C CA . ALA A 1 356 ? -16.146 -4.534 3.821 1.00 95.81 356 ALA A CA 1
ATOM 2667 C C . ALA A 1 356 ? -14.825 -4.392 3.051 1.00 95.81 356 ALA A C 1
ATOM 2669 O O . ALA A 1 356 ? -14.628 -3.368 2.391 1.00 95.81 356 ALA A O 1
ATOM 2670 N N . PRO A 1 357 ? -13.916 -5.381 3.067 1.00 96.06 357 PRO A N 1
ATOM 2671 C CA . PRO A 1 357 ? -12.713 -5.324 2.245 1.00 96.06 357 PRO A CA 1
ATOM 2672 C C . PRO A 1 357 ? -13.079 -5.334 0.753 1.00 96.06 357 PRO A C 1
ATOM 2674 O O . PRO A 1 357 ? -14.045 -5.966 0.330 1.00 96.06 357 PRO A O 1
ATOM 2677 N N . VAL A 1 358 ? -12.307 -4.612 -0.060 1.00 96.06 358 VAL A N 1
ATOM 2678 C CA . VAL A 1 358 ? -12.506 -4.522 -1.519 1.00 96.06 358 VAL A CA 1
ATOM 2679 C C . VAL A 1 358 ? -11.303 -5.071 -2.259 1.00 96.06 358 VAL A C 1
ATOM 2681 O O . VAL A 1 358 ? -11.461 -5.904 -3.151 1.00 96.06 358 VAL A O 1
ATOM 2684 N N . VAL A 1 359 ? -10.108 -4.601 -1.900 1.00 94.31 359 VAL A N 1
ATOM 2685 C CA . VAL A 1 359 ? -8.850 -5.123 -2.434 1.00 94.31 359 VAL A CA 1
ATOM 2686 C C . VAL A 1 359 ? -7.760 -5.123 -1.375 1.00 94.31 359 VAL A C 1
ATOM 2688 O O . VAL A 1 359 ? -7.746 -4.276 -0.479 1.00 94.31 359 VAL A O 1
ATOM 2691 N N . ALA A 1 360 ? -6.801 -6.020 -1.560 1.00 92.50 360 ALA A N 1
ATOM 2692 C CA . ALA A 1 360 ? -5.525 -6.020 -0.871 1.00 92.50 360 ALA A CA 1
ATOM 2693 C C . ALA A 1 360 ? -4.405 -6.193 -1.901 1.00 92.50 360 ALA A C 1
ATOM 2695 O O . ALA A 1 360 ? -4.550 -6.909 -2.893 1.00 92.50 360 ALA A O 1
ATOM 2696 N N . LEU A 1 361 ? -3.291 -5.498 -1.700 1.00 89.25 361 LEU A N 1
ATOM 2697 C CA . LEU A 1 361 ? -2.112 -5.647 -2.540 1.00 89.25 361 LEU A CA 1
ATOM 2698 C C . LEU A 1 361 ? -1.354 -6.905 -2.117 1.00 89.25 361 LEU A C 1
ATOM 2700 O O . LEU A 1 361 ? -0.885 -6.984 -0.979 1.00 89.25 361 LEU A O 1
ATOM 2704 N N . SER A 1 362 ? -1.203 -7.854 -3.041 1.00 82.31 362 SER A N 1
ATOM 2705 C CA . SER A 1 362 ? -0.528 -9.124 -2.781 1.00 82.31 362 SER A CA 1
ATOM 2706 C C . SER A 1 362 ? 0.907 -8.920 -2.288 1.00 82.31 362 SER A C 1
ATOM 2708 O O . SER A 1 362 ? 1.564 -7.915 -2.595 1.00 82.31 362 SER A O 1
ATOM 2710 N N . GLY A 1 363 ? 1.400 -9.888 -1.521 1.00 77.38 363 GLY A N 1
ATOM 2711 C CA . GLY A 1 363 ? 2.817 -10.020 -1.205 1.00 77.38 363 GLY A CA 1
ATOM 2712 C C . GLY A 1 363 ? 3.608 -10.660 -2.342 1.00 77.38 363 GLY A C 1
ATOM 2713 O O . GLY A 1 363 ? 3.105 -10.822 -3.458 1.00 77.38 363 GLY A O 1
ATOM 2714 N N . HIS A 1 364 ? 4.845 -11.019 -2.015 1.00 73.44 364 HIS A N 1
ATOM 2715 C CA . HIS A 1 364 ? 5.639 -11.987 -2.768 1.00 73.44 364 HIS A CA 1
ATOM 2716 C C . HIS A 1 364 ? 5.394 -13.392 -2.234 1.00 73.44 364 HIS A C 1
ATOM 2718 O O . HIS A 1 364 ? 5.050 -13.545 -1.059 1.00 73.44 364 HIS A O 1
ATOM 2724 N N . THR A 1 365 ? 5.574 -14.408 -3.075 1.00 69.44 365 THR A N 1
ATOM 2725 C CA . THR A 1 365 ? 5.411 -15.798 -2.630 1.00 69.44 365 THR A CA 1
ATOM 2726 C C . THR A 1 365 ? 6.582 -16.225 -1.743 1.00 69.44 365 THR A C 1
ATOM 2728 O O . THR A 1 365 ? 7.721 -15.800 -1.950 1.00 69.44 365 THR A O 1
ATOM 2731 N N . GLU A 1 366 ? 6.338 -17.105 -0.765 1.00 66.56 366 GLU A N 1
ATOM 2732 C CA . GLU A 1 366 ? 7.414 -17.687 0.057 1.00 66.56 366 GLU A CA 1
ATOM 2733 C C . GLU A 1 366 ? 8.479 -18.363 -0.824 1.00 66.56 366 GLU A C 1
ATOM 2735 O O . GLU A 1 366 ? 9.678 -18.194 -0.597 1.00 66.56 366 GLU A O 1
ATOM 2740 N N . GLY A 1 367 ? 8.034 -19.064 -1.875 1.00 64.00 367 GLY A N 1
ATOM 2741 C CA . GLY A 1 367 ? 8.904 -19.713 -2.852 1.00 64.00 367 GLY A CA 1
ATOM 2742 C C . GLY A 1 367 ? 9.863 -18.731 -3.517 1.00 64.00 367 GLY A C 1
ATOM 2743 O O . GLY A 1 367 ? 11.069 -18.968 -3.515 1.00 64.00 367 GLY A O 1
ATOM 2744 N N . TYR A 1 368 ? 9.362 -17.599 -4.014 1.00 67.31 368 TYR A N 1
ATOM 2745 C CA . TYR A 1 368 ? 10.205 -16.568 -4.613 1.00 67.31 368 TYR A CA 1
ATOM 2746 C C . TYR A 1 368 ? 11.168 -15.946 -3.616 1.00 67.31 368 TYR A C 1
ATOM 2748 O O . TYR A 1 368 ? 12.364 -15.866 -3.902 1.00 67.31 368 TYR A O 1
ATOM 2756 N N . MET A 1 369 ? 10.688 -15.587 -2.424 1.00 67.19 369 MET A N 1
ATOM 2757 C CA . MET A 1 369 ? 11.547 -15.025 -1.381 1.00 67.19 369 MET A CA 1
ATOM 2758 C C . MET A 1 369 ? 12.694 -15.975 -1.009 1.00 67.19 369 MET A C 1
ATOM 2760 O O . MET A 1 369 ? 13.807 -15.512 -0.764 1.00 67.19 369 MET A O 1
ATOM 2764 N N . ALA A 1 370 ? 12.457 -17.290 -1.029 1.00 64.25 370 ALA A N 1
ATOM 2765 C CA . ALA A 1 370 ? 13.479 -18.306 -0.781 1.00 64.25 370 ALA A CA 1
ATOM 2766 C C . ALA A 1 370 ? 14.511 -18.451 -1.916 1.00 64.25 370 ALA A C 1
ATOM 2768 O O . ALA A 1 370 ? 15.612 -18.946 -1.674 1.00 64.25 370 ALA A O 1
ATOM 2769 N N . THR A 1 371 ? 14.189 -18.031 -3.145 1.00 59.69 371 THR A N 1
ATOM 2770 C CA . THR A 1 371 ? 15.140 -18.067 -4.275 1.00 59.69 371 THR A CA 1
ATOM 2771 C C . THR A 1 371 ? 16.134 -16.909 -4.281 1.00 59.69 371 THR A C 1
ATOM 2773 O O . THR A 1 371 ? 17.158 -16.983 -4.958 1.00 59.69 371 THR A O 1
ATOM 2776 N N . MET A 1 372 ? 15.852 -15.845 -3.533 1.00 62.09 372 MET A N 1
ATOM 2777 C CA . MET A 1 372 ? 16.657 -14.632 -3.561 1.00 62.09 372 MET A CA 1
ATOM 2778 C C . MET A 1 372 ? 17.863 -14.738 -2.635 1.00 62.09 372 MET A C 1
ATOM 2780 O O . MET A 1 372 ? 17.737 -15.065 -1.453 1.00 62.09 372 MET A O 1
ATOM 2784 N N . VAL A 1 373 ? 19.043 -14.379 -3.139 1.00 66.69 373 VAL A N 1
ATOM 2785 C CA . VAL A 1 373 ? 20.220 -14.224 -2.271 1.00 66.69 373 VAL A CA 1
ATOM 2786 C C . VAL A 1 373 ? 20.076 -12.972 -1.403 1.00 66.69 373 VAL A C 1
ATOM 2788 O O . VAL A 1 373 ? 19.393 -12.018 -1.776 1.00 66.69 373 VAL A O 1
ATOM 2791 N N . ALA A 1 374 ? 20.719 -12.945 -0.234 1.00 62.19 374 ALA A N 1
ATOM 2792 C CA . ALA A 1 374 ? 20.554 -11.865 0.744 1.00 62.19 374 ALA A CA 1
ATOM 2793 C C . ALA A 1 374 ? 20.824 -10.470 0.149 1.00 62.19 374 ALA A C 1
ATOM 2795 O O . ALA A 1 374 ? 20.108 -9.512 0.451 1.00 62.19 374 ALA A O 1
ATOM 2796 N N . GLU A 1 375 ? 21.809 -10.348 -0.743 1.00 63.53 375 GLU A N 1
ATOM 2797 C CA . GLU A 1 375 ? 22.105 -9.105 -1.452 1.00 63.53 375 GLU A CA 1
ATOM 2798 C C . GLU A 1 375 ? 20.959 -8.672 -2.374 1.00 63.53 375 GLU A C 1
ATOM 2800 O O . GLU A 1 375 ? 20.672 -7.479 -2.462 1.00 63.53 375 GLU A O 1
ATOM 2805 N N . GLU A 1 376 ? 20.292 -9.613 -3.043 1.00 62.06 376 GLU A N 1
ATOM 2806 C CA . GLU A 1 376 ? 19.138 -9.353 -3.909 1.00 62.06 376 GLU A CA 1
ATOM 2807 C C . GLU A 1 376 ? 17.896 -9.021 -3.095 1.00 62.06 376 GLU A C 1
ATOM 2809 O O . GLU A 1 376 ? 17.190 -8.078 -3.449 1.00 62.06 376 GLU A O 1
ATOM 2814 N N . VAL A 1 377 ? 17.671 -9.713 -1.972 1.00 62.12 377 VAL A N 1
ATOM 2815 C CA . VAL A 1 377 ? 16.613 -9.357 -1.019 1.00 62.12 377 VAL A CA 1
ATOM 2816 C C . VAL A 1 377 ? 16.821 -7.918 -0.576 1.00 62.12 377 VAL A C 1
ATOM 2818 O O . VAL A 1 377 ? 15.926 -7.110 -0.746 1.00 62.12 377 VAL A O 1
ATOM 2821 N N . VAL A 1 378 ? 18.022 -7.535 -0.138 1.00 57.28 378 VAL A N 1
ATOM 2822 C CA . VAL A 1 378 ? 18.329 -6.151 0.264 1.00 57.28 378 VAL A CA 1
ATOM 2823 C C . VAL A 1 378 ? 18.249 -5.158 -0.909 1.00 57.28 378 VAL A C 1
ATOM 2825 O O . VAL A 1 378 ? 17.994 -3.969 -0.705 1.00 57.28 378 VAL A O 1
ATOM 2828 N N . GLN A 1 379 ? 18.462 -5.591 -2.150 1.00 57.62 379 GLN A N 1
ATOM 2829 C CA . GLN A 1 379 ? 18.363 -4.713 -3.320 1.00 57.62 379 GLN A CA 1
ATOM 2830 C C . GLN A 1 379 ? 16.925 -4.501 -3.796 1.00 57.62 379 GLN A C 1
ATOM 2832 O O . GLN A 1 379 ? 16.597 -3.374 -4.179 1.00 57.62 379 GLN A O 1
ATOM 2837 N N . GLN A 1 380 ? 16.086 -5.534 -3.785 1.00 55.41 380 GLN A N 1
ATOM 2838 C CA . GLN A 1 380 ? 14.696 -5.478 -4.249 1.00 55.41 380 GLN A CA 1
ATOM 2839 C C . GLN A 1 380 ? 13.735 -5.094 -3.122 1.00 55.41 380 GLN A C 1
ATOM 2841 O O . GLN A 1 380 ? 12.867 -4.242 -3.305 1.00 55.41 380 GLN A O 1
ATOM 2846 N N . PHE A 1 381 ? 13.994 -5.634 -1.935 1.00 59.41 381 PHE A N 1
ATOM 2847 C CA . PHE A 1 381 ? 13.383 -5.332 -0.645 1.00 59.41 381 PHE A CA 1
ATOM 2848 C C . PHE A 1 381 ? 14.461 -4.721 0.248 1.00 59.41 381 PHE A C 1
ATOM 2850 O O . PHE A 1 381 ? 14.910 -5.345 1.217 1.00 59.41 381 PHE A O 1
ATOM 2857 N N . PRO A 1 382 ? 14.933 -3.491 -0.069 1.00 47.44 382 PRO A N 1
ATOM 2858 C CA . PRO A 1 382 ? 15.739 -2.746 0.896 1.00 47.44 382 PRO A CA 1
ATOM 2859 C C . PRO A 1 382 ? 15.040 -2.884 2.234 1.00 47.44 382 PRO A C 1
ATOM 2861 O O . PRO A 1 382 ? 13.831 -2.773 2.210 1.00 47.44 382 PRO A O 1
ATOM 2864 N N . ALA A 1 383 ? 15.747 -3.205 3.324 1.00 48.12 383 ALA A N 1
ATOM 2865 C CA . ALA A 1 383 ? 15.195 -3.845 4.539 1.00 48.12 383 ALA A CA 1
ATOM 2866 C C . ALA A 1 383 ? 14.008 -3.166 5.292 1.00 48.12 383 ALA A C 1
ATOM 2868 O O . ALA A 1 383 ? 13.814 -3.378 6.484 1.00 48.12 383 ALA A O 1
ATOM 2869 N N . PHE A 1 384 ? 13.265 -2.281 4.642 1.00 51.06 384 PHE A N 1
ATOM 2870 C CA . PHE A 1 384 ? 11.842 -2.031 4.790 1.00 51.06 384 PHE A CA 1
ATOM 2871 C C . PHE A 1 384 ? 11.018 -3.310 4.740 1.00 51.06 384 PHE A C 1
ATOM 2873 O O . PHE A 1 384 ? 11.197 -4.166 3.873 1.00 51.06 384 PHE A O 1
ATOM 2880 N N . ARG A 1 385 ? 10.035 -3.363 5.630 1.00 64.75 385 ARG A N 1
ATOM 2881 C CA . ARG A 1 385 ? 8.894 -4.249 5.458 1.00 64.75 385 ARG A CA 1
ATOM 2882 C C . ARG A 1 385 ? 8.065 -3.736 4.293 1.00 64.75 385 ARG A C 1
ATOM 2884 O O . ARG A 1 385 ? 7.984 -2.526 4.066 1.00 64.75 385 ARG A O 1
ATOM 2891 N N . MET A 1 386 ? 7.519 -4.655 3.507 1.00 70.44 386 MET A N 1
ATOM 2892 C CA . MET A 1 386 ? 6.653 -4.265 2.405 1.00 70.44 386 MET A CA 1
ATOM 2893 C C . MET A 1 386 ? 5.435 -3.529 2.955 1.00 70.44 386 MET A C 1
ATOM 2895 O O . MET A 1 386 ? 4.847 -3.997 3.926 1.00 70.44 386 MET A O 1
ATOM 2899 N N . PRO A 1 387 ? 5.021 -2.416 2.330 1.00 80.19 387 PRO A N 1
ATOM 2900 C CA . PRO A 1 387 ? 3.801 -1.761 2.742 1.00 80.19 387 PRO A CA 1
ATOM 2901 C C . PRO A 1 387 ? 2.619 -2.699 2.497 1.00 80.19 387 PRO A C 1
ATOM 2903 O O . PRO A 1 387 ? 2.476 -3.285 1.408 1.00 80.19 387 PRO A O 1
ATOM 2906 N N . ILE A 1 388 ? 1.752 -2.781 3.495 1.00 88.56 388 ILE A N 1
ATOM 2907 C CA . ILE A 1 388 ? 0.429 -3.368 3.343 1.00 88.56 388 ILE A CA 1
ATOM 2908 C C . ILE A 1 388 ? -0.451 -2.288 2.744 1.00 88.56 388 ILE A C 1
ATOM 2910 O O . ILE A 1 388 ? -0.520 -1.186 3.283 1.00 88.56 388 ILE A O 1
ATOM 2914 N N . VAL A 1 389 ? -1.091 -2.586 1.619 1.00 92.25 389 VAL A N 1
ATOM 2915 C CA . VAL A 1 389 ? -2.007 -1.654 0.959 1.00 92.25 389 VAL A CA 1
ATOM 2916 C C . VAL A 1 389 ? -3.349 -2.343 0.819 1.00 92.25 389 VAL A C 1
ATOM 2918 O O . VAL A 1 389 ? -3.446 -3.379 0.163 1.00 92.25 389 VAL A O 1
ATOM 2921 N N . THR A 1 390 ? -4.377 -1.769 1.426 1.00 95.00 390 THR A N 1
ATOM 2922 C CA . THR A 1 390 ? -5.737 -2.316 1.427 1.00 95.00 390 THR A CA 1
ATOM 2923 C C . THR A 1 390 ? -6.750 -1.219 1.146 1.00 95.00 390 THR A C 1
ATOM 2925 O O . THR A 1 390 ? -6.463 -0.023 1.262 1.00 95.00 390 THR A O 1
ATOM 2928 N N . ALA A 1 391 ? -7.950 -1.618 0.740 1.00 96.62 391 ALA A N 1
ATOM 2929 C CA . ALA A 1 391 ? -9.077 -0.712 0.621 1.00 96.62 391 ALA A CA 1
ATOM 2930 C C . ALA A 1 391 ? -10.371 -1.377 1.067 1.00 96.62 391 ALA A C 1
ATOM 2932 O O . ALA A 1 391 ? -10.579 -2.570 0.839 1.00 96.62 391 ALA A O 1
ATOM 2933 N N . PHE A 1 392 ? -11.248 -0.564 1.639 1.00 96.88 392 PHE A N 1
ATOM 2934 C CA . PHE A 1 392 ? -12.494 -0.979 2.251 1.00 96.88 392 PHE A CA 1
ATOM 2935 C C . PHE A 1 392 ? -13.650 -0.113 1.763 1.00 96.88 392 PHE A C 1
ATOM 2937 O O . PHE A 1 392 ? -13.491 1.089 1.552 1.00 96.88 392 PHE A O 1
ATOM 2944 N N . ASP A 1 393 ? -14.818 -0.722 1.620 1.00 95.69 393 ASP A N 1
ATOM 2945 C CA . ASP A 1 393 ? -16.090 -0.048 1.425 1.00 95.69 393 ASP A CA 1
ATOM 2946 C C . ASP A 1 393 ? -16.757 0.144 2.786 1.00 95.69 393 ASP A C 1
ATOM 2948 O O . ASP A 1 393 ? -17.093 -0.823 3.468 1.00 95.69 393 ASP A O 1
ATOM 2952 N N . TRP A 1 394 ? -16.947 1.398 3.187 1.00 92.56 394 TRP A N 1
ATOM 2953 C CA . TRP A 1 394 ? -17.580 1.719 4.468 1.00 92.56 394 TRP A CA 1
ATOM 2954 C C . TRP A 1 394 ? -19.106 1.790 4.398 1.00 92.56 394 TRP A C 1
ATOM 2956 O O . TRP A 1 394 ? -19.763 2.025 5.409 1.00 92.56 394 TRP A O 1
ATOM 2966 N N . ARG A 1 395 ? -19.692 1.652 3.204 1.00 89.56 395 ARG A N 1
ATOM 2967 C CA . ARG A 1 395 ? -21.151 1.647 3.001 1.00 89.56 395 ARG A CA 1
ATOM 2968 C C . ARG A 1 395 ? -21.731 0.249 3.102 1.00 89.56 395 ARG A C 1
ATOM 2970 O O . ARG A 1 395 ? -22.929 0.093 3.321 1.00 89.56 395 ARG A O 1
ATOM 2977 N N . LEU A 1 396 ? -20.888 -0.749 2.881 1.00 80.56 396 LEU A N 1
ATOM 2978 C CA . LEU A 1 396 ? -21.205 -2.149 3.068 1.00 80.56 396 LEU A CA 1
ATOM 2979 C C . LEU A 1 396 ? -20.684 -2.529 4.452 1.00 80.56 396 LEU A C 1
ATOM 2981 O O . LEU A 1 396 ? -19.543 -2.943 4.606 1.00 80.56 396 LEU A O 1
ATOM 2985 N N . THR A 1 397 ? -21.497 -2.303 5.479 1.00 69.75 397 THR A N 1
ATOM 2986 C CA . THR A 1 397 ? -21.213 -2.862 6.802 1.00 69.75 397 THR A CA 1
ATOM 2987 C C . THR A 1 397 ? -21.493 -4.363 6.742 1.00 69.75 397 THR A C 1
ATOM 2989 O O . THR A 1 397 ? -22.624 -4.742 6.421 1.00 69.75 397 THR A O 1
ATOM 2992 N N . CYS A 1 398 ? -20.463 -5.181 6.975 1.00 54.75 398 CYS A N 1
ATOM 2993 C CA . CYS A 1 398 ? -20.558 -6.641 7.054 1.00 54.75 398 CYS A CA 1
ATOM 2994 C C . CYS A 1 398 ? -21.353 -7.112 8.274 1.00 54.75 398 CYS A C 1
ATOM 2996 O O . CYS A 1 398 ? -21.270 -6.435 9.327 1.00 54.75 398 CYS A O 1
#

Foldseek 3Di:
DVLLVQLLVVVLVCQPQLNLLLAPLNVVLCCVQQNDAPDQFWNAQVSQQPPWAALVSCCVVVSSVVSCVPDPDHSQVVLVPQVSAVPHDFWHADPVSIIGGPRRHTHWDKFFFVPFDPVLLVQQRCQFSDDPVSHDDRDPLKFKEKFWECQVLLPDPDPLSVVSVVSVLVQCNSGDGQKYKYWFAQCPPSCVVSVVSVVVVQWDKDWAPAVDRTAMMMIGRPVFWDWPDWDHDHRKIKTWIAGPVGNVATAIEIHEADDQADPPGDACCSSVVPDDPLHKYKYFYWCQNADDPSNVVNCVVCVPFDFLCCRRRVDADEDDDPPPPPPPDPPPGHQDDPHPCRPHNIDRTMTIALWAWTIKIHHDDPVSVVVDDSVRCCVSVVVIDDMIMTMTRNVDGD

Radius of gyration: 22.22 Å; chains: 1; bounding box: 49×42×73 Å